Protein AF-A0A3N0YW04-F1 (afdb_monomer)

Foldseek 3Di:
DWKAQPVPRHTQDDDPDDQFDAPDEAEDATAQCVLVRQKIKDKDKDFAQDWFAKKKKWKFKDFQRDTDDIDIGTDGTDDHGDIDIDIDMGGDDPPVPDDHPVRQAQRIKMWMWIDRPPRTDGIGIYTYHYDDPPDDDDDDDDDPCPVVVVVVVVVVVVVVQQVQQKDFADAQKWKWKAFPVPGTDLQDIHHGGIDGDRPPGIDIDMAHQAWDWDKAWDFEAALVRFTKIWIKIWTKGAQSNGVRVLCVVQNRPNCVPPVNVQLRVLCHVLRSVDDPVCCVVVVVVSQVSSVVSSQVVCVVSRMHIPDMDTPDMDGDPVVVVVVVVVVVVVVVVVVVVVVVVVVVVVVVVVVVVVVVVVVVVVVVVVVCVVDVVVVLVVLVVQLVVLVVVQVPDPDDDDDDCVVSSNPSPDPVSPPPPDDPPPPVVVVVPVVVVVPPPDDDDDDDDDDDDDDDDDDDDDDDDDDDDDDDDDDDDDDDDDDDDDDDDDDDDDDDDDDDDDD

Structure (mmCIF, N/CA/C/O backbone):
data_AF-A0A3N0YW04-F1
#
_entry.id   AF-A0A3N0YW04-F1
#
loop_
_atom_site.group_PDB
_atom_site.id
_atom_site.type_symbol
_atom_site.label_atom_id
_atom_site.label_alt_id
_atom_site.label_comp_id
_atom_site.label_asym_id
_atom_site.label_entity_id
_atom_site.label_seq_id
_atom_site.pdbx_PDB_ins_code
_atom_site.Cartn_x
_atom_site.Cartn_y
_atom_site.Cartn_z
_atom_site.occupancy
_atom_site.B_iso_or_equiv
_atom_site.auth_seq_id
_atom_site.auth_comp_id
_atom_site.auth_asym_id
_atom_site.auth_atom_id
_atom_site.pdbx_PDB_model_num
ATOM 1 N N . MET A 1 1 ? 46.643 18.938 1.626 1.00 86.81 1 MET A N 1
ATOM 2 C CA . MET A 1 1 ? 45.834 17.752 1.990 1.00 86.81 1 MET A CA 1
ATOM 3 C C . MET A 1 1 ? 46.696 16.499 1.892 1.00 86.81 1 MET A C 1
ATOM 5 O O . MET A 1 1 ? 47.381 16.330 0.889 1.00 86.81 1 MET A O 1
ATOM 9 N N . ASN A 1 2 ? 46.641 15.624 2.896 1.00 90.00 2 ASN A N 1
ATOM 10 C CA . ASN A 1 2 ? 47.341 14.337 2.920 1.00 90.00 2 ASN A CA 1
ATOM 11 C C . ASN A 1 2 ? 46.321 13.191 2.965 1.00 90.00 2 ASN A C 1
ATOM 13 O O . ASN A 1 2 ? 45.261 13.332 3.573 1.00 90.00 2 ASN A O 1
ATOM 17 N N . LEU A 1 3 ? 46.663 12.052 2.368 1.00 89.50 3 LEU A N 1
ATOM 18 C CA . LEU A 1 3 ? 45.961 10.779 2.523 1.00 89.50 3 LEU A CA 1
ATOM 19 C C . LEU A 1 3 ? 46.958 9.740 3.037 1.00 89.50 3 LEU A C 1
ATOM 21 O O . LEU A 1 3 ? 48.027 9.548 2.447 1.00 89.50 3 LEU A O 1
ATOM 25 N N . ARG A 1 4 ? 46.604 9.070 4.128 1.00 89.88 4 ARG A N 1
ATOM 26 C CA . ARG A 1 4 ? 47.385 8.026 4.789 1.00 89.88 4 ARG A CA 1
ATOM 27 C C . ARG A 1 4 ? 46.562 6.752 4.874 1.00 89.88 4 ARG A C 1
ATOM 29 O O . ARG A 1 4 ? 45.350 6.801 5.045 1.00 89.88 4 ARG A O 1
ATOM 36 N N . ASP A 1 5 ? 47.231 5.618 4.797 1.00 89.31 5 ASP A N 1
ATOM 37 C CA . ASP A 1 5 ? 46.648 4.350 5.219 1.00 89.31 5 ASP A CA 1
ATOM 38 C C . ASP A 1 5 ? 46.372 4.409 6.732 1.00 89.31 5 ASP A C 1
ATOM 40 O O . ASP A 1 5 ? 47.259 4.789 7.501 1.00 89.31 5 ASP A O 1
ATOM 44 N N . ALA A 1 6 ? 45.144 4.097 7.154 1.00 87.75 6 ALA A N 1
ATOM 45 C CA . ALA A 1 6 ? 44.746 4.193 8.557 1.00 87.75 6 ALA A CA 1
ATOM 46 C C . ALA A 1 6 ? 45.402 3.117 9.438 1.00 87.75 6 ALA A C 1
ATOM 48 O O . ALA A 1 6 ? 45.636 3.367 10.618 1.00 87.75 6 ALA A O 1
ATOM 49 N N . GLU A 1 7 ? 45.731 1.948 8.877 1.00 86.06 7 GLU A N 1
ATOM 50 C CA . GLU A 1 7 ? 46.329 0.839 9.633 1.00 86.06 7 GLU A CA 1
ATOM 51 C C . GLU A 1 7 ? 47.853 0.981 9.742 1.00 86.06 7 GLU A C 1
ATOM 53 O O . GLU A 1 7 ? 48.432 0.734 10.798 1.00 86.06 7 GLU A O 1
ATOM 58 N N . THR A 1 8 ? 48.520 1.411 8.663 1.00 85.25 8 THR A N 1
ATOM 59 C CA . THR A 1 8 ? 49.992 1.519 8.626 1.00 85.25 8 THR A CA 1
ATOM 60 C C . THR A 1 8 ? 50.536 2.932 8.865 1.00 85.25 8 THR A C 1
ATOM 62 O O . THR A 1 8 ? 51.752 3.113 8.937 1.00 85.25 8 THR A O 1
ATOM 65 N N .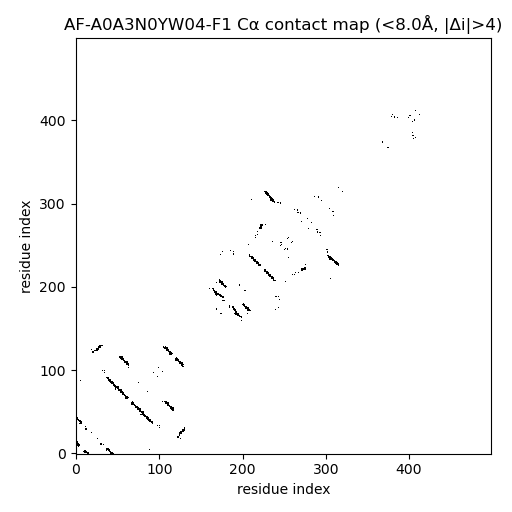 GLY A 1 9 ? 49.678 3.959 8.926 1.00 83.50 9 GLY A N 1
ATOM 66 C CA . GLY A 1 9 ? 50.061 5.377 9.055 1.00 83.50 9 GLY A CA 1
ATOM 67 C C . GLY A 1 9 ? 50.818 5.956 7.847 1.00 83.50 9 GLY A C 1
ATOM 68 O O . GLY A 1 9 ? 51.183 7.139 7.827 1.00 83.50 9 GLY A O 1
ATOM 69 N N . LYS A 1 10 ? 51.069 5.132 6.823 1.00 88.75 10 LYS A N 1
ATOM 70 C CA . LYS A 1 10 ? 51.899 5.457 5.666 1.00 88.75 10 LYS A CA 1
ATOM 71 C C . LYS A 1 10 ? 51.204 6.469 4.764 1.00 88.75 10 LYS A C 1
ATOM 73 O O . LYS A 1 10 ? 50.071 6.253 4.343 1.00 88.75 10 LYS A O 1
ATOM 78 N N . VAL A 1 11 ? 51.914 7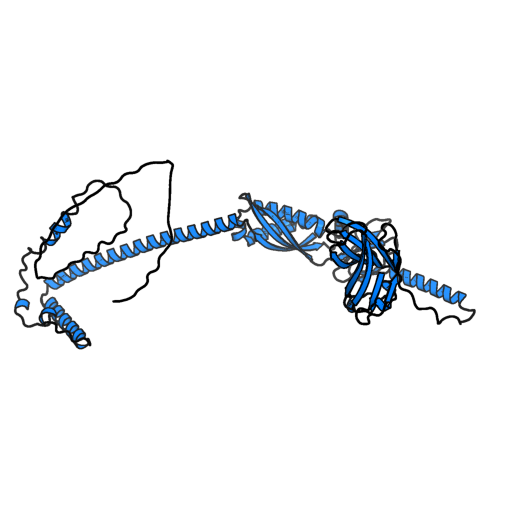.536 4.395 1.00 87.44 11 VAL A N 1
ATOM 79 C CA . VAL A 1 11 ? 51.436 8.503 3.396 1.00 87.44 11 VAL A CA 1
ATOM 80 C C . VAL A 1 11 ? 51.270 7.797 2.048 1.00 87.44 11 VAL A C 1
ATOM 82 O O . VAL A 1 11 ? 52.224 7.243 1.498 1.00 87.44 11 VAL A O 1
ATOM 85 N N . LEU A 1 12 ? 50.043 7.811 1.532 1.00 86.00 12 LEU A N 1
ATOM 86 C CA . LEU A 1 12 ? 49.675 7.288 0.219 1.00 86.00 12 LEU A CA 1
ATOM 87 C C . LEU A 1 12 ? 49.700 8.394 -0.835 1.00 86.00 12 LEU A C 1
ATOM 89 O O . LEU A 1 12 ? 50.100 8.153 -1.970 1.00 86.00 12 LEU A O 1
ATOM 93 N N . TRP A 1 13 ? 49.267 9.600 -0.470 1.00 87.94 13 TRP A N 1
ATOM 94 C CA . TRP A 1 13 ? 49.221 10.751 -1.365 1.00 87.94 13 TRP A CA 1
ATOM 95 C C . TRP A 1 13 ? 49.303 12.057 -0.570 1.00 87.94 13 TRP A C 1
ATOM 97 O O . TRP A 1 13 ? 48.808 12.143 0.553 1.00 87.94 13 TRP A O 1
ATOM 107 N N . GLN A 1 14 ? 49.913 13.077 -1.163 1.00 89.12 14 GLN A N 1
ATOM 108 C CA . GLN A 1 14 ? 50.035 14.415 -0.598 1.00 89.12 14 GLN A CA 1
ATOM 109 C C . GLN A 1 14 ? 49.896 15.435 -1.728 1.00 89.12 14 GLN A C 1
ATOM 111 O O . GLN A 1 14 ? 50.504 15.270 -2.783 1.00 89.12 14 GLN A O 1
ATOM 116 N N . GLY A 1 15 ? 49.110 16.483 -1.493 1.00 86.06 15 GLY A N 1
ATOM 117 C CA . GLY A 1 15 ? 48.952 17.609 -2.408 1.00 86.06 15 GLY A CA 1
ATOM 118 C C . GLY A 1 15 ? 48.894 18.927 -1.645 1.00 86.06 15 GLY A C 1
ATOM 119 O O . GLY A 1 15 ? 48.231 19.025 -0.608 1.00 86.06 15 GLY A O 1
ATOM 120 N N . THR A 1 16 ? 49.605 19.929 -2.151 1.00 85.00 16 THR A N 1
ATOM 121 C CA . THR A 1 16 ? 49.686 21.293 -1.597 1.00 85.00 16 THR A CA 1
ATOM 122 C C . THR A 1 16 ? 48.772 22.289 -2.312 1.00 85.00 16 THR A C 1
ATOM 124 O O . THR A 1 16 ? 48.672 23.429 -1.879 1.00 85.00 16 THR A O 1
ATOM 127 N N . GLU A 1 17 ? 48.121 21.871 -3.397 1.00 83.25 17 GLU A N 1
ATOM 128 C CA . GLU A 1 17 ? 47.195 22.690 -4.185 1.00 83.25 17 GLU A CA 1
ATOM 129 C C . GLU A 1 17 ? 45.861 22.909 -3.456 1.00 83.25 17 GLU A C 1
ATOM 131 O O . GLU A 1 17 ? 45.386 22.034 -2.720 1.00 83.25 17 GLU A O 1
ATOM 136 N N . ASP A 1 18 ? 45.239 24.069 -3.686 1.00 81.06 18 ASP A N 1
ATOM 137 C CA . ASP A 1 18 ? 43.917 24.381 -3.145 1.00 81.06 18 ASP A CA 1
ATOM 138 C C . ASP A 1 18 ? 42.801 23.780 -4.009 1.00 81.06 18 ASP A C 1
ATOM 140 O O . ASP A 1 18 ? 42.272 24.375 -4.949 1.00 81.06 18 ASP A O 1
ATOM 144 N N . LEU A 1 19 ? 42.416 22.567 -3.625 1.00 79.19 19 LEU A N 1
ATOM 145 C CA . LEU A 1 19 ? 41.354 21.784 -4.247 1.00 79.19 19 LEU A CA 1
ATOM 146 C C . LEU A 1 19 ? 39.936 22.194 -3.773 1.00 79.19 19 LEU A C 1
ATOM 148 O O . LEU A 1 19 ? 38.996 21.389 -3.875 1.00 79.19 19 LEU A O 1
ATOM 152 N N . SER A 1 20 ? 39.768 23.377 -3.167 1.00 78.81 20 SER A N 1
ATOM 153 C CA . SER A 1 20 ? 38.467 23.946 -2.766 1.00 78.81 20 SER A CA 1
ATOM 154 C C . SER A 1 20 ? 37.909 24.971 -3.763 1.00 78.81 20 SER A C 1
ATOM 156 O O . SER A 1 20 ? 36.707 25.235 -3.742 1.00 78.81 20 SER A O 1
ATOM 158 N N . LEU A 1 21 ? 38.745 25.488 -4.674 1.00 79.06 21 LEU A N 1
ATOM 159 C CA . LEU A 1 21 ? 38.356 26.509 -5.650 1.00 79.06 21 LEU A CA 1
ATOM 160 C C . LEU A 1 21 ? 37.194 26.031 -6.551 1.00 79.06 21 LEU A C 1
ATOM 162 O O . LEU A 1 21 ? 37.343 25.005 -7.229 1.00 79.06 21 LEU A O 1
ATOM 166 N N . PRO A 1 22 ? 36.053 26.751 -6.586 1.00 80.00 22 PRO A N 1
ATOM 167 C CA . PRO A 1 22 ? 34.907 26.403 -7.420 1.00 80.00 22 PRO A CA 1
ATOM 168 C C . PRO A 1 22 ? 35.153 26.741 -8.898 1.00 80.00 22 PRO A C 1
ATOM 170 O O . PRO A 1 22 ? 35.943 27.619 -9.236 1.00 80.00 22 PRO A O 1
ATOM 173 N N . GLY A 1 23 ? 34.447 26.053 -9.799 1.00 71.88 23 GLY A N 1
ATOM 174 C CA . GLY A 1 23 ? 34.489 26.316 -11.247 1.00 71.88 23 GLY A CA 1
ATOM 175 C C . GLY A 1 23 ? 35.713 25.771 -11.998 1.00 71.88 23 GLY A C 1
ATOM 176 O O . GLY A 1 23 ? 35.704 25.771 -13.225 1.00 71.88 23 GLY A O 1
ATOM 177 N N . VAL A 1 24 ? 36.724 25.255 -11.292 1.00 76.00 24 VAL A N 1
ATOM 178 C CA . VAL A 1 24 ? 37.879 24.549 -11.871 1.00 76.00 24 VAL A CA 1
ATOM 179 C C . VAL A 1 24 ? 37.771 23.057 -11.550 1.00 76.00 24 VAL A C 1
ATOM 181 O O . VAL A 1 24 ? 37.454 22.684 -10.419 1.00 76.00 24 VAL A O 1
ATOM 184 N N . GLU A 1 25 ? 38.023 22.196 -12.537 1.00 76.94 25 GLU A N 1
ATOM 185 C CA . GLU A 1 25 ? 38.154 20.752 -12.316 1.00 76.94 25 GLU A CA 1
ATOM 186 C C . GLU A 1 25 ? 39.601 20.420 -11.939 1.00 76.94 25 GLU A C 1
ATOM 188 O O . GLU A 1 25 ? 40.528 20.689 -12.701 1.00 76.94 25 GLU A O 1
ATOM 193 N N . HIS A 1 26 ? 39.803 19.841 -10.753 1.00 79.12 26 HIS A N 1
ATOM 194 C CA . HIS A 1 26 ? 41.144 19.568 -10.223 1.00 79.12 26 HIS A CA 1
ATOM 195 C C . HIS A 1 26 ? 41.545 18.096 -10.407 1.00 79.12 26 HIS A C 1
ATOM 197 O O . HIS A 1 26 ? 40.800 17.198 -10.005 1.00 79.12 26 HIS A O 1
ATOM 203 N N . GLU A 1 27 ? 42.734 17.815 -10.950 1.00 79.94 27 GLU A N 1
ATOM 204 C CA . GLU A 1 27 ? 43.245 16.443 -11.116 1.00 79.94 27 GLU A CA 1
ATOM 205 C C . GLU A 1 27 ? 43.947 15.914 -9.850 1.00 79.94 27 GLU A C 1
ATOM 207 O O . GLU A 1 27 ? 45.009 16.392 -9.458 1.00 79.94 27 GLU A O 1
ATOM 212 N N . ALA A 1 28 ? 43.431 14.834 -9.256 1.00 79.81 28 ALA A N 1
ATOM 213 C CA . ALA A 1 28 ? 44.065 14.142 -8.132 1.00 79.81 28 ALA A CA 1
ATOM 214 C C . ALA A 1 28 ? 44.676 12.796 -8.571 1.00 79.81 28 ALA A C 1
ATOM 216 O O . ALA A 1 28 ? 43.977 11.808 -8.823 1.00 79.81 28 ALA A O 1
ATOM 217 N N . ARG A 1 29 ? 46.014 12.731 -8.633 1.00 81.75 29 ARG A N 1
ATOM 218 C CA . ARG A 1 29 ? 46.761 11.535 -9.073 1.00 81.75 29 ARG A CA 1
ATOM 219 C C . ARG A 1 29 ? 47.109 10.600 -7.913 1.00 81.75 29 ARG A C 1
ATOM 221 O O . ARG A 1 29 ? 48.219 10.619 -7.389 1.00 81.75 29 ARG A O 1
ATOM 228 N N . VAL A 1 30 ? 46.144 9.777 -7.507 1.00 82.38 30 VAL A N 1
ATOM 229 C CA . VAL A 1 30 ? 46.238 8.895 -6.327 1.00 82.38 30 VAL A CA 1
ATOM 230 C C . VAL A 1 30 ? 46.748 7.491 -6.715 1.00 82.38 30 VAL A C 1
ATOM 232 O O . VAL A 1 30 ? 46.271 6.925 -7.707 1.00 82.38 30 VAL A O 1
ATOM 235 N N . PRO A 1 31 ? 47.685 6.861 -5.975 1.00 82.69 31 PRO A N 1
ATOM 236 C CA . PRO A 1 31 ? 48.190 5.532 -6.327 1.00 82.69 31 PRO A CA 1
ATOM 237 C C . PRO A 1 31 ? 47.136 4.434 -6.138 1.00 82.69 31 PRO A C 1
ATOM 239 O O . PRO A 1 31 ? 46.416 4.408 -5.143 1.00 82.69 31 PRO A O 1
ATOM 242 N N . LYS A 1 32 ? 47.128 3.439 -7.038 1.00 80.25 32 LYS A N 1
ATOM 243 C CA . LYS A 1 32 ? 46.191 2.289 -7.023 1.00 80.25 32 LYS A CA 1
ATOM 244 C C . LYS A 1 32 ? 46.164 1.488 -5.714 1.00 80.25 32 LYS A C 1
ATOM 246 O O . LYS A 1 32 ? 45.228 0.732 -5.487 1.00 80.25 32 LYS A O 1
ATOM 251 N N . LYS A 1 33 ? 47.196 1.624 -4.875 1.00 81.94 33 LYS A N 1
ATOM 252 C CA . LYS A 1 33 ? 47.315 0.945 -3.577 1.00 81.94 33 LYS A CA 1
ATOM 253 C C . LYS A 1 33 ? 46.243 1.396 -2.575 1.00 81.94 33 LYS A C 1
ATOM 255 O O . LYS A 1 33 ? 45.894 0.598 -1.721 1.00 81.94 33 LYS A O 1
ATOM 260 N N . ILE A 1 34 ? 45.678 2.602 -2.731 1.00 83.38 34 ILE A N 1
ATOM 261 C CA . ILE A 1 34 ? 44.609 3.116 -1.855 1.00 83.38 34 ILE A CA 1
ATOM 262 C C . ILE A 1 34 ? 43.348 2.239 -1.866 1.00 83.38 34 ILE A C 1
ATOM 264 O O . ILE A 1 34 ? 42.720 2.063 -0.833 1.00 83.38 34 ILE A O 1
ATOM 268 N N . LEU A 1 35 ? 43.034 1.610 -3.005 1.00 80.19 35 LEU A N 1
ATOM 269 C CA . LEU A 1 35 ? 41.880 0.714 -3.175 1.00 80.19 35 LEU A CA 1
ATOM 270 C C . LEU A 1 35 ? 42.057 -0.651 -2.481 1.00 80.19 35 LEU A C 1
ATOM 272 O O . LEU A 1 35 ? 41.224 -1.532 -2.643 1.00 80.19 35 LEU A O 1
ATOM 276 N N . LYS A 1 36 ? 43.177 -0.862 -1.780 1.00 80.88 36 LYS A N 1
ATOM 277 C CA . LYS A 1 36 ? 43.435 -2.047 -0.950 1.00 80.88 36 LYS A CA 1
ATOM 278 C C . LYS A 1 36 ? 43.464 -1.725 0.546 1.00 80.88 36 LYS A C 1
ATOM 280 O O . LYS A 1 36 ? 43.679 -2.628 1.344 1.00 80.88 36 LYS A O 1
ATOM 285 N N . CYS A 1 37 ? 43.328 -0.454 0.921 1.00 81.19 37 CYS A N 1
ATOM 286 C CA . CYS A 1 37 ? 43.281 -0.043 2.316 1.00 81.19 37 CYS A CA 1
ATOM 287 C C . CYS A 1 37 ? 41.848 -0.206 2.828 1.00 81.19 37 CYS A C 1
ATOM 289 O O . CYS A 1 37 ? 40.911 0.266 2.188 1.00 81.19 37 CYS A O 1
ATOM 291 N N . LYS A 1 38 ? 41.687 -0.833 3.996 1.00 84.94 38 LYS A N 1
ATOM 292 C CA . LYS A 1 38 ? 40.384 -0.981 4.660 1.00 84.94 38 LYS A CA 1
ATOM 293 C C . LYS A 1 38 ? 39.795 0.371 5.084 1.00 84.94 38 LYS A C 1
ATOM 295 O O . LYS A 1 38 ? 38.586 0.570 5.026 1.00 84.94 38 LYS A O 1
ATOM 300 N N . ALA A 1 39 ? 40.659 1.300 5.488 1.00 87.25 39 ALA A N 1
ATOM 301 C CA . ALA A 1 39 ? 40.304 2.686 5.749 1.00 87.25 39 ALA A CA 1
ATOM 302 C C . ALA A 1 39 ? 41.469 3.628 5.406 1.00 87.25 39 ALA A C 1
ATOM 304 O O . ALA A 1 39 ? 42.643 3.249 5.440 1.00 87.25 39 ALA A O 1
ATOM 305 N N . VAL A 1 40 ? 41.136 4.875 5.081 1.00 90.19 40 VAL A N 1
ATOM 306 C CA . VAL A 1 40 ? 42.076 5.938 4.719 1.00 90.19 40 VAL A CA 1
ATOM 307 C C . VAL A 1 40 ? 41.889 7.108 5.677 1.00 90.19 40 VAL A C 1
ATOM 309 O O . VAL A 1 40 ? 40.796 7.654 5.800 1.00 90.19 40 VAL A O 1
ATOM 312 N N . SER A 1 41 ? 42.966 7.528 6.334 1.00 91.31 41 SER A N 1
ATOM 313 C CA . SER A 1 41 ? 42.997 8.760 7.120 1.00 91.31 41 SER A CA 1
ATOM 314 C C . SER A 1 41 ? 43.331 9.949 6.213 1.00 91.31 41 SER A C 1
ATOM 316 O O . SER A 1 41 ? 44.328 9.941 5.486 1.00 91.31 41 SER A O 1
ATOM 318 N N . ARG A 1 42 ? 42.485 10.979 6.231 1.00 91.69 42 ARG A N 1
ATOM 319 C CA . ARG A 1 42 ? 42.628 12.225 5.471 1.00 91.69 42 ARG A CA 1
ATOM 320 C C . ARG A 1 42 ? 43.005 13.358 6.411 1.00 91.69 42 ARG A C 1
ATOM 322 O O . ARG A 1 42 ? 42.282 13.614 7.363 1.00 91.69 42 ARG A O 1
ATOM 329 N N . GLU A 1 43 ? 44.056 14.101 6.077 1.00 91.81 43 GLU A N 1
ATOM 330 C CA . GLU A 1 43 ? 44.438 15.338 6.769 1.00 91.81 43 GLU A CA 1
ATOM 331 C C . GLU A 1 43 ? 44.202 16.538 5.842 1.00 91.81 43 GLU A C 1
ATOM 333 O O . GLU A 1 43 ? 44.830 16.662 4.783 1.00 91.81 43 GLU A O 1
ATOM 338 N N . LEU A 1 44 ? 43.292 17.432 6.218 1.00 90.31 44 LEU A N 1
ATOM 339 C CA . LEU A 1 44 ? 42.957 18.648 5.482 1.00 90.31 44 LEU A CA 1
ATOM 340 C C . LEU A 1 44 ? 43.376 19.855 6.325 1.00 90.31 44 LEU A C 1
ATOM 342 O O . LEU A 1 44 ? 42.820 20.094 7.390 1.00 90.31 44 LEU A O 1
ATOM 346 N N . ASN A 1 45 ? 44.375 20.600 5.855 1.00 91.31 45 ASN A N 1
ATOM 347 C CA . ASN A 1 45 ? 44.771 21.873 6.448 1.00 91.31 45 ASN A CA 1
ATOM 348 C C . ASN A 1 45 ? 44.079 23.001 5.668 1.00 91.31 45 ASN A C 1
ATOM 350 O O . ASN A 1 45 ? 44.115 22.974 4.435 1.00 91.31 45 ASN A O 1
ATOM 354 N N . PHE A 1 46 ? 43.406 23.910 6.372 1.00 90.94 46 PHE A N 1
ATOM 355 C CA . PHE A 1 46 ? 42.664 25.033 5.798 1.00 90.94 46 PHE A CA 1
ATOM 356 C C . PHE A 1 46 ? 42.746 26.265 6.700 1.00 90.94 46 PHE A C 1
ATOM 358 O O . PHE A 1 46 ? 42.890 26.146 7.918 1.00 90.94 46 PHE A O 1
ATOM 365 N N . SER A 1 47 ? 42.588 27.442 6.102 1.00 90.62 47 SER A N 1
ATOM 366 C CA . SER A 1 47 ? 42.508 28.722 6.806 1.00 90.62 47 SER A CA 1
ATOM 367 C C . SER A 1 47 ? 41.171 29.390 6.501 1.00 90.62 47 SER A C 1
ATOM 369 O O . SER A 1 47 ? 40.717 29.339 5.360 1.00 90.62 47 SER A O 1
ATOM 371 N N . SER A 1 48 ? 40.556 30.034 7.494 1.00 89.69 48 SER A N 1
ATOM 372 C CA . SER A 1 48 ? 39.353 30.854 7.295 1.00 89.69 48 SER A CA 1
ATOM 373 C C . SER A 1 48 ? 39.571 32.247 7.864 1.00 89.69 48 SER A C 1
ATOM 375 O O . SER A 1 48 ? 40.004 32.386 9.007 1.00 89.69 48 SER A O 1
ATOM 377 N N . VAL A 1 49 ? 39.261 33.279 7.079 1.00 91.12 49 VAL A N 1
ATOM 378 C CA . VAL A 1 49 ? 39.196 34.675 7.550 1.00 91.12 49 VAL A CA 1
ATOM 379 C C . VAL A 1 49 ? 37.901 34.893 8.333 1.00 91.12 49 VAL A C 1
ATOM 381 O O . VAL A 1 49 ? 37.913 35.489 9.409 1.00 91.12 49 VAL A O 1
ATOM 384 N N . GLU A 1 50 ? 36.797 34.355 7.819 1.00 88.38 50 GLU A N 1
ATOM 385 C CA . GLU A 1 50 ? 35.468 34.459 8.412 1.00 88.38 50 GLU A CA 1
ATOM 386 C C . GLU A 1 50 ? 35.283 33.451 9.556 1.00 88.38 50 GLU A C 1
ATOM 388 O O . GLU A 1 50 ? 35.889 32.374 9.580 1.00 88.38 50 GLU A O 1
ATOM 393 N N . LYS A 1 51 ? 34.442 33.822 10.525 1.00 91.25 51 LYS A N 1
ATOM 394 C CA . LYS A 1 51 ? 33.982 32.939 11.601 1.00 91.25 51 LYS A CA 1
ATOM 395 C C . LYS A 1 51 ? 32.928 32.001 11.014 1.00 91.25 51 LYS A C 1
ATOM 397 O O . LYS A 1 51 ? 31.938 32.503 10.494 1.00 91.25 51 LYS A O 1
ATOM 402 N N . LEU A 1 52 ? 33.112 30.692 11.167 1.00 90.94 52 LEU A N 1
ATOM 403 C CA . LEU A 1 52 ? 32.108 29.688 10.794 1.00 90.94 52 LEU A CA 1
ATOM 404 C C . LEU A 1 52 ? 31.573 29.027 12.066 1.00 90.94 52 LEU A C 1
ATOM 406 O O . LEU A 1 52 ? 32.353 28.706 12.968 1.00 90.94 52 LEU A O 1
ATOM 410 N N . GLU A 1 53 ? 30.261 28.853 12.176 1.00 89.25 53 GLU A N 1
ATOM 411 C CA . GLU A 1 53 ? 29.639 28.325 13.398 1.00 89.25 53 GLU A CA 1
ATOM 412 C C . GLU A 1 53 ? 29.619 26.795 13.422 1.00 89.25 53 GLU A C 1
ATOM 414 O O . GLU A 1 53 ? 29.910 26.187 14.456 1.00 89.25 53 GLU A O 1
ATOM 419 N N . LYS A 1 54 ? 29.335 26.176 12.274 1.00 91.81 54 LYS A N 1
ATOM 420 C CA . LYS A 1 54 ? 29.234 24.729 12.100 1.00 91.81 54 LYS A CA 1
ATOM 421 C C . LYS A 1 54 ? 29.747 24.314 10.722 1.00 91.81 54 LYS A C 1
ATOM 423 O O . LYS A 1 54 ? 29.003 23.843 9.857 1.00 91.81 54 LYS A O 1
ATOM 428 N N . PHE A 1 55 ? 31.056 24.455 10.535 1.00 92.94 55 PHE A N 1
ATOM 429 C CA . PHE A 1 55 ? 31.728 24.049 9.310 1.00 92.94 55 PHE A CA 1
ATOM 430 C C . PHE A 1 55 ? 31.623 22.533 9.105 1.00 92.94 55 PHE A C 1
ATOM 432 O O . PHE A 1 55 ? 32.015 21.732 9.965 1.00 92.94 55 PHE A O 1
ATOM 439 N N . ARG A 1 56 ? 31.100 22.135 7.946 1.00 92.75 56 ARG A N 1
ATOM 440 C CA . ARG A 1 56 ? 30.913 20.735 7.550 1.00 92.75 56 ARG A CA 1
ATOM 441 C C . ARG A 1 56 ? 31.146 20.542 6.053 1.00 92.75 56 ARG A C 1
ATOM 443 O O . ARG A 1 56 ? 31.113 21.481 5.258 1.00 92.75 56 ARG A O 1
ATOM 450 N N . LEU A 1 57 ? 31.395 19.295 5.676 1.00 91.06 57 LEU A N 1
ATOM 451 C CA . LEU A 1 57 ? 31.797 18.893 4.338 1.00 91.06 57 LEU A CA 1
ATOM 452 C C . LEU A 1 57 ? 30.996 17.667 3.900 1.00 91.06 57 LEU A C 1
ATOM 454 O O . LEU A 1 57 ? 31.036 16.621 4.548 1.00 91.06 57 LEU A O 1
ATOM 458 N N . GLU A 1 58 ? 30.309 17.795 2.769 1.00 91.00 58 GLU A N 1
ATOM 459 C CA . GLU A 1 58 ? 29.651 16.687 2.075 1.00 91.00 58 GLU A CA 1
ATOM 460 C C . GLU A 1 58 ? 30.504 16.274 0.876 1.00 91.00 58 GLU A C 1
ATOM 462 O O . GLU A 1 58 ? 30.967 17.120 0.104 1.00 91.00 58 GLU A O 1
ATOM 467 N N . GLN A 1 59 ? 30.715 14.973 0.695 1.00 89.00 59 GLN A N 1
ATOM 468 C CA . GLN A 1 59 ? 31.438 14.429 -0.451 1.00 89.00 59 GLN A CA 1
ATOM 469 C C . GLN A 1 59 ? 30.624 13.361 -1.158 1.00 89.00 59 GLN A C 1
ATOM 471 O O . GLN A 1 59 ? 30.254 12.364 -0.551 1.00 89.00 59 GLN A O 1
ATOM 476 N N . LYS A 1 60 ? 30.390 13.556 -2.457 1.00 89.69 60 LYS A N 1
ATOM 477 C CA . LYS A 1 60 ? 29.708 12.593 -3.327 1.00 89.69 60 LYS A CA 1
ATOM 478 C C . LYS A 1 60 ? 30.704 12.040 -4.338 1.00 89.69 60 LYS A C 1
ATOM 480 O O . LYS A 1 60 ? 31.322 12.797 -5.093 1.00 89.69 60 LYS A O 1
ATOM 485 N N . VAL A 1 61 ? 30.866 10.721 -4.343 1.00 85.50 61 VAL A N 1
ATOM 486 C CA . VAL A 1 61 ? 31.740 10.000 -5.271 1.00 85.50 61 VAL A CA 1
ATOM 487 C C . VAL A 1 61 ? 30.905 9.551 -6.463 1.00 85.50 61 VAL A C 1
ATOM 489 O O . VAL A 1 61 ? 30.119 8.611 -6.370 1.00 85.50 61 VAL A O 1
ATOM 492 N N . PHE A 1 62 ? 31.077 10.216 -7.600 1.00 83.88 62 PHE A N 1
ATOM 493 C CA . PHE A 1 62 ? 30.415 9.868 -8.849 1.00 83.88 62 PHE A CA 1
ATOM 494 C C . PHE A 1 62 ? 31.294 8.964 -9.710 1.00 83.88 62 PHE A C 1
ATOM 496 O O . PHE A 1 62 ? 32.473 9.243 -9.922 1.00 83.88 62 PHE A O 1
ATOM 503 N N . PHE A 1 63 ? 30.694 7.937 -10.302 1.00 80.94 63 PHE A N 1
ATOM 504 C CA . PHE A 1 63 ? 31.281 7.136 -11.368 1.00 80.94 63 PHE A CA 1
ATOM 505 C C . PHE A 1 63 ? 30.401 7.227 -12.613 1.00 80.94 63 PHE A C 1
ATOM 507 O O . PHE A 1 63 ? 29.233 6.845 -12.584 1.00 8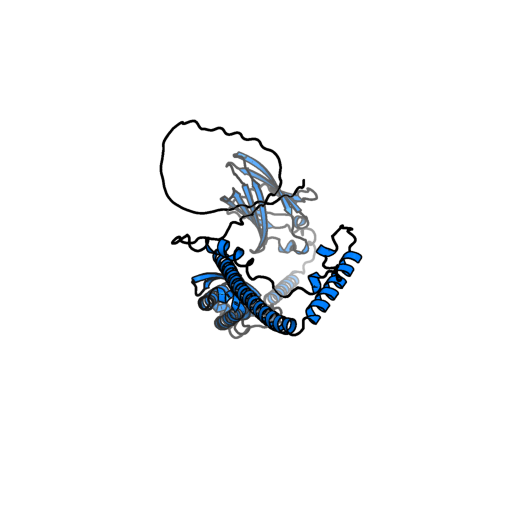0.94 63 PHE A O 1
ATOM 514 N N . LYS A 1 64 ? 30.942 7.771 -13.712 1.00 80.56 64 LYS A N 1
ATOM 515 C CA . LYS A 1 64 ? 30.198 7.993 -14.974 1.00 80.56 64 LYS A CA 1
ATOM 516 C C . LYS A 1 64 ? 28.837 8.703 -14.795 1.00 80.56 64 LYS A C 1
ATOM 518 O O . LYS A 1 64 ? 27.883 8.414 -15.512 1.00 80.56 64 LYS A O 1
ATOM 523 N N . GLY A 1 65 ? 28.747 9.620 -13.830 1.00 77.06 65 GLY A N 1
ATOM 524 C CA . GLY A 1 65 ? 27.527 10.371 -13.506 1.00 77.06 65 GLY A CA 1
ATOM 525 C C . GLY A 1 65 ? 26.561 9.689 -12.526 1.00 77.06 65 GLY A C 1
ATOM 526 O O . GLY A 1 65 ? 25.605 10.328 -12.101 1.00 77.06 65 GLY A O 1
ATOM 527 N N . GLN A 1 66 ? 26.806 8.442 -12.112 1.00 80.94 66 GLN A N 1
ATOM 528 C CA . GLN A 1 66 ? 26.061 7.793 -11.025 1.00 80.94 66 GLN A CA 1
ATOM 529 C C . GLN A 1 66 ? 26.765 8.039 -9.688 1.00 80.94 66 GLN A C 1
ATOM 531 O O . GLN A 1 66 ? 27.972 7.828 -9.592 1.00 80.94 66 GLN A O 1
ATOM 536 N N . CYS A 1 67 ? 26.034 8.480 -8.662 1.00 79.12 67 CYS A N 1
ATOM 537 C CA . CYS A 1 67 ? 26.570 8.575 -7.301 1.00 79.12 67 CYS A CA 1
ATOM 538 C C . CYS A 1 67 ? 26.740 7.156 -6.732 1.00 79.12 67 CYS A C 1
ATOM 540 O O . CYS A 1 67 ? 25.779 6.389 -6.732 1.00 79.12 67 CYS A O 1
ATOM 542 N N . LEU A 1 68 ? 27.952 6.807 -6.298 1.00 82.12 68 LEU A N 1
ATOM 543 C CA . LEU A 1 68 ? 28.265 5.521 -5.668 1.00 82.12 68 LEU A CA 1
ATOM 544 C C . LEU A 1 68 ? 28.206 5.616 -4.145 1.00 82.12 68 LEU A C 1
ATOM 546 O O . LEU A 1 68 ? 27.578 4.784 -3.500 1.00 82.12 68 LEU A O 1
ATOM 550 N N . GLU A 1 69 ? 28.865 6.631 -3.589 1.00 81.75 69 GLU A N 1
ATOM 551 C CA . GLU A 1 69 ? 28.984 6.840 -2.149 1.00 81.75 69 GLU A CA 1
ATOM 552 C C . GLU A 1 69 ? 28.829 8.318 -1.801 1.00 81.75 69 GLU A C 1
ATOM 554 O O . GLU A 1 69 ? 29.185 9.208 -2.581 1.00 81.75 69 GLU A O 1
ATOM 559 N N . GLU A 1 70 ? 28.309 8.558 -0.602 1.00 87.50 70 GLU A N 1
ATOM 560 C CA . GLU A 1 70 ? 28.103 9.879 -0.034 1.00 87.50 70 GLU A CA 1
ATOM 561 C C . GLU A 1 70 ? 28.608 9.890 1.408 1.00 87.50 70 GLU A C 1
ATOM 563 O O . GLU A 1 70 ? 28.201 9.068 2.229 1.00 87.50 70 GLU A O 1
ATOM 568 N N . TRP A 1 71 ? 29.530 10.804 1.699 1.00 86.81 71 TRP A N 1
ATOM 569 C CA . TRP A 1 71 ? 30.212 10.911 2.981 1.00 86.81 71 TRP A CA 1
ATOM 570 C C . TRP A 1 71 ? 29.954 12.279 3.609 1.00 86.81 71 TRP A C 1
ATOM 572 O O . TRP A 1 71 ? 30.062 13.314 2.944 1.00 86.81 71 TRP A O 1
ATOM 582 N N . PHE A 1 72 ? 29.681 12.276 4.910 1.00 89.75 72 PHE A N 1
ATOM 583 C CA . PHE A 1 72 ? 29.404 13.465 5.706 1.00 89.75 72 PHE A CA 1
ATOM 584 C C . PHE A 1 72 ? 30.489 13.619 6.767 1.00 89.75 72 PHE A C 1
ATOM 586 O O . PHE A 1 72 ? 30.754 12.688 7.527 1.00 89.75 72 PHE A O 1
ATOM 593 N N . PHE A 1 73 ? 31.116 14.790 6.825 1.00 91.00 73 PHE A N 1
ATOM 594 C CA . PHE A 1 73 ? 32.141 15.103 7.813 1.00 91.00 73 PHE A CA 1
ATOM 595 C C . PHE A 1 73 ? 31.824 16.446 8.471 1.00 91.00 73 PHE A C 1
ATOM 597 O O . PHE A 1 73 ? 31.589 17.433 7.777 1.00 91.00 73 PHE A O 1
ATOM 604 N N . GLU A 1 74 ? 31.861 16.506 9.799 1.00 91.44 74 GLU A N 1
ATOM 605 C CA . GLU A 1 74 ? 31.657 17.736 10.570 1.00 91.44 74 GLU A CA 1
ATOM 606 C C . GLU A 1 74 ? 32.966 18.152 11.258 1.00 91.44 74 GLU A C 1
ATOM 608 O O . GLU A 1 74 ? 33.674 17.310 11.815 1.00 91.44 74 GLU A O 1
ATOM 613 N N . PHE A 1 75 ? 33.310 19.439 11.172 1.00 91.62 75 PHE A N 1
ATOM 614 C CA . PHE A 1 75 ? 34.416 20.051 11.916 1.00 91.62 75 PHE A CA 1
ATOM 615 C C . PHE A 1 75 ? 33.887 20.861 13.107 1.00 91.62 75 PHE A C 1
ATOM 617 O O . PHE A 1 75 ? 34.467 20.816 14.189 1.00 91.62 75 PHE A O 1
ATOM 624 N N . GLY A 1 76 ? 32.771 21.571 12.913 1.00 91.31 76 GLY A N 1
ATOM 625 C CA . GLY A 1 76 ? 32.174 22.448 13.917 1.00 91.31 76 GLY A CA 1
ATOM 626 C C . GLY A 1 76 ? 32.709 23.879 13.827 1.00 91.31 76 GLY A C 1
ATOM 627 O O . GLY A 1 76 ? 32.883 24.420 12.735 1.00 91.31 76 GLY A O 1
ATOM 628 N N . PHE A 1 77 ? 32.944 24.505 14.977 1.00 91.56 77 PHE A N 1
ATOM 629 C CA . PHE A 1 77 ? 33.271 25.928 15.078 1.00 91.56 77 PHE A CA 1
ATOM 630 C C . PHE A 1 77 ? 34.666 26.273 14.530 1.00 91.56 77 PHE A C 1
ATOM 632 O O . PHE A 1 77 ? 35.667 25.685 14.945 1.00 91.56 77 PHE A O 1
ATOM 639 N N . VAL A 1 78 ? 34.755 27.290 13.666 1.00 94.00 78 VAL A N 1
ATOM 640 C CA . VAL A 1 78 ? 36.018 27.813 13.118 1.00 94.00 78 VAL A CA 1
ATOM 641 C C . VAL A 1 78 ? 36.250 29.242 13.604 1.00 94.00 78 VAL A C 1
ATOM 643 O O . VAL A 1 78 ? 35.457 30.150 13.353 1.00 94.00 78 VAL A O 1
ATOM 646 N N . ILE A 1 79 ? 37.385 29.452 14.273 1.00 90.56 79 ILE A N 1
ATOM 647 C CA . ILE A 1 79 ? 37.825 30.770 14.747 1.00 90.56 79 ILE A CA 1
ATOM 648 C C . ILE A 1 79 ? 38.196 31.650 13.530 1.00 90.56 79 ILE A C 1
ATOM 650 O O . ILE A 1 79 ? 38.923 31.176 12.652 1.00 90.56 79 ILE A O 1
ATOM 654 N N . PRO A 1 80 ? 37.768 32.925 13.459 1.00 93.06 80 PRO A N 1
ATOM 655 C CA . PRO A 1 80 ? 38.163 33.825 12.375 1.00 93.06 80 PRO A CA 1
ATOM 656 C C . PRO A 1 80 ? 39.679 34.068 12.365 1.00 93.06 80 PRO A C 1
ATOM 658 O O . PRO A 1 80 ? 40.308 34.201 13.414 1.00 93.06 80 PRO A O 1
ATOM 661 N N . ASN A 1 81 ? 40.261 34.153 11.170 1.00 92.75 81 ASN A N 1
ATOM 662 C CA . ASN A 1 81 ? 41.706 34.232 10.910 1.00 92.75 81 ASN A CA 1
ATOM 663 C C . ASN A 1 81 ? 42.536 33.068 11.494 1.00 92.75 81 ASN A C 1
ATOM 665 O O . ASN A 1 81 ? 43.726 33.228 11.770 1.00 92.75 81 ASN A O 1
ATOM 669 N N . SER A 1 82 ? 41.936 31.885 11.670 1.00 91.25 82 SER A N 1
ATOM 670 C CA . SER A 1 82 ? 42.650 30.685 12.130 1.00 91.25 82 SER A CA 1
ATOM 671 C C . SER A 1 82 ? 43.030 29.748 10.982 1.00 91.25 82 SER A C 1
ATOM 673 O O . SER A 1 82 ? 42.388 29.718 9.932 1.00 91.25 82 SER A O 1
ATOM 675 N N . THR A 1 83 ? 44.092 28.966 11.198 1.00 91.94 83 THR A N 1
ATOM 676 C CA . THR A 1 83 ? 44.514 27.865 10.322 1.00 91.94 83 THR A CA 1
ATOM 677 C C . THR A 1 83 ? 44.399 26.561 11.097 1.00 91.94 83 THR A C 1
ATOM 679 O O . THR A 1 83 ? 45.051 26.395 12.126 1.00 91.94 83 THR A O 1
ATOM 682 N N . ASN A 1 84 ? 43.570 25.642 10.611 1.00 91.19 84 ASN A N 1
ATOM 683 C CA . ASN A 1 84 ? 43.211 24.404 11.294 1.00 91.19 84 ASN A CA 1
ATOM 684 C C . ASN A 1 84 ? 43.660 23.192 10.480 1.00 91.19 84 ASN A C 1
ATOM 686 O O . ASN A 1 84 ? 43.652 23.212 9.251 1.00 91.19 84 ASN A O 1
ATOM 690 N N . THR A 1 85 ? 44.023 22.110 11.170 1.00 91.12 85 THR A N 1
ATOM 691 C CA . THR A 1 85 ? 44.255 20.802 10.546 1.00 91.12 85 THR A CA 1
ATOM 692 C C . THR A 1 85 ? 43.169 19.841 10.999 1.00 91.12 85 THR A C 1
ATOM 694 O O . THR A 1 85 ? 43.074 19.508 12.175 1.00 91.12 85 THR A O 1
ATOM 697 N N . TRP A 1 86 ? 42.351 19.395 10.053 1.00 91.88 86 TRP A N 1
ATOM 698 C CA . TRP A 1 86 ? 41.249 18.472 10.268 1.00 91.88 86 TRP A CA 1
ATOM 699 C C . TRP A 1 86 ? 41.639 17.069 9.817 1.00 91.88 86 TRP A C 1
ATOM 701 O O . TRP A 1 86 ? 41.980 16.854 8.652 1.00 91.88 86 TRP A O 1
ATOM 711 N N . GLN A 1 87 ? 41.581 16.111 10.738 1.00 91.19 87 GLN A N 1
ATOM 712 C CA . GLN A 1 87 ? 41.731 14.694 10.430 1.00 91.19 87 GLN A CA 1
ATOM 713 C C . GLN A 1 87 ? 40.348 14.042 10.295 1.00 91.19 87 GLN A C 1
ATOM 715 O O . GLN A 1 87 ? 39.452 14.294 11.098 1.00 91.19 87 GLN A O 1
ATOM 720 N N . SER A 1 88 ? 40.157 13.217 9.267 1.00 90.62 88 SER A N 1
ATOM 721 C CA . SER A 1 88 ? 38.922 12.458 9.031 1.00 90.62 88 SER A CA 1
ATOM 722 C C . SER A 1 88 ? 39.259 11.028 8.620 1.00 90.62 88 SER A C 1
ATOM 724 O O . SER A 1 88 ? 40.174 10.828 7.821 1.00 90.62 88 SER A O 1
ATOM 726 N N . LEU A 1 89 ? 38.508 10.044 9.110 1.00 88.81 89 LEU A N 1
ATOM 727 C CA . LEU A 1 89 ? 38.622 8.655 8.666 1.00 88.81 89 LEU A CA 1
ATOM 728 C C . LEU A 1 89 ? 37.604 8.382 7.553 1.00 88.81 89 LEU A C 1
ATOM 730 O O . LEU A 1 89 ? 36.447 8.773 7.669 1.00 88.81 89 LEU A O 1
ATOM 734 N N . ILE A 1 90 ? 38.042 7.722 6.483 1.00 86.94 90 ILE A N 1
ATOM 735 C CA . ILE A 1 90 ? 37.196 7.252 5.384 1.00 86.94 90 ILE A CA 1
ATOM 736 C C . ILE A 1 90 ? 37.277 5.728 5.387 1.00 86.94 90 ILE A C 1
ATOM 738 O O . ILE A 1 90 ? 38.324 5.166 5.063 1.00 86.94 90 ILE A O 1
ATOM 742 N N . GLU A 1 91 ? 36.201 5.063 5.794 1.00 83.38 91 GLU A N 1
ATOM 743 C CA . GLU A 1 91 ? 36.095 3.604 5.725 1.00 83.38 91 GLU A CA 1
ATOM 744 C C . GLU A 1 91 ? 35.722 3.177 4.306 1.00 83.38 91 GLU A C 1
ATOM 746 O O . GLU A 1 91 ? 34.941 3.850 3.635 1.00 83.38 91 GLU A O 1
ATOM 751 N N . ALA A 1 92 ? 36.309 2.083 3.830 1.00 73.38 92 ALA A N 1
ATOM 752 C CA . ALA A 1 92 ? 36.090 1.613 2.472 1.00 73.38 92 ALA A CA 1
ATOM 753 C C . ALA A 1 92 ? 34.993 0.534 2.427 1.00 73.38 92 ALA A C 1
ATOM 755 O O . ALA A 1 92 ? 34.921 -0.330 3.306 1.00 73.38 92 ALA A O 1
ATOM 756 N N . ALA A 1 93 ? 34.159 0.556 1.382 1.00 68.31 93 ALA A N 1
ATOM 757 C CA . ALA A 1 93 ? 33.150 -0.474 1.136 1.00 68.31 93 ALA A CA 1
ATOM 758 C C . ALA A 1 93 ? 33.767 -1.894 1.084 1.00 68.31 93 ALA A C 1
ATOM 760 O O . ALA A 1 93 ? 34.926 -2.050 0.687 1.00 68.31 93 ALA A O 1
ATOM 761 N N . PRO A 1 94 ? 33.019 -2.955 1.453 1.00 67.62 94 PRO A N 1
ATOM 762 C CA . PRO A 1 94 ? 33.538 -4.323 1.448 1.00 67.62 94 PRO A CA 1
ATOM 763 C C . PRO A 1 94 ? 34.069 -4.734 0.065 1.00 67.62 94 PRO A C 1
ATOM 765 O O . PRO A 1 94 ? 33.500 -4.374 -0.965 1.00 67.62 94 PRO A O 1
ATOM 768 N N . GLU A 1 95 ? 35.136 -5.543 0.038 1.00 58.34 95 GLU A N 1
ATOM 769 C CA . GLU A 1 95 ? 35.894 -5.878 -1.184 1.00 58.34 95 GLU A CA 1
ATOM 770 C C . GLU A 1 95 ? 35.035 -6.439 -2.335 1.00 58.34 95 GLU A C 1
ATOM 772 O O . GLU A 1 95 ? 35.371 -6.257 -3.503 1.00 58.34 95 GLU A O 1
ATOM 777 N N . SER A 1 96 ? 33.900 -7.074 -2.024 1.00 56.44 96 SER A N 1
ATOM 778 C CA . SER A 1 96 ? 32.932 -7.591 -3.001 1.00 56.44 96 SER A CA 1
ATOM 779 C C . SER A 1 96 ? 32.203 -6.512 -3.813 1.00 56.44 96 SER A C 1
ATOM 781 O O . SER A 1 96 ? 31.645 -6.824 -4.864 1.00 56.44 96 SER A O 1
ATOM 783 N N . GLN A 1 97 ? 32.194 -5.261 -3.343 1.00 61.53 97 GLN A N 1
ATOM 784 C CA . GLN A 1 97 ? 31.550 -4.113 -3.991 1.00 61.53 97 GLN A CA 1
ATOM 785 C C . GLN A 1 97 ? 32.556 -3.186 -4.695 1.00 61.53 97 GLN A C 1
ATOM 787 O O . GLN A 1 97 ? 32.160 -2.350 -5.509 1.00 61.53 97 GLN A O 1
ATOM 792 N N . MET A 1 98 ? 33.861 -3.337 -4.436 1.00 63.62 98 MET A N 1
ATOM 793 C CA . MET A 1 98 ? 34.883 -2.488 -5.047 1.00 63.62 98 MET A CA 1
ATOM 794 C C . MET A 1 98 ? 35.136 -2.837 -6.518 1.00 63.62 98 MET A C 1
ATOM 796 O O . MET A 1 98 ? 35.566 -3.937 -6.870 1.00 63.62 98 MET A O 1
ATOM 800 N N . MET A 1 99 ? 34.963 -1.851 -7.400 1.00 72.19 99 MET A N 1
ATOM 801 C CA . MET A 1 99 ? 35.361 -1.983 -8.802 1.00 72.19 99 MET A CA 1
ATOM 802 C C . MET A 1 99 ? 36.893 -1.982 -8.962 1.00 72.19 99 MET A C 1
ATOM 804 O O . MET A 1 99 ? 37.595 -1.223 -8.290 1.00 72.19 99 MET A O 1
ATOM 808 N N . PRO A 1 100 ? 37.454 -2.764 -9.904 1.00 72.88 100 PRO A N 1
ATOM 809 C CA . PRO A 1 100 ? 38.896 -2.808 -10.114 1.00 72.88 100 PRO A CA 1
ATOM 810 C C . PRO A 1 100 ? 39.435 -1.459 -10.609 1.00 72.88 100 PRO A C 1
ATOM 812 O O . PRO A 1 100 ? 38.848 -0.812 -11.477 1.00 72.88 100 PRO A O 1
ATOM 815 N N . ALA A 1 101 ? 40.630 -1.080 -10.141 1.00 65.19 101 ALA A N 1
ATOM 816 C CA . ALA A 1 101 ? 41.279 0.209 -10.426 1.00 65.19 101 ALA A CA 1
ATOM 817 C C . ALA A 1 101 ? 41.310 0.611 -11.917 1.00 65.19 101 ALA A C 1
ATOM 819 O O . ALA A 1 101 ? 41.285 1.794 -12.251 1.00 65.19 101 ALA A O 1
ATOM 820 N N . ASN A 1 102 ? 41.375 -0.366 -12.828 1.00 68.50 102 ASN A N 1
ATOM 821 C CA . ASN A 1 102 ? 41.397 -0.138 -14.276 1.00 68.50 102 ASN A CA 1
ATOM 822 C C . ASN A 1 102 ? 40.063 0.395 -14.836 1.00 68.50 102 ASN A C 1
ATOM 824 O O . ASN A 1 102 ? 40.074 1.006 -15.898 1.00 68.50 102 ASN A O 1
ATOM 828 N N . VAL A 1 103 ? 38.945 0.172 -14.138 1.00 73.06 103 VAL A N 1
ATOM 829 C CA . VAL A 1 103 ? 37.613 0.698 -14.478 1.00 73.06 103 VAL A CA 1
ATOM 830 C C . VAL A 1 103 ? 37.412 2.089 -13.869 1.00 73.06 103 VAL A C 1
ATOM 832 O O . VAL A 1 103 ? 36.895 2.978 -14.538 1.00 73.06 103 VAL A O 1
ATOM 835 N N . LEU A 1 104 ? 37.880 2.294 -12.632 1.00 68.69 104 LEU A N 1
ATOM 836 C CA . LEU A 1 104 ? 37.769 3.562 -11.896 1.00 68.69 104 LEU A CA 1
ATOM 837 C C . LEU A 1 104 ? 38.650 4.691 -12.468 1.00 68.69 104 LEU A C 1
ATOM 839 O O . LEU A 1 104 ? 38.280 5.862 -12.402 1.00 68.69 104 LEU A O 1
ATOM 843 N N . THR A 1 105 ? 39.810 4.351 -13.043 1.00 66.81 105 THR A N 1
ATOM 844 C CA . THR A 1 105 ? 40.779 5.334 -13.568 1.00 66.81 105 THR A CA 1
ATOM 845 C C . THR A 1 105 ? 40.121 6.281 -14.578 1.00 66.81 105 THR A C 1
ATOM 847 O O . THR A 1 105 ? 39.665 5.831 -15.629 1.00 66.81 105 THR A O 1
ATOM 850 N N . GLY A 1 106 ? 40.107 7.586 -14.285 1.00 66.56 106 GLY A N 1
ATOM 851 C CA . GLY A 1 106 ? 39.589 8.604 -15.204 1.00 66.56 106 GLY A CA 1
ATOM 852 C C . GLY A 1 106 ? 38.082 8.512 -15.473 1.00 66.56 106 GLY A C 1
ATOM 853 O O . GLY A 1 106 ? 37.623 8.915 -16.535 1.00 66.56 106 GLY A O 1
ATOM 854 N N . ASN A 1 107 ? 37.314 7.927 -14.551 1.00 77.25 107 ASN A N 1
ATOM 855 C CA . ASN A 1 107 ? 35.846 7.909 -14.592 1.00 77.25 107 ASN A CA 1
ATOM 856 C C . ASN A 1 107 ? 35.213 8.274 -13.236 1.00 77.25 107 ASN A C 1
ATOM 858 O O . ASN A 1 107 ? 33.985 8.287 -13.128 1.00 77.25 107 ASN A O 1
ATOM 862 N N . VAL A 1 108 ? 36.042 8.539 -12.217 1.00 80.94 108 VAL A N 1
ATOM 863 C CA . VAL A 1 108 ? 35.631 8.914 -10.861 1.00 80.94 108 VAL A CA 1
ATOM 864 C C . VAL A 1 108 ? 35.775 10.421 -10.677 1.00 80.94 108 VAL A C 1
ATOM 866 O O . VAL A 1 108 ? 36.876 10.964 -10.799 1.00 80.94 108 VAL A O 1
ATOM 869 N N . VAL A 1 109 ? 34.660 11.067 -10.343 1.00 84.31 109 VAL A N 1
ATOM 870 C CA . VAL A 1 109 ? 34.576 12.484 -9.979 1.00 84.31 109 VAL A CA 1
ATOM 871 C C . VAL A 1 109 ? 34.158 12.570 -8.517 1.00 84.31 109 VAL A C 1
ATOM 873 O O . VAL A 1 109 ? 33.118 12.033 -8.149 1.00 84.31 109 VAL A O 1
ATOM 876 N N . ILE A 1 110 ? 34.934 13.254 -7.679 1.00 86.56 110 ILE A N 1
ATOM 877 C CA . ILE A 1 110 ? 34.507 13.602 -6.320 1.00 86.56 110 ILE A CA 1
ATOM 878 C C . ILE A 1 110 ? 33.994 15.038 -6.339 1.00 86.56 110 ILE A C 1
ATOM 880 O O . ILE A 1 110 ? 34.764 15.972 -6.572 1.00 86.56 110 ILE A O 1
ATOM 884 N N . GLU A 1 111 ? 32.701 15.214 -6.077 1.00 88.44 111 GLU A N 1
ATOM 885 C CA . GLU A 1 111 ? 32.119 16.518 -5.766 1.00 88.44 111 GLU A CA 1
ATOM 886 C C . GLU A 1 111 ? 32.253 16.749 -4.257 1.00 88.44 111 GLU A C 1
ATOM 888 O O . GLU A 1 111 ? 31.837 15.912 -3.457 1.00 88.44 111 GLU A O 1
ATOM 893 N N . THR A 1 112 ? 32.884 17.855 -3.865 1.00 89.06 112 THR A N 1
ATOM 894 C CA . THR A 1 112 ? 33.044 18.276 -2.467 1.00 89.06 112 THR A CA 1
ATOM 895 C C . THR A 1 112 ? 32.255 19.557 -2.259 1.00 89.06 112 THR A C 1
ATOM 897 O O . THR A 1 112 ? 32.483 20.534 -2.972 1.00 89.06 112 THR A O 1
ATOM 900 N N . LYS A 1 113 ? 31.344 19.559 -1.288 1.00 90.50 113 LYS A N 1
ATOM 901 C CA . LYS A 1 113 ? 30.552 20.728 -0.904 1.00 90.50 113 LYS A CA 1
ATOM 902 C C . LYS A 1 113 ? 30.910 21.148 0.507 1.00 90.50 113 LYS A C 1
ATOM 904 O O . LYS A 1 113 ? 30.905 20.324 1.419 1.00 90.50 113 LYS A O 1
ATOM 909 N N . PHE A 1 114 ? 31.202 22.428 0.663 1.00 90.19 114 PHE A N 1
ATOM 910 C CA . PHE A 1 114 ? 31.489 23.059 1.939 1.00 90.19 114 PHE A CA 1
ATOM 911 C C . PHE A 1 114 ? 30.248 23.817 2.407 1.00 90.19 114 PHE A C 1
ATOM 913 O O . PHE A 1 114 ? 29.618 24.526 1.616 1.00 90.19 114 PHE A O 1
ATOM 920 N N . PHE A 1 115 ? 29.903 23.655 3.679 1.00 90.44 115 PHE A N 1
ATOM 921 C CA . PHE A 1 115 ? 28.772 24.321 4.312 1.00 90.44 115 PHE A CA 1
ATOM 922 C C . PHE A 1 115 ? 29.186 24.923 5.651 1.00 90.44 115 PHE A C 1
ATOM 924 O O . PHE A 1 115 ? 30.039 24.363 6.345 1.00 90.44 115 PHE A O 1
ATOM 931 N N . ASP A 1 116 ? 28.528 26.017 6.018 1.00 88.56 116 ASP A N 1
ATOM 932 C CA . ASP A 1 116 ? 28.449 26.495 7.394 1.00 88.56 116 ASP A CA 1
ATOM 933 C C . ASP A 1 116 ? 26.991 26.384 7.850 1.00 88.56 116 ASP A C 1
ATOM 935 O O . ASP A 1 116 ? 26.119 27.090 7.347 1.00 88.56 116 ASP A O 1
ATOM 939 N N . ASP A 1 117 ? 26.716 25.411 8.718 1.00 87.25 117 ASP A N 1
ATOM 940 C CA . ASP A 1 117 ? 25.363 24.954 9.063 1.00 87.25 117 ASP A CA 1
ATOM 941 C C . ASP A 1 117 ? 24.512 24.638 7.806 1.00 87.25 117 ASP A C 1
ATOM 943 O O . ASP A 1 117 ? 24.817 23.669 7.101 1.00 87.25 117 ASP A O 1
ATOM 947 N N . ASP A 1 118 ? 23.498 25.441 7.470 1.00 82.12 118 ASP A N 1
ATOM 948 C CA . ASP A 1 118 ? 22.698 25.305 6.237 1.00 82.12 118 ASP A CA 1
ATOM 949 C C . ASP A 1 118 ? 23.205 26.163 5.054 1.00 82.12 118 ASP A C 1
ATOM 951 O O . ASP A 1 118 ? 22.764 25.981 3.914 1.00 82.12 118 ASP A O 1
ATOM 955 N N . LEU A 1 119 ? 24.150 27.084 5.277 1.00 81.94 119 LEU A N 1
ATOM 956 C CA . LEU A 1 119 ? 24.679 27.965 4.235 1.00 81.94 119 LEU A CA 1
ATOM 957 C C . LEU A 1 119 ? 25.689 27.224 3.351 1.00 81.94 119 LEU A C 1
ATOM 959 O O . LEU A 1 119 ? 26.731 26.761 3.814 1.00 81.94 119 LEU A O 1
ATOM 963 N N . HIS A 1 120 ? 25.414 27.146 2.048 1.00 83.56 120 HIS A N 1
ATOM 964 C CA . HIS A 1 120 ? 26.352 26.580 1.082 1.00 83.56 120 HIS A CA 1
ATOM 965 C C . HIS A 1 120 ? 27.470 27.576 0.740 1.00 83.56 120 HIS A C 1
ATOM 967 O O . HIS A 1 120 ? 27.206 28.613 0.133 1.00 83.56 120 HIS A O 1
ATOM 973 N N . VAL A 1 121 ? 28.714 27.237 1.088 1.00 82.19 121 VAL A N 1
ATOM 974 C CA . VAL A 1 121 ? 29.889 28.106 0.901 1.00 82.19 121 VAL A CA 1
ATOM 975 C C . VAL A 1 121 ? 30.503 27.912 -0.487 1.00 82.19 121 VAL A C 1
ATOM 977 O O . VAL A 1 121 ? 30.693 28.874 -1.228 1.00 82.19 121 VAL A O 1
ATOM 980 N N . SER A 1 122 ? 30.811 26.669 -0.870 1.00 80.69 122 SER A N 1
ATOM 981 C CA . SER A 1 122 ? 31.360 26.363 -2.198 1.00 80.69 122 SER A CA 1
ATOM 982 C C . SER A 1 122 ? 31.185 24.896 -2.600 1.00 80.69 122 SER A C 1
ATOM 984 O O . SER A 1 122 ? 31.114 23.995 -1.761 1.00 80.69 122 SER A O 1
ATOM 986 N N . THR A 1 123 ? 31.142 24.646 -3.913 1.00 81.62 123 THR A N 1
ATOM 987 C CA . THR A 1 123 ? 31.220 23.306 -4.515 1.00 81.62 123 THR A CA 1
ATOM 988 C C . THR A 1 123 ? 32.475 23.221 -5.383 1.00 81.62 123 THR A C 1
ATOM 990 O O . THR A 1 123 ? 32.612 23.996 -6.331 1.00 81.62 123 THR A O 1
ATOM 993 N N . SER A 1 124 ? 33.353 22.248 -5.123 1.00 82.75 124 SER A N 1
ATOM 994 C CA . SER A 1 124 ? 34.482 21.911 -6.002 1.00 82.75 124 SER A CA 1
ATOM 995 C C . SER A 1 124 ? 34.359 20.492 -6.561 1.00 82.75 124 SER A C 1
ATOM 997 O O . SER A 1 124 ? 33.749 19.607 -5.953 1.00 82.75 124 SER A O 1
ATOM 999 N N . ARG A 1 125 ? 34.923 20.264 -7.753 1.00 77.69 125 ARG A N 1
ATOM 1000 C CA . ARG A 1 125 ? 34.921 18.961 -8.436 1.00 77.69 125 ARG A CA 1
ATOM 1001 C C . ARG A 1 125 ? 36.344 18.501 -8.704 1.00 77.69 125 ARG A C 1
ATOM 1003 O O . ARG A 1 125 ? 37.194 19.279 -9.133 1.00 77.69 125 ARG A O 1
ATOM 1010 N N . ARG A 1 126 ? 36.605 17.224 -8.428 1.00 67.81 126 ARG A N 1
ATOM 1011 C CA . ARG A 1 126 ? 37.935 16.613 -8.524 1.00 67.81 126 ARG A CA 1
ATOM 1012 C C . ARG A 1 126 ? 37.882 15.352 -9.365 1.00 67.81 126 ARG A C 1
ATOM 1014 O O . ARG A 1 126 ? 37.019 14.509 -9.138 1.00 67.81 126 ARG A O 1
ATOM 1021 N N . PHE A 1 127 ? 38.830 15.188 -10.274 1.00 64.69 127 PHE A N 1
ATOM 1022 C CA . PHE A 1 127 ? 38.951 14.018 -11.135 1.00 64.69 127 PHE A CA 1
ATOM 1023 C C . PHE A 1 127 ? 40.048 13.089 -10.609 1.00 64.69 127 PHE A C 1
ATOM 1025 O O . PHE A 1 127 ? 41.184 13.524 -10.417 1.00 64.69 127 PHE A O 1
ATOM 1032 N N . ILE A 1 128 ? 39.738 11.811 -10.362 1.00 59.88 128 ILE A N 1
ATOM 1033 C CA . ILE A 1 128 ? 40.743 10.844 -9.889 1.00 59.88 128 ILE A CA 1
ATOM 1034 C C . ILE A 1 128 ? 41.339 10.068 -11.061 1.00 59.88 128 ILE A C 1
ATOM 1036 O O . ILE A 1 128 ? 40.667 9.288 -11.746 1.00 59.88 128 ILE A O 1
ATOM 1040 N N . GLN A 1 129 ? 42.654 10.209 -11.231 1.00 51.97 129 GLN A N 1
ATOM 1041 C CA . GLN A 1 129 ? 43.410 9.482 -12.244 1.00 51.97 129 GLN A CA 1
ATOM 1042 C C . GLN A 1 129 ? 44.533 8.660 -11.611 1.00 51.97 129 GLN A C 1
ATOM 1044 O O . GLN A 1 129 ? 45.550 9.178 -11.155 1.00 51.97 129 GLN A O 1
ATOM 1049 N N . HIS A 1 130 ? 44.363 7.338 -11.599 1.00 53.56 130 HIS A N 1
ATOM 1050 C CA . HIS A 1 130 ? 45.405 6.428 -11.142 1.00 53.56 130 HIS A CA 1
ATOM 1051 C C . HIS A 1 130 ? 46.537 6.296 -12.164 1.00 53.56 130 HIS A C 1
ATOM 1053 O O . HIS A 1 130 ? 46.298 6.044 -13.349 1.00 53.56 130 HIS A O 1
ATOM 1059 N N . LEU A 1 131 ? 47.782 6.335 -11.685 1.00 36.56 131 LEU A N 1
ATOM 1060 C CA . LEU A 1 131 ? 48.942 5.978 -12.499 1.00 36.56 131 LEU A CA 1
ATOM 1061 C C . LEU A 1 131 ? 48.876 4.511 -12.946 1.00 36.56 131 LEU A C 1
ATOM 1063 O O . LEU A 1 131 ? 48.583 3.594 -12.169 1.00 36.56 131 LEU A O 1
ATOM 1067 N N . ARG A 1 132 ? 49.179 4.284 -14.226 1.00 44.78 132 ARG A N 1
ATOM 1068 C CA . ARG A 1 132 ? 49.428 2.957 -14.787 1.00 44.78 132 ARG A CA 1
ATOM 1069 C C . ARG A 1 132 ? 50.927 2.668 -14.684 1.00 44.78 132 ARG A C 1
ATOM 1071 O O . ARG A 1 132 ? 51.666 3.001 -15.604 1.00 44.78 132 ARG A O 1
ATOM 1078 N N . ASP A 1 133 ? 51.342 1.987 -13.617 1.00 41.38 133 ASP A N 1
ATOM 1079 C CA . ASP A 1 133 ? 52.670 1.360 -13.539 1.00 41.38 133 ASP A CA 1
ATOM 1080 C C . ASP A 1 133 ? 52.766 0.203 -14.551 1.00 41.38 133 ASP A C 1
ATOM 1082 O O . ASP A 1 133 ? 52.567 -0.965 -14.226 1.00 41.38 133 ASP A O 1
ATOM 1086 N N . LEU A 1 134 ? 53.027 0.555 -15.812 1.00 36.81 134 LEU A N 1
ATOM 1087 C CA . LEU A 1 134 ? 53.466 -0.327 -16.899 1.00 36.81 134 LEU A CA 1
ATOM 1088 C C . LEU A 1 134 ? 54.505 0.419 -17.754 1.00 36.81 134 LEU A C 1
ATOM 1090 O O . LEU A 1 134 ? 54.349 0.591 -18.960 1.00 36.81 134 LEU A O 1
ATOM 1094 N N . ALA A 1 135 ? 55.578 0.869 -17.106 1.00 36.53 135 ALA A N 1
ATOM 1095 C CA . ALA A 1 135 ? 56.778 1.386 -17.754 1.00 36.53 135 ALA A CA 1
ATOM 1096 C C . ALA A 1 135 ? 57.971 0.547 -17.277 1.00 36.53 135 ALA A C 1
ATOM 1098 O O . ALA A 1 135 ? 58.461 0.743 -16.170 1.00 36.53 135 ALA A O 1
ATOM 1099 N N . GLY A 1 136 ? 58.395 -0.437 -18.082 1.00 37.16 136 GLY A N 1
ATOM 1100 C CA . GLY A 1 136 ? 59.536 -1.289 -17.712 1.00 37.16 136 GLY A CA 1
ATOM 1101 C C . GLY A 1 136 ? 59.508 -2.757 -18.144 1.00 37.16 136 GLY A C 1
ATOM 1102 O O . GLY A 1 136 ? 60.094 -3.570 -17.438 1.00 37.16 136 GLY A O 1
ATOM 1103 N N . ARG A 1 137 ? 58.844 -3.126 -19.254 1.00 40.06 137 ARG A N 1
ATOM 1104 C CA . ARG A 1 137 ? 59.081 -4.386 -20.005 1.00 40.06 137 ARG A CA 1
ATOM 1105 C C . ARG A 1 137 ? 58.228 -4.447 -21.279 1.00 40.06 137 ARG A C 1
ATOM 1107 O O . ARG A 1 137 ? 57.149 -5.018 -21.258 1.00 40.06 137 ARG A O 1
ATOM 1114 N N . MET A 1 138 ? 58.712 -3.832 -22.364 1.00 35.78 138 MET A N 1
ATOM 1115 C CA . MET A 1 138 ? 58.449 -4.194 -23.777 1.00 35.78 138 MET A CA 1
ATOM 1116 C C . MET A 1 138 ? 59.137 -3.169 -24.696 1.00 35.78 138 MET A C 1
ATOM 1118 O O . MET A 1 138 ? 58.509 -2.289 -25.275 1.00 35.78 138 MET A O 1
ATOM 1122 N N . SER A 1 139 ? 60.463 -3.273 -24.805 1.00 37.69 139 SER A N 1
ATOM 1123 C CA . SER A 1 139 ? 61.280 -2.469 -25.727 1.00 37.69 139 SER A CA 1
ATOM 1124 C C . SER A 1 139 ? 62.363 -3.319 -26.405 1.00 37.69 139 SER A C 1
ATOM 1126 O O . SER A 1 139 ? 63.531 -2.944 -26.461 1.00 37.69 139 SER A O 1
ATOM 1128 N N . SER A 1 140 ? 61.973 -4.487 -26.914 1.00 41.41 140 SER A N 1
ATOM 1129 C CA . SER A 1 140 ? 62.721 -5.256 -27.914 1.00 41.41 140 SER A CA 1
ATOM 1130 C C . SER A 1 140 ? 61.733 -6.132 -28.697 1.00 41.41 140 SER A C 1
ATOM 1132 O O . SER A 1 140 ? 60.810 -6.688 -28.104 1.00 41.41 140 SER A O 1
ATOM 1134 N N . GLY A 1 141 ? 61.867 -6.220 -30.030 1.00 34.38 141 GLY A N 1
ATOM 1135 C CA . GLY A 1 141 ? 60.944 -7.046 -30.828 1.00 34.38 141 GLY A CA 1
ATOM 1136 C C . GLY A 1 141 ? 60.712 -6.652 -32.291 1.00 34.38 141 GLY A C 1
ATOM 1137 O O . GLY A 1 141 ? 59.578 -6.405 -32.666 1.00 34.38 141 GLY A O 1
ATOM 1138 N N . SER A 1 142 ? 61.772 -6.683 -33.107 1.00 36.03 142 SER A N 1
ATOM 1139 C CA . SER A 1 142 ? 61.768 -6.946 -34.564 1.00 36.03 142 SER A CA 1
ATOM 1140 C C . SER A 1 142 ? 60.931 -6.092 -35.551 1.00 36.03 142 SER A C 1
ATOM 1142 O O . SER A 1 142 ? 59.731 -5.847 -35.420 1.00 36.03 142 SER A O 1
ATOM 1144 N N . ARG A 1 143 ? 61.573 -5.744 -36.675 1.00 41.50 143 ARG A N 1
ATOM 1145 C CA . ARG A 1 143 ? 60.966 -5.087 -37.846 1.00 41.50 143 ARG A CA 1
ATOM 1146 C C . ARG A 1 143 ? 60.119 -6.078 -38.664 1.00 41.50 143 ARG A C 1
ATOM 1148 O O . ARG A 1 143 ? 60.540 -6.538 -39.717 1.00 41.50 143 ARG A O 1
ATOM 1155 N N . GLY A 1 144 ? 58.913 -6.376 -38.181 1.00 48.31 144 GLY A N 1
ATOM 1156 C CA . GLY A 1 144 ? 57.896 -7.157 -38.911 1.00 48.31 144 GLY A CA 1
ATOM 1157 C C . GLY A 1 144 ? 56.439 -6.847 -38.531 1.00 48.31 144 GLY A C 1
ATOM 1158 O O . GLY A 1 144 ? 55.507 -7.299 -39.190 1.00 48.31 144 GLY A O 1
ATOM 1159 N N . ALA A 1 145 ? 56.214 -6.040 -37.490 1.00 46.41 145 ALA A N 1
ATOM 1160 C CA . ALA A 1 145 ? 54.905 -5.880 -36.849 1.00 46.41 145 ALA A CA 1
ATOM 1161 C C . ALA A 1 145 ? 53.877 -5.002 -37.604 1.00 46.41 145 ALA A C 1
ATOM 1163 O O . ALA A 1 145 ? 52.730 -4.905 -37.173 1.00 46.41 145 ALA A O 1
ATOM 1164 N N . GLY A 1 146 ? 54.244 -4.363 -38.722 1.00 49.91 146 GLY A N 1
ATOM 1165 C CA . GLY A 1 146 ? 53.396 -3.364 -39.396 1.00 49.91 146 GLY A CA 1
ATOM 1166 C C . GLY A 1 146 ? 52.098 -3.908 -40.008 1.00 49.91 146 GLY A C 1
ATOM 1167 O O . GLY A 1 146 ? 51.099 -3.190 -40.050 1.00 49.91 146 GLY A O 1
ATOM 1168 N N . LEU A 1 147 ? 52.091 -5.168 -40.459 1.00 53.94 147 LEU A N 1
ATOM 1169 C CA . LEU A 1 147 ? 50.896 -5.816 -41.017 1.00 53.94 147 LEU A CA 1
ATOM 1170 C C . LEU A 1 147 ? 50.063 -6.494 -39.918 1.00 53.94 147 LEU A C 1
ATOM 1172 O O . LEU A 1 147 ? 48.855 -6.279 -39.839 1.00 53.94 147 LEU A O 1
ATOM 1176 N N . GLY A 1 148 ? 50.720 -7.240 -39.021 1.00 58.00 148 GLY A N 1
ATOM 1177 C CA . GLY A 1 148 ? 50.068 -7.925 -37.901 1.00 58.00 148 GLY A CA 1
ATOM 1178 C C . GLY A 1 148 ? 49.352 -6.968 -36.945 1.00 58.00 148 GLY A C 1
ATOM 1179 O O . GLY A 1 148 ? 48.230 -7.248 -36.536 1.00 58.00 148 GLY A O 1
ATOM 1180 N N . LEU A 1 149 ? 49.933 -5.797 -36.658 1.00 60.12 149 LEU A N 1
ATOM 1181 C CA . LEU A 1 149 ? 49.290 -4.782 -35.820 1.00 60.12 149 LEU A CA 1
ATOM 1182 C C . LEU A 1 149 ? 48.025 -4.203 -36.477 1.00 60.12 149 LEU A C 1
ATOM 1184 O O . LEU A 1 149 ? 47.020 -4.026 -35.798 1.00 60.12 149 LEU A O 1
ATOM 1188 N N . LYS A 1 150 ? 48.030 -3.965 -37.797 1.00 59.91 150 LYS A N 1
ATOM 1189 C CA . LYS A 1 150 ? 46.832 -3.508 -38.530 1.00 59.91 150 LYS A CA 1
ATOM 1190 C C . LYS A 1 150 ? 45.732 -4.570 -38.547 1.00 59.91 150 LYS A C 1
ATOM 1192 O O . LYS A 1 150 ? 44.567 -4.232 -38.364 1.00 59.91 150 LYS A O 1
ATOM 1197 N N . LEU A 1 151 ? 46.102 -5.839 -38.719 1.00 75.69 151 LEU A N 1
ATOM 1198 C CA . LEU A 1 151 ? 45.163 -6.963 -38.717 1.00 75.69 151 LEU A CA 1
ATOM 1199 C C . LEU A 1 151 ? 44.558 -7.178 -37.316 1.00 75.69 151 LEU A C 1
ATOM 1201 O O . LEU A 1 151 ? 43.352 -7.362 -37.199 1.00 75.69 151 LEU A O 1
ATOM 1205 N N . LEU A 1 152 ? 45.355 -7.033 -36.250 1.00 76.62 152 LEU A N 1
ATOM 1206 C CA . LEU A 1 152 ? 44.878 -7.044 -34.861 1.00 76.62 152 LEU A CA 1
ATOM 1207 C C . LEU A 1 152 ? 43.978 -5.845 -34.524 1.00 76.62 152 LEU A C 1
ATOM 1209 O O . LEU A 1 152 ? 42.973 -6.025 -33.841 1.00 76.62 152 LEU A O 1
ATOM 1213 N N . ILE A 1 153 ? 44.285 -4.640 -35.018 1.00 78.81 153 ILE A N 1
ATOM 1214 C CA . ILE A 1 153 ? 43.417 -3.461 -34.849 1.00 78.81 153 ILE A CA 1
ATOM 1215 C C . ILE A 1 153 ? 42.090 -3.656 -35.599 1.00 78.81 153 ILE A C 1
ATOM 1217 O O . ILE A 1 153 ? 41.033 -3.391 -35.032 1.00 78.81 153 ILE A O 1
ATOM 1221 N N . GLY A 1 154 ? 42.121 -4.174 -36.832 1.00 81.12 154 GLY A N 1
ATOM 1222 C CA . GLY A 1 154 ? 40.917 -4.481 -37.612 1.00 81.12 154 GLY A CA 1
ATOM 1223 C C . GLY A 1 154 ? 40.053 -5.572 -36.972 1.00 81.12 154 GLY A C 1
ATOM 1224 O O . GLY A 1 154 ? 38.849 -5.389 -36.809 1.00 81.12 154 GLY A O 1
ATOM 1225 N N . ALA A 1 155 ? 40.666 -6.673 -36.529 1.00 82.75 155 ALA A N 1
ATOM 1226 C CA . ALA A 1 155 ? 39.980 -7.742 -35.805 1.00 82.75 155 ALA A CA 1
ATOM 1227 C C . ALA A 1 155 ? 39.418 -7.255 -34.457 1.00 82.75 155 ALA A C 1
ATOM 1229 O O . ALA A 1 155 ? 38.289 -7.591 -34.108 1.00 82.75 155 ALA A O 1
ATOM 1230 N N . GLY A 1 156 ? 40.161 -6.417 -33.728 1.00 83.31 156 GLY A N 1
ATOM 1231 C CA . GLY A 1 156 ? 39.705 -5.792 -32.486 1.00 83.31 156 GLY A CA 1
ATOM 1232 C C . GLY A 1 156 ? 38.524 -4.841 -32.696 1.00 83.31 156 GLY A C 1
ATOM 1233 O O . GLY A 1 156 ? 37.566 -4.884 -31.928 1.00 83.31 156 GLY A O 1
ATOM 1234 N N . ALA A 1 157 ? 38.547 -4.036 -33.762 1.00 80.88 157 ALA A N 1
ATOM 1235 C CA . ALA A 1 157 ? 37.444 -3.152 -34.133 1.00 80.88 157 ALA A CA 1
ATOM 1236 C C . ALA A 1 157 ? 36.186 -3.934 -34.552 1.00 80.88 157 ALA A C 1
ATOM 1238 O O . ALA A 1 157 ? 35.085 -3.574 -34.139 1.00 80.88 157 ALA A O 1
ATOM 1239 N N . LEU A 1 158 ? 36.335 -5.033 -35.302 1.00 81.94 158 LEU A N 1
ATOM 1240 C CA . LEU A 1 158 ? 35.222 -5.922 -35.654 1.00 81.94 158 LEU A CA 1
ATOM 1241 C C . LEU A 1 158 ? 34.653 -6.646 -34.426 1.00 81.94 158 LEU A C 1
ATOM 1243 O O . LEU A 1 158 ? 33.441 -6.653 -34.238 1.00 81.94 158 LEU A O 1
ATOM 1247 N N . ALA A 1 159 ? 35.503 -7.193 -33.553 1.00 83.81 159 ALA A N 1
ATOM 1248 C CA . ALA A 1 159 ? 35.067 -7.833 -32.312 1.00 83.81 159 ALA A CA 1
ATOM 1249 C C . ALA A 1 159 ? 34.353 -6.843 -31.374 1.00 83.81 159 ALA A C 1
ATOM 1251 O O . ALA A 1 159 ? 33.336 -7.183 -30.771 1.00 83.81 159 ALA A O 1
ATOM 1252 N N . TYR A 1 160 ? 34.841 -5.600 -31.291 1.00 83.94 160 TYR A N 1
ATOM 1253 C CA . TYR A 1 160 ? 34.174 -4.522 -30.564 1.00 83.94 160 TYR A CA 1
ATOM 1254 C C . TYR A 1 160 ? 32.832 -4.144 -31.207 1.00 83.94 160 TYR A C 1
ATOM 1256 O O . TYR A 1 160 ? 31.837 -4.026 -30.498 1.00 83.94 160 TYR A O 1
ATOM 1264 N N . GLY A 1 161 ? 32.771 -4.038 -32.538 1.00 84.12 161 GLY A N 1
ATOM 1265 C CA . GLY A 1 161 ? 31.538 -3.768 -33.282 1.00 84.12 161 GLY A CA 1
ATOM 1266 C C . GLY A 1 161 ? 30.470 -4.847 -33.089 1.00 84.12 161 GLY A C 1
ATOM 1267 O O . GLY A 1 161 ? 29.325 -4.515 -32.804 1.00 84.12 161 GLY A O 1
ATOM 1268 N N . VAL A 1 162 ? 30.842 -6.131 -33.159 1.00 85.38 162 VAL A N 1
ATOM 1269 C CA . VAL A 1 162 ? 29.932 -7.261 -32.888 1.00 85.38 162 VAL A CA 1
ATOM 1270 C C . VAL A 1 162 ? 29.485 -7.268 -31.428 1.00 85.38 162 VAL A C 1
ATOM 1272 O O . VAL A 1 162 ? 28.299 -7.449 -31.160 1.00 85.38 162 VAL A O 1
ATOM 1275 N N . LYS A 1 163 ? 30.397 -7.020 -30.477 1.00 84.94 163 LYS A N 1
ATOM 1276 C CA . LYS A 1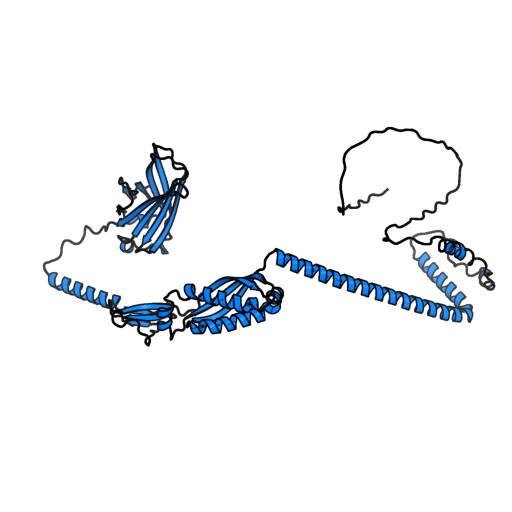 163 ? 30.052 -6.912 -29.053 1.00 84.94 163 LYS A CA 1
ATOM 1277 C C . LYS A 1 163 ? 29.052 -5.783 -28.799 1.00 84.94 163 LYS A C 1
ATOM 1279 O O . LYS A 1 163 ? 28.090 -5.991 -28.076 1.00 84.94 163 LYS A O 1
ATOM 1284 N N . GLU A 1 164 ? 29.267 -4.610 -29.387 1.00 84.69 164 GLU A N 1
ATOM 1285 C CA . GLU A 1 164 ? 28.390 -3.448 -29.222 1.00 84.69 164 GLU A CA 1
ATOM 1286 C C . GLU A 1 164 ? 27.035 -3.658 -29.926 1.00 84.69 164 GLU A C 1
ATOM 1288 O O . GLU A 1 164 ? 25.992 -3.268 -29.400 1.00 84.69 164 GLU A O 1
ATOM 1293 N N . ALA A 1 165 ? 27.029 -4.329 -31.082 1.00 84.31 165 ALA A N 1
ATOM 1294 C CA . ALA A 1 165 ? 25.823 -4.709 -31.818 1.00 84.31 165 ALA A CA 1
ATOM 1295 C C . ALA A 1 165 ? 24.997 -5.814 -31.134 1.00 84.31 165 ALA A C 1
ATOM 1297 O O . ALA A 1 165 ? 23.817 -5.965 -31.438 1.00 84.31 165 ALA A O 1
ATOM 1298 N N . THR A 1 166 ? 25.580 -6.586 -30.217 1.00 88.69 166 THR A N 1
ATOM 1299 C CA . THR A 1 166 ? 24.894 -7.693 -29.539 1.00 88.69 166 THR A CA 1
ATOM 1300 C C . THR A 1 166 ? 24.383 -7.252 -28.172 1.00 88.69 166 THR A C 1
ATOM 1302 O O . THR A 1 166 ? 25.117 -6.648 -27.393 1.00 88.69 166 THR A O 1
ATOM 1305 N N . TYR A 1 167 ? 23.138 -7.583 -27.840 1.00 89.31 167 TYR A N 1
ATOM 1306 C CA . TYR A 1 167 ? 22.599 -7.403 -26.493 1.00 89.31 167 TYR A CA 1
ATOM 1307 C C . TYR A 1 167 ? 21.686 -8.570 -26.114 1.00 89.31 167 TYR A C 1
ATOM 1309 O O . TYR A 1 167 ? 21.074 -9.209 -26.966 1.00 89.31 167 TYR A O 1
ATOM 1317 N N . THR A 1 168 ? 21.607 -8.871 -24.824 1.00 89.56 168 THR A N 1
ATOM 1318 C CA . THR A 1 168 ? 20.812 -9.983 -24.292 1.00 89.56 168 THR A CA 1
ATOM 1319 C C . THR A 1 168 ? 19.662 -9.447 -23.455 1.00 89.56 168 THR A C 1
ATOM 1321 O O . THR A 1 168 ? 19.879 -8.626 -22.567 1.00 89.56 168 THR A O 1
ATOM 1324 N N . VAL A 1 169 ? 18.449 -9.925 -23.724 1.00 92.38 169 VAL A N 1
ATOM 1325 C CA . VAL A 1 169 ? 17.251 -9.651 -22.923 1.00 92.38 169 VAL A CA 1
ATOM 1326 C C . VAL A 1 169 ? 17.065 -10.810 -21.950 1.00 92.38 169 VAL A C 1
ATOM 1328 O O . VAL A 1 169 ? 16.941 -11.961 -22.376 1.00 92.38 169 VAL A O 1
ATOM 1331 N N . GLU A 1 170 ? 17.075 -10.518 -20.651 1.00 89.19 170 GLU A N 1
ATOM 1332 C CA . GLU A 1 170 ? 16.973 -11.538 -19.604 1.00 89.19 170 GLU A CA 1
ATOM 1333 C C . GLU A 1 170 ? 15.544 -12.094 -19.470 1.00 89.19 170 GLU A C 1
ATOM 1335 O O . GLU A 1 170 ? 14.558 -11.472 -19.874 1.00 89.19 170 GLU A O 1
ATOM 1340 N N . GLY A 1 171 ? 15.415 -13.277 -18.861 1.00 88.88 171 GLY A N 1
ATOM 1341 C CA . GLY A 1 171 ? 14.117 -13.914 -18.626 1.00 88.88 171 GLY A CA 1
ATOM 1342 C C . GLY A 1 171 ? 13.184 -13.036 -17.783 1.00 88.88 171 GLY A C 1
ATOM 1343 O O . GLY A 1 171 ? 13.557 -12.538 -16.717 1.00 88.88 171 GLY A O 1
ATOM 1344 N N . GLY A 1 172 ? 11.948 -12.840 -18.247 1.00 88.31 172 GLY A N 1
ATOM 1345 C CA . GLY A 1 172 ? 10.996 -11.919 -17.610 1.00 88.31 172 GLY A CA 1
ATOM 1346 C C . GLY A 1 172 ? 11.252 -10.431 -17.893 1.00 88.31 172 GLY A C 1
ATOM 1347 O O . GLY A 1 172 ? 10.651 -9.583 -17.237 1.00 88.31 172 GLY A O 1
ATOM 1348 N N . GLN A 1 173 ? 12.099 -10.106 -18.872 1.00 92.62 173 GLN A N 1
ATOM 1349 C CA . GLN A 1 173 ? 12.161 -8.789 -19.505 1.00 92.62 173 GLN A CA 1
ATOM 1350 C C . GLN A 1 173 ? 11.634 -8.863 -20.949 1.00 92.62 173 GLN A C 1
ATOM 1352 O O . GLN A 1 173 ? 11.466 -9.940 -21.537 1.00 92.62 173 GLN A O 1
ATOM 1357 N N . ARG A 1 174 ? 11.345 -7.697 -21.529 1.00 91.88 174 ARG A N 1
ATOM 1358 C CA . ARG A 1 174 ? 11.017 -7.508 -22.948 1.00 91.88 174 ARG A CA 1
ATOM 1359 C C . ARG A 1 174 ? 11.699 -6.248 -23.455 1.00 91.88 174 ARG A C 1
ATOM 1361 O O . ARG A 1 174 ? 11.753 -5.255 -22.733 1.00 91.88 174 ARG A O 1
ATOM 1368 N N . ALA A 1 175 ? 12.205 -6.274 -24.683 1.00 91.81 175 ALA A N 1
ATOM 1369 C CA . ALA A 1 175 ? 12.810 -5.099 -25.301 1.00 91.81 175 ALA A CA 1
ATOM 1370 C C . ALA A 1 175 ? 11.921 -4.543 -26.415 1.00 91.81 175 ALA A C 1
ATOM 1372 O O . ALA A 1 175 ? 11.383 -5.291 -27.230 1.00 91.81 175 ALA A O 1
ATOM 1373 N N . ILE A 1 176 ? 11.807 -3.219 -26.461 1.00 91.94 176 ILE A N 1
ATOM 1374 C CA . ILE A 1 176 ? 11.299 -2.481 -27.620 1.00 91.94 176 ILE A CA 1
ATOM 1375 C C . ILE A 1 176 ? 12.472 -1.756 -28.281 1.00 91.94 176 ILE A C 1
ATOM 1377 O O . ILE A 1 176 ? 13.415 -1.354 -27.597 1.00 91.94 176 ILE A O 1
ATOM 1381 N N . VAL A 1 177 ? 12.437 -1.585 -29.601 1.00 90.25 177 VAL A N 1
ATOM 1382 C CA . VAL A 1 177 ? 13.538 -0.963 -30.349 1.00 90.25 177 VAL A CA 1
ATOM 1383 C C . VAL A 1 177 ? 13.110 0.397 -30.891 1.00 90.25 177 VAL A C 1
ATOM 1385 O O . VAL A 1 177 ? 12.125 0.530 -31.621 1.00 90.25 177 VAL A O 1
ATOM 1388 N N . PHE A 1 178 ? 13.886 1.421 -30.542 1.00 90.06 178 PHE A N 1
ATOM 1389 C CA . PHE A 1 178 ? 13.773 2.755 -31.114 1.00 90.06 178 PHE A CA 1
ATOM 1390 C C . PHE A 1 178 ? 14.798 2.932 -32.241 1.00 90.06 178 PHE A C 1
ATOM 1392 O O . PHE A 1 178 ? 16.006 2.844 -32.008 1.00 90.06 178 PHE A O 1
ATOM 1399 N N . ASN A 1 179 ? 14.319 3.197 -33.459 1.00 89.50 179 ASN A N 1
ATOM 1400 C CA . ASN A 1 179 ? 15.139 3.579 -34.604 1.00 89.50 179 ASN A CA 1
ATOM 1401 C C . ASN A 1 179 ? 15.267 5.104 -34.686 1.00 89.50 179 ASN A C 1
ATOM 1403 O O . ASN A 1 179 ? 14.277 5.828 -34.734 1.00 89.50 179 ASN A O 1
ATOM 1407 N N . ARG A 1 180 ? 16.494 5.598 -34.848 1.00 83.88 180 ARG A N 1
ATOM 1408 C CA . ARG A 1 180 ? 16.782 7.034 -34.997 1.00 83.88 180 ARG A CA 1
ATOM 1409 C C . ARG A 1 180 ? 16.236 7.669 -36.290 1.00 83.88 180 ARG A C 1
ATOM 1411 O O . ARG A 1 180 ? 16.090 8.884 -36.335 1.00 83.88 180 ARG A O 1
ATOM 1418 N N . ILE A 1 181 ? 15.947 6.869 -37.324 1.00 83.38 181 ILE A N 1
ATOM 1419 C CA . ILE A 1 181 ? 15.352 7.329 -38.599 1.00 83.38 181 ILE A CA 1
ATOM 1420 C C . ILE A 1 181 ? 13.853 6.993 -38.676 1.00 83.38 181 ILE A C 1
ATOM 1422 O O . ILE A 1 181 ? 13.061 7.823 -39.103 1.00 83.38 181 ILE A O 1
ATOM 1426 N N . GLY A 1 182 ? 13.463 5.780 -38.266 1.00 78.75 182 GLY A N 1
ATOM 1427 C CA . GLY A 1 182 ? 12.087 5.273 -38.389 1.00 78.75 182 GLY A CA 1
ATOM 1428 C C . GLY A 1 182 ? 11.208 5.431 -37.143 1.00 78.75 182 GLY A C 1
ATOM 1429 O O . GLY A 1 182 ? 10.100 4.911 -37.125 1.00 78.75 182 GLY A O 1
ATOM 1430 N N . GLY A 1 183 ? 11.698 6.084 -36.086 1.00 84.62 183 GLY A N 1
ATOM 1431 C CA . GLY A 1 183 ? 11.000 6.170 -34.806 1.00 84.62 183 GLY A CA 1
ATOM 1432 C C . GLY A 1 183 ? 10.909 4.823 -34.081 1.00 84.62 183 GLY A C 1
ATOM 1433 O O . GLY A 1 183 ? 11.738 3.928 -34.254 1.00 84.62 183 GLY A O 1
ATOM 1434 N N . MET A 1 184 ? 9.905 4.678 -33.223 1.00 83.25 184 MET A N 1
ATOM 1435 C CA . MET A 1 184 ? 9.677 3.433 -32.490 1.00 83.25 184 MET A CA 1
ATOM 1436 C C . MET A 1 184 ? 8.970 2.392 -33.365 1.00 83.25 184 MET A C 1
ATOM 1438 O O . MET A 1 184 ? 7.984 2.708 -34.026 1.00 83.25 184 MET A O 1
ATOM 1442 N N . GLN A 1 185 ? 9.428 1.142 -33.310 1.00 82.06 185 GLN A N 1
ATOM 1443 C CA . GLN A 1 185 ? 8.744 0.020 -33.956 1.00 82.06 185 GLN A CA 1
ATOM 1444 C C . GLN A 1 185 ? 7.572 -0.464 -33.086 1.00 82.06 185 GLN A C 1
ATOM 1446 O O . GLN A 1 185 ? 7.786 -0.890 -31.951 1.00 82.06 185 GLN A O 1
ATOM 1451 N N . MET A 1 186 ? 6.345 -0.394 -33.614 1.00 77.00 186 MET A N 1
ATOM 1452 C CA . MET A 1 186 ? 5.124 -0.788 -32.889 1.00 77.00 186 MET A CA 1
ATOM 1453 C C . MET A 1 186 ? 4.893 -2.299 -32.877 1.00 77.00 186 MET A C 1
ATOM 1455 O O . MET A 1 186 ? 4.445 -2.843 -31.874 1.00 77.00 186 MET A O 1
ATOM 1459 N N . ASP A 1 187 ? 5.232 -2.980 -33.970 1.00 74.50 187 ASP A N 1
ATOM 1460 C CA . ASP A 1 187 ? 4.829 -4.376 -34.184 1.00 74.50 187 ASP A CA 1
ATOM 1461 C C . ASP A 1 187 ? 5.858 -5.395 -33.662 1.00 74.50 187 ASP A C 1
ATOM 1463 O O . ASP A 1 187 ? 5.622 -6.602 -33.679 1.00 74.50 187 ASP A O 1
ATOM 1467 N N . THR A 1 188 ? 7.023 -4.929 -33.198 1.00 78.12 188 THR A N 1
ATOM 1468 C CA . THR A 1 188 ? 8.164 -5.779 -32.823 1.00 78.12 188 THR A CA 1
ATOM 1469 C C . THR A 1 188 ? 8.542 -5.610 -31.353 1.00 78.12 188 THR A C 1
ATOM 1471 O O . THR A 1 188 ? 9.460 -4.859 -31.009 1.00 78.12 188 THR A O 1
ATOM 1474 N N . VAL A 1 189 ? 7.864 -6.357 -30.479 1.00 86.06 189 VAL A N 1
ATOM 1475 C CA . VAL A 1 189 ? 8.315 -6.572 -29.096 1.00 86.06 189 VAL A CA 1
ATOM 1476 C C . VAL A 1 189 ? 9.221 -7.798 -29.053 1.00 86.06 189 VAL A C 1
ATOM 1478 O O . VAL A 1 189 ? 8.799 -8.911 -29.364 1.00 86.06 189 VAL A O 1
ATOM 1481 N N . LEU A 1 190 ? 10.469 -7.604 -28.638 1.00 88.06 190 LEU A N 1
ATOM 1482 C CA . LEU A 1 190 ? 11.462 -8.668 -28.574 1.00 88.06 190 LEU A CA 1
ATOM 1483 C C . LEU A 1 190 ? 11.349 -9.439 -27.254 1.00 88.06 190 LEU A C 1
ATOM 1485 O O . LEU A 1 190 ? 11.339 -8.861 -26.160 1.00 88.06 190 LEU A O 1
ATOM 1489 N N . ALA A 1 191 ? 11.254 -10.763 -27.381 1.00 88.44 191 ALA A N 1
ATOM 1490 C CA . ALA A 1 191 ? 11.265 -11.708 -26.271 1.00 88.44 191 ALA A CA 1
ATOM 1491 C C . ALA A 1 191 ? 12.655 -11.808 -25.610 1.00 88.44 191 ALA A C 1
ATOM 1493 O O . ALA A 1 191 ? 13.622 -11.197 -26.059 1.00 88.44 191 ALA A O 1
ATOM 1494 N N . GLU A 1 192 ? 12.760 -12.593 -24.541 1.00 89.62 192 GLU A N 1
ATOM 1495 C CA . GLU A 1 192 ? 14.053 -12.985 -23.965 1.00 89.62 192 GLU A CA 1
ATOM 1496 C C . GLU A 1 192 ? 14.959 -13.690 -24.989 1.00 89.62 192 GLU A C 1
ATOM 1498 O O . GLU A 1 192 ? 14.478 -14.351 -25.911 1.00 89.62 192 GLU A O 1
ATOM 1503 N N . GLY A 1 193 ? 16.275 -13.527 -24.836 1.00 90.00 193 GLY A N 1
ATOM 1504 C CA . GLY A 1 193 ? 17.273 -14.079 -25.754 1.00 90.00 193 GLY A CA 1
ATOM 1505 C C . GLY A 1 193 ? 18.327 -13.069 -26.208 1.00 90.00 193 GLY A C 1
ATOM 1506 O O . GLY A 1 193 ? 18.367 -11.922 -25.759 1.00 90.00 193 GLY A O 1
ATOM 1507 N N . LEU A 1 194 ? 19.213 -13.526 -27.093 1.00 90.38 194 LEU A N 1
ATOM 1508 C CA . LEU A 1 194 ? 20.270 -12.717 -27.695 1.00 90.38 194 LEU A CA 1
ATOM 1509 C C . LEU A 1 194 ? 19.744 -12.049 -28.968 1.00 90.38 194 LEU A C 1
ATOM 1511 O O . LEU A 1 194 ? 19.318 -12.728 -29.900 1.00 90.38 194 LEU A O 1
ATOM 1515 N N . HIS A 1 195 ? 19.803 -10.721 -28.998 1.00 89.38 195 HIS A N 1
ATOM 1516 C CA . HIS A 1 195 ? 19.317 -9.886 -30.090 1.00 89.38 195 HIS A CA 1
ATOM 1517 C C . HIS A 1 195 ? 20.443 -9.030 -30.659 1.00 89.38 195 HIS A C 1
ATOM 1519 O O . HIS A 1 195 ? 21.380 -8.633 -29.961 1.00 89.38 195 HIS A O 1
ATOM 1525 N N . PHE A 1 196 ? 20.323 -8.710 -31.944 1.00 89.06 196 PHE A N 1
ATOM 1526 C CA . PHE A 1 196 ? 21.237 -7.813 -32.636 1.00 89.06 196 PHE A CA 1
ATOM 1527 C C . PHE A 1 196 ? 20.572 -6.453 -32.843 1.00 89.06 196 PHE A C 1
ATOM 1529 O O . PHE A 1 196 ? 19.415 -6.367 -33.248 1.00 89.06 196 PHE A O 1
ATOM 1536 N N . ARG A 1 197 ? 21.320 -5.387 -32.570 1.00 87.75 197 ARG A N 1
ATOM 1537 C CA . ARG A 1 197 ? 20.991 -4.005 -32.923 1.00 87.75 197 ARG A CA 1
ATOM 1538 C C . ARG A 1 197 ? 22.048 -3.472 -33.880 1.00 87.75 197 ARG A C 1
ATOM 1540 O O . ARG A 1 197 ? 23.228 -3.779 -33.728 1.00 87.75 197 ARG A O 1
ATOM 1547 N N . LEU A 1 198 ? 21.665 -2.592 -34.796 1.00 88.69 198 LEU A N 1
ATOM 1548 C CA . LEU A 1 198 ? 22.637 -1.726 -35.454 1.00 88.69 198 LEU A CA 1
ATOM 1549 C C . LEU A 1 198 ? 23.083 -0.637 -34.463 1.00 88.69 198 LEU A C 1
ATOM 1551 O O . LEU A 1 198 ? 22.267 0.233 -34.128 1.00 88.69 198 LEU A O 1
ATOM 1555 N N . PRO A 1 199 ? 24.346 -0.632 -33.987 1.00 75.00 199 PRO A N 1
ATOM 1556 C CA . PRO A 1 199 ? 24.836 0.473 -33.175 1.00 75.00 199 PRO A CA 1
ATOM 1557 C C . PRO A 1 199 ? 24.686 1.784 -33.968 1.00 75.00 199 PRO A C 1
ATOM 1559 O O . PRO A 1 199 ? 24.769 1.779 -35.194 1.00 75.00 199 PRO A O 1
ATOM 1562 N N . TRP A 1 200 ? 24.446 2.896 -33.265 1.00 79.25 200 TRP A N 1
ATOM 1563 C CA . TRP A 1 200 ? 24.067 4.231 -33.785 1.00 79.25 200 TRP A CA 1
ATOM 1564 C C . TRP A 1 200 ? 22.618 4.413 -34.263 1.00 79.25 200 TRP A C 1
ATOM 1566 O O . TRP A 1 200 ? 22.063 5.493 -34.051 1.00 79.25 200 TRP A O 1
ATOM 1576 N N . PHE A 1 201 ? 21.997 3.411 -34.891 1.00 86.19 201 PHE A N 1
ATOM 1577 C CA . PHE A 1 201 ? 20.630 3.551 -35.416 1.00 86.19 201 PHE A CA 1
ATOM 1578 C C . PHE A 1 201 ? 19.561 2.985 -34.486 1.00 86.19 201 PHE A C 1
ATOM 1580 O O . PHE A 1 201 ? 18.476 3.560 -34.417 1.00 86.19 201 PHE A O 1
ATOM 1587 N N . GLN A 1 202 ? 19.867 1.896 -33.777 1.00 89.00 202 GLN A N 1
ATOM 1588 C CA . GLN A 1 202 ? 18.928 1.162 -32.935 1.00 89.00 202 GLN A CA 1
ATOM 1589 C C . GLN A 1 202 ? 19.298 1.246 -31.456 1.00 89.00 202 GLN A C 1
ATOM 1591 O O . GLN A 1 202 ? 20.406 0.894 -31.037 1.00 89.00 202 GLN A O 1
ATOM 1596 N N . TYR A 1 203 ? 18.318 1.667 -30.662 1.00 89.31 203 TYR A N 1
ATOM 1597 C CA . TYR A 1 203 ? 18.403 1.783 -29.214 1.00 89.31 203 TYR A CA 1
ATOM 1598 C C . TYR A 1 203 ? 17.357 0.855 -28.580 1.00 89.31 203 TYR A C 1
ATOM 1600 O O . TYR A 1 203 ? 16.161 1.149 -28.663 1.00 89.31 203 TYR A O 1
ATOM 1608 N N . PRO A 1 204 ? 17.767 -0.282 -27.985 1.00 89.88 204 PRO A N 1
ATOM 1609 C CA . PRO A 1 204 ? 16.849 -1.150 -27.265 1.00 89.88 204 PRO A CA 1
ATOM 1610 C C . PRO A 1 204 ? 16.508 -0.542 -25.902 1.00 89.88 204 PRO A C 1
ATOM 1612 O O . PRO A 1 204 ? 17.392 -0.222 -25.106 1.00 89.88 204 PRO A O 1
ATOM 1615 N N . ILE A 1 205 ? 15.217 -0.412 -25.620 1.00 91.31 205 ILE A N 1
ATOM 1616 C CA . ILE A 1 205 ? 14.695 -0.033 -24.309 1.00 91.31 205 ILE A CA 1
ATOM 1617 C C . ILE A 1 205 ? 14.151 -1.304 -23.667 1.00 91.31 205 ILE A C 1
ATOM 1619 O O . ILE A 1 205 ? 13.187 -1.899 -24.151 1.00 91.31 205 ILE A O 1
ATOM 1623 N N . ILE A 1 206 ? 14.795 -1.725 -22.582 1.00 91.31 206 ILE A N 1
ATOM 1624 C CA . ILE A 1 206 ? 14.444 -2.944 -21.858 1.00 91.31 206 ILE A CA 1
ATOM 1625 C C . ILE A 1 206 ? 13.438 -2.603 -20.754 1.00 91.31 206 ILE A C 1
ATOM 1627 O O . ILE A 1 206 ? 13.696 -1.748 -19.901 1.00 91.31 206 ILE A O 1
ATOM 1631 N N . TYR A 1 207 ? 12.305 -3.298 -20.784 1.00 92.12 207 TYR A N 1
ATOM 1632 C CA . TYR A 1 207 ? 11.257 -3.280 -19.775 1.00 92.12 207 TYR A CA 1
ATOM 1633 C C . TYR A 1 207 ? 11.263 -4.567 -18.959 1.00 92.12 207 TYR A C 1
ATOM 1635 O O . TYR A 1 207 ? 11.425 -5.667 -19.484 1.00 92.12 207 TYR A O 1
ATOM 1643 N N . ASP A 1 208 ? 11.006 -4.415 -17.668 1.00 91.94 208 ASP A N 1
ATOM 1644 C CA . ASP A 1 208 ? 10.698 -5.515 -16.764 1.00 91.94 208 ASP A CA 1
ATOM 1645 C C . ASP A 1 208 ? 9.187 -5.789 -16.814 1.00 91.94 208 ASP A C 1
ATOM 1647 O O . ASP A 1 208 ? 8.389 -4.877 -16.579 1.00 91.94 208 ASP A O 1
ATOM 1651 N N . ILE A 1 209 ? 8.797 -7.023 -17.154 1.00 91.25 209 ILE A N 1
ATOM 1652 C CA . ILE A 1 209 ? 7.385 -7.439 -17.235 1.00 91.25 209 ILE A CA 1
ATOM 1653 C C . ILE A 1 209 ? 6.905 -8.168 -15.968 1.00 91.25 209 ILE A C 1
ATOM 1655 O O . ILE A 1 209 ? 5.782 -8.678 -15.934 1.00 91.25 209 ILE A O 1
ATOM 1659 N N . ARG A 1 210 ? 7.740 -8.235 -14.923 1.00 92.88 210 ARG A N 1
ATOM 1660 C CA . ARG A 1 210 ? 7.394 -8.832 -13.626 1.00 92.88 210 ARG A CA 1
ATOM 1661 C C . ARG A 1 210 ? 6.515 -7.884 -12.805 1.00 92.88 210 ARG A C 1
ATOM 1663 O O . ARG A 1 210 ? 6.622 -6.664 -12.909 1.00 92.88 210 ARG A O 1
ATOM 1670 N N . ALA A 1 211 ? 5.666 -8.457 -11.955 1.00 93.56 211 ALA A N 1
ATOM 1671 C CA . ALA A 1 211 ? 4.823 -7.700 -11.034 1.00 93.56 211 ALA A CA 1
ATOM 1672 C C . ALA A 1 211 ? 5.668 -6.972 -9.979 1.00 93.56 211 ALA A C 1
ATOM 1674 O O . ALA A 1 211 ? 6.424 -7.607 -9.240 1.00 93.56 211 ALA A O 1
ATOM 1675 N N . LYS A 1 212 ? 5.511 -5.648 -9.876 1.00 92.81 212 LYS A N 1
ATOM 1676 C CA . LYS A 1 212 ? 6.186 -4.821 -8.864 1.00 92.81 212 LYS A CA 1
ATOM 1677 C C . LYS A 1 212 ? 5.191 -4.354 -7.800 1.00 92.81 212 LYS A C 1
ATOM 1679 O O . LYS A 1 212 ? 4.130 -3.840 -8.161 1.00 92.81 212 LYS A O 1
ATOM 1684 N N . PRO A 1 213 ? 5.484 -4.546 -6.499 1.00 94.50 213 PRO A N 1
ATOM 1685 C CA . PRO A 1 213 ? 4.634 -4.054 -5.425 1.00 94.50 213 PRO A CA 1
ATOM 1686 C C . PRO A 1 213 ? 4.872 -2.561 -5.194 1.00 94.50 213 PRO A C 1
ATOM 1688 O O . PRO A 1 213 ? 6.005 -2.129 -4.994 1.00 94.50 213 PRO A O 1
ATOM 1691 N N . ARG A 1 214 ? 3.792 -1.782 -5.130 1.00 92.81 214 ARG A N 1
ATOM 1692 C CA . ARG A 1 214 ? 3.819 -0.354 -4.800 1.00 92.81 214 ARG A CA 1
ATOM 1693 C C . ARG A 1 214 ? 2.810 -0.057 -3.689 1.00 92.81 214 ARG A C 1
ATOM 1695 O O . ARG A 1 214 ? 1.643 -0.438 -3.802 1.00 92.81 214 ARG A O 1
ATOM 1702 N N . LYS A 1 215 ? 3.244 0.605 -2.608 1.00 94.56 215 LYS A N 1
ATOM 1703 C CA . LYS A 1 215 ? 2.348 1.150 -1.568 1.00 94.56 215 LYS A CA 1
ATOM 1704 C C . LYS A 1 215 ? 2.010 2.595 -1.943 1.00 94.56 215 LYS A C 1
ATOM 1706 O O . LYS A 1 215 ? 2.917 3.393 -2.152 1.00 94.56 215 LYS A O 1
ATOM 1711 N N . ILE A 1 216 ? 0.724 2.920 -2.043 1.00 94.38 216 ILE A N 1
ATOM 1712 C CA . ILE A 1 216 ? 0.221 4.268 -2.341 1.00 94.38 216 ILE A CA 1
ATOM 1713 C C . ILE A 1 216 ? -0.788 4.634 -1.253 1.00 94.38 216 ILE A C 1
ATOM 1715 O O . ILE A 1 216 ? -1.741 3.891 -1.018 1.00 94.38 216 ILE A O 1
ATOM 1719 N N . SER A 1 217 ? -0.571 5.760 -0.579 1.00 94.31 217 SER A N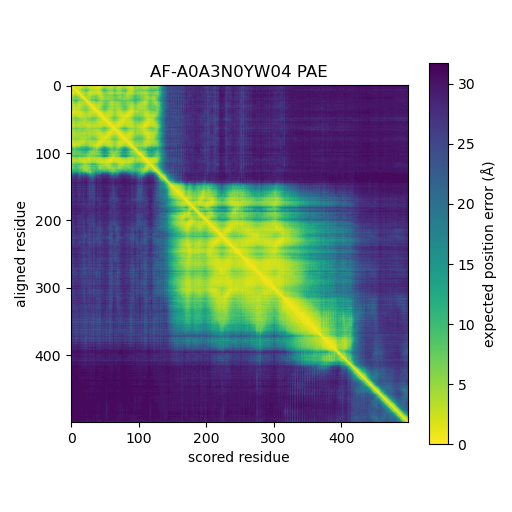 1
ATOM 1720 C CA . SER A 1 217 ? -1.470 6.309 0.441 1.00 94.31 217 SER A CA 1
ATOM 1721 C C . SER A 1 217 ? -2.184 7.550 -0.075 1.00 94.31 217 SER A C 1
ATOM 1723 O O . SER A 1 217 ? -1.544 8.428 -0.652 1.00 94.31 217 SER A O 1
ATOM 1725 N N . SER A 1 218 ? -3.488 7.646 0.180 1.00 94.00 218 SER A N 1
ATOM 1726 C CA . SER A 1 218 ? -4.292 8.826 -0.141 1.00 94.00 218 SER A CA 1
ATOM 1727 C C . SER A 1 218 ? -5.138 9.245 1.057 1.00 94.00 218 SER A C 1
ATOM 1729 O O . SER A 1 218 ? -5.708 8.398 1.750 1.00 94.00 218 SER A O 1
ATOM 1731 N N . LEU A 1 219 ? -5.266 10.555 1.252 1.00 94.31 219 LEU A N 1
ATOM 1732 C CA . LEU A 1 219 ? -6.243 11.140 2.158 1.00 94.31 219 LEU A CA 1
ATOM 1733 C C . LEU A 1 219 ? -7.513 11.467 1.357 1.00 94.31 219 LEU A C 1
ATOM 1735 O O . LEU A 1 219 ? -7.465 12.255 0.411 1.00 94.31 219 LEU A O 1
ATOM 1739 N N . THR A 1 220 ? -8.634 10.846 1.719 1.00 94.00 220 THR A N 1
ATOM 1740 C CA . THR A 1 220 ? -9.889 10.890 0.955 1.00 94.00 220 THR A CA 1
ATOM 1741 C C . THR A 1 220 ? -11.090 11.124 1.876 1.00 94.00 220 THR A C 1
ATOM 1743 O O . THR A 1 220 ? -11.141 10.599 2.986 1.00 94.00 220 THR A O 1
ATOM 1746 N N . GLY A 1 221 ? -12.069 11.910 1.419 1.00 94.06 221 GLY A N 1
ATOM 1747 C CA . GLY A 1 221 ? -13.335 12.117 2.124 1.00 94.06 221 GLY A CA 1
ATOM 1748 C C . GLY A 1 221 ? -14.321 10.967 1.896 1.00 94.06 221 GLY A C 1
ATOM 1749 O O . GLY A 1 221 ? -14.531 10.531 0.766 1.00 94.06 221 GLY A O 1
ATOM 1750 N N . SER A 1 222 ? -14.931 10.487 2.976 1.00 94.94 222 SER A N 1
ATOM 1751 C CA . SER A 1 222 ? -16.073 9.562 2.950 1.00 94.94 222 SER A CA 1
ATOM 1752 C C . SER A 1 222 ? -17.398 10.289 2.687 1.00 94.94 222 SER A C 1
ATOM 1754 O O . SER A 1 222 ? -17.462 11.519 2.715 1.00 94.94 222 SER A O 1
ATOM 1756 N N . LYS A 1 223 ? -18.481 9.529 2.481 1.00 95.06 223 LYS A N 1
ATOM 1757 C CA . LYS A 1 223 ? -19.834 10.069 2.265 1.00 95.06 223 LYS A CA 1
ATOM 1758 C C . LYS A 1 223 ? -20.326 10.994 3.388 1.00 95.06 223 LYS A C 1
ATOM 1760 O O . LYS A 1 223 ? -21.057 11.941 3.122 1.00 95.06 223 LYS A O 1
ATOM 1765 N N . ASP A 1 224 ? -19.887 10.745 4.622 1.00 93.44 224 ASP A N 1
ATOM 1766 C CA . ASP A 1 224 ? -20.221 11.546 5.812 1.00 93.44 224 ASP A CA 1
ATOM 1767 C C . ASP A 1 224 ? -19.260 12.736 6.023 1.00 93.44 224 ASP A C 1
ATOM 1769 O O . ASP A 1 224 ? -19.132 13.248 7.136 1.00 93.44 224 ASP A O 1
ATOM 1773 N N . LEU A 1 225 ? -18.520 13.131 4.978 1.00 92.50 225 LEU A N 1
ATOM 1774 C CA . LEU A 1 225 ? -17.492 14.182 4.982 1.00 92.50 225 LEU A CA 1
ATOM 1775 C C . LEU A 1 225 ? -16.335 13.952 5.977 1.00 92.50 225 LEU A C 1
ATOM 1777 O O . LEU A 1 225 ? -15.542 14.856 6.231 1.00 92.50 225 LEU A O 1
ATOM 1781 N N . GLN A 1 226 ? -16.187 12.734 6.511 1.00 93.06 226 GLN A N 1
ATOM 1782 C CA . GLN A 1 226 ? -15.052 12.368 7.361 1.00 93.06 226 GLN A CA 1
ATOM 1783 C C . GLN A 1 226 ? -13.829 12.042 6.510 1.00 93.06 226 GLN A C 1
ATOM 1785 O O . GLN A 1 226 ? -13.930 11.271 5.550 1.00 93.06 226 GLN A O 1
ATOM 1790 N N . MET A 1 227 ? -12.680 12.597 6.894 1.00 93.00 227 MET A N 1
ATOM 1791 C CA . MET A 1 227 ? -11.395 12.367 6.237 1.00 93.00 227 MET A CA 1
ATOM 1792 C C . MET A 1 227 ? -10.803 11.024 6.678 1.00 93.00 227 MET A C 1
ATOM 1794 O O . MET A 1 227 ? -10.682 10.749 7.871 1.00 93.00 227 MET A O 1
ATOM 1798 N N . VAL A 1 228 ? -10.422 10.196 5.706 1.00 93.88 228 VAL A N 1
ATOM 1799 C CA . VAL A 1 228 ? -9.882 8.848 5.910 1.00 93.88 228 VAL A CA 1
ATOM 1800 C C . VAL A 1 228 ? -8.554 8.734 5.171 1.00 93.88 228 VAL A C 1
ATOM 1802 O O . VAL A 1 228 ? -8.473 9.040 3.980 1.00 93.88 228 VAL A O 1
ATOM 1805 N N . ASN A 1 229 ? -7.509 8.290 5.863 1.00 94.94 229 ASN A N 1
ATOM 1806 C CA . ASN A 1 229 ? -6.240 7.933 5.241 1.00 94.94 229 ASN A CA 1
ATOM 1807 C C . ASN A 1 229 ? -6.282 6.448 4.861 1.00 94.94 229 ASN A C 1
ATOM 1809 O O . ASN A 1 229 ? -6.513 5.582 5.705 1.00 94.94 229 ASN A O 1
ATOM 1813 N N . ILE A 1 230 ? -6.100 6.157 3.575 1.00 95.06 230 ILE A N 1
ATOM 1814 C CA . ILE A 1 230 ? -6.197 4.807 3.019 1.00 95.06 230 ILE A CA 1
ATOM 1815 C C . ILE A 1 230 ? -4.905 4.499 2.276 1.00 95.06 230 ILE A C 1
ATOM 1817 O O . ILE A 1 230 ? -4.564 5.181 1.308 1.00 95.06 230 ILE A O 1
ATOM 1821 N N . ALA A 1 231 ? -4.214 3.439 2.697 1.00 95.56 231 ALA A N 1
ATOM 1822 C CA . ALA A 1 231 ? -3.041 2.923 2.007 1.00 95.56 231 ALA A CA 1
ATOM 1823 C C . ALA A 1 231 ? -3.373 1.633 1.252 1.00 95.56 231 ALA A C 1
ATOM 1825 O O . ALA A 1 231 ? -3.695 0.606 1.856 1.00 95.56 231 ALA A O 1
ATOM 1826 N N . LEU A 1 232 ? -3.239 1.668 -0.072 1.00 95.38 232 LEU A N 1
ATOM 1827 C CA . LEU A 1 232 ? -3.305 0.489 -0.930 1.00 95.38 232 LEU A CA 1
ATOM 1828 C C . LEU A 1 232 ? -1.906 -0.075 -1.180 1.00 95.38 232 LEU A C 1
ATOM 1830 O O . LEU A 1 232 ? -0.946 0.672 -1.364 1.00 95.38 232 LEU A O 1
ATOM 1834 N N . ARG A 1 233 ? -1.813 -1.403 -1.265 1.00 95.69 233 ARG A N 1
ATOM 1835 C CA . ARG A 1 233 ? -0.729 -2.105 -1.953 1.00 95.69 233 ARG A CA 1
ATOM 1836 C C . ARG A 1 233 ? -1.271 -2.572 -3.299 1.00 95.69 233 ARG A C 1
ATOM 1838 O O . ARG A 1 233 ? -2.274 -3.284 -3.345 1.00 95.69 233 ARG A O 1
ATOM 1845 N N . VAL A 1 234 ? -0.591 -2.189 -4.369 1.00 95.31 234 VAL A N 1
ATOM 1846 C CA . VAL A 1 234 ? -0.903 -2.576 -5.747 1.00 95.31 234 VAL A CA 1
ATOM 1847 C C . VAL A 1 234 ? 0.264 -3.400 -6.285 1.00 95.31 234 VAL A C 1
ATOM 1849 O O . VAL A 1 234 ? 1.417 -3.010 -6.116 1.00 95.31 234 VAL A O 1
ATOM 1852 N N . LEU A 1 235 ? -0.024 -4.551 -6.890 1.00 95.25 235 LEU A N 1
ATOM 1853 C CA . LEU A 1 235 ? 0.923 -5.311 -7.707 1.00 95.25 235 LEU A CA 1
ATOM 1854 C C . LEU A 1 235 ? 0.598 -5.036 -9.173 1.00 95.25 235 LEU A C 1
ATOM 1856 O O . LEU A 1 235 ? -0.480 -5.405 -9.634 1.00 95.25 235 LEU A O 1
ATOM 1860 N N . SER A 1 236 ? 1.515 -4.384 -9.883 1.00 94.19 236 SER A N 1
ATOM 1861 C CA . SER A 1 236 ? 1.329 -3.968 -11.278 1.00 94.19 236 SER A CA 1
ATOM 1862 C C . SER A 1 236 ? 2.459 -4.444 -12.184 1.00 94.19 236 SER A C 1
ATOM 1864 O O . SER A 1 236 ? 3.618 -4.480 -11.765 1.00 94.19 236 SER A O 1
ATOM 1866 N N . ARG A 1 237 ? 2.123 -4.734 -13.441 1.00 93.88 237 ARG A N 1
ATOM 1867 C CA . ARG A 1 237 ? 3.059 -5.014 -14.539 1.00 93.88 237 ARG A CA 1
ATOM 1868 C C . ARG A 1 237 ? 2.506 -4.480 -15.867 1.00 93.88 237 ARG A C 1
ATOM 1870 O O . ARG A 1 237 ? 1.291 -4.327 -15.997 1.00 93.88 237 ARG A O 1
ATOM 1877 N N . PRO A 1 238 ? 3.343 -4.216 -16.876 1.00 94.12 238 PRO A N 1
ATOM 1878 C CA . PRO A 1 238 ? 2.877 -3.702 -18.155 1.00 94.12 238 PRO A CA 1
ATOM 1879 C C . PRO A 1 238 ? 2.370 -4.834 -19.066 1.00 94.12 238 PRO A C 1
ATOM 1881 O O . PRO A 1 238 ? 2.808 -5.984 -18.962 1.00 94.12 238 PRO A O 1
ATOM 1884 N N . VAL A 1 239 ? 1.459 -4.521 -19.994 1.00 92.25 239 VAL A N 1
ATOM 1885 C CA . VAL A 1 239 ? 1.026 -5.469 -21.036 1.00 92.25 239 VAL A CA 1
ATOM 1886 C C . VAL A 1 239 ? 2.170 -5.692 -22.031 1.00 92.25 239 VAL A C 1
ATOM 1888 O O . VAL A 1 239 ? 2.544 -4.782 -22.766 1.00 92.25 239 VAL A O 1
ATOM 1891 N N . ALA A 1 240 ? 2.697 -6.919 -22.101 1.00 90.12 240 ALA A N 1
ATOM 1892 C CA . ALA A 1 240 ? 3.862 -7.241 -22.929 1.00 90.12 240 ALA A CA 1
ATOM 1893 C C . ALA A 1 240 ? 3.666 -6.968 -24.435 1.00 90.12 240 ALA A C 1
ATOM 1895 O O . ALA A 1 240 ? 4.623 -6.576 -25.090 1.00 90.12 240 ALA A O 1
ATOM 1896 N N . SER A 1 241 ? 2.457 -7.135 -24.987 1.00 89.62 241 SER A N 1
ATOM 1897 C CA . SER A 1 241 ? 2.185 -6.854 -26.408 1.00 89.62 241 SER A CA 1
ATOM 1898 C C . SER A 1 241 ? 2.171 -5.360 -26.747 1.00 89.62 241 SER A C 1
ATOM 1900 O O . SER A 1 241 ? 2.491 -4.991 -27.869 1.00 89.62 241 SER A O 1
ATOM 1902 N N . ASN A 1 242 ? 1.830 -4.499 -25.782 1.00 90.56 242 ASN A N 1
ATOM 1903 C CA . ASN A 1 242 ? 1.522 -3.083 -26.019 1.00 90.56 242 ASN A CA 1
ATOM 1904 C C . ASN A 1 242 ? 2.596 -2.142 -25.429 1.00 90.56 242 ASN A C 1
ATOM 1906 O O . ASN A 1 242 ? 2.371 -0.939 -25.294 1.00 90.56 242 ASN A O 1
ATOM 1910 N N . LEU A 1 243 ? 3.781 -2.677 -25.100 1.00 91.38 243 LEU A N 1
ATOM 1911 C CA . LEU A 1 243 ? 4.932 -1.915 -24.591 1.00 91.38 243 LEU A CA 1
ATOM 1912 C C . LEU A 1 243 ? 5.347 -0.712 -25.465 1.00 91.38 243 LEU A C 1
ATOM 1914 O O . LEU A 1 243 ? 5.738 0.304 -24.886 1.00 91.38 243 LEU A O 1
ATOM 1918 N N . PRO A 1 244 ? 5.259 -0.761 -26.812 1.00 90.94 244 PRO A N 1
ATOM 1919 C CA . PRO A 1 244 ? 5.552 0.399 -27.650 1.00 90.94 244 PRO A CA 1
ATOM 1920 C C . PRO A 1 244 ? 4.614 1.584 -27.358 1.00 90.94 244 PRO A C 1
ATOM 1922 O O . PRO A 1 244 ? 5.068 2.681 -27.024 1.00 90.94 244 PRO A O 1
ATOM 1925 N N . VAL A 1 245 ? 3.300 1.338 -27.364 1.00 91.25 245 VAL A N 1
ATOM 1926 C CA . VAL A 1 245 ? 2.269 2.344 -27.049 1.00 91.25 245 VAL A CA 1
ATOM 1927 C C . VAL A 1 245 ? 2.449 2.885 -25.627 1.00 91.25 245 VAL A C 1
ATOM 1929 O O . VAL A 1 245 ? 2.424 4.100 -25.423 1.00 91.25 245 VAL A O 1
ATOM 1932 N N . LEU A 1 246 ? 2.721 1.996 -24.661 1.00 92.31 246 LEU A N 1
ATOM 1933 C CA . LEU A 1 246 ? 3.013 2.358 -23.272 1.00 92.31 246 LEU A CA 1
ATOM 1934 C C . LEU A 1 246 ? 4.182 3.355 -23.181 1.00 92.31 246 LEU A C 1
ATOM 1936 O O . LEU A 1 246 ? 4.035 4.418 -22.581 1.00 92.31 246 LEU A O 1
ATOM 1940 N N . TYR A 1 247 ? 5.325 3.062 -23.816 1.00 91.50 247 TYR A N 1
ATOM 1941 C CA . TYR A 1 247 ? 6.486 3.960 -23.779 1.00 91.50 247 TYR A CA 1
ATOM 1942 C C . TYR A 1 247 ? 6.190 5.313 -24.438 1.00 91.50 247 TYR A C 1
ATOM 1944 O O . TYR A 1 247 ? 6.649 6.331 -23.926 1.00 91.50 247 TYR A O 1
ATOM 1952 N N . GLN A 1 248 ? 5.436 5.363 -25.544 1.00 89.31 248 GLN A N 1
ATOM 1953 C CA . GLN A 1 248 ? 5.105 6.646 -26.182 1.00 89.31 248 GLN A CA 1
ATOM 1954 C C . GLN A 1 248 ? 4.218 7.539 -25.309 1.00 89.31 248 GLN A C 1
ATOM 1956 O O . GLN A 1 248 ? 4.426 8.749 -25.271 1.00 89.31 248 GLN A O 1
ATOM 1961 N N . GLN A 1 249 ? 3.233 6.957 -24.623 1.00 89.62 249 GLN A N 1
ATOM 1962 C CA . GLN A 1 249 ? 2.267 7.715 -23.824 1.00 89.62 249 GLN A CA 1
ATOM 1963 C C . GLN A 1 249 ? 2.799 8.077 -22.430 1.00 89.62 249 GLN A C 1
ATOM 1965 O O . GLN A 1 249 ? 2.500 9.151 -21.908 1.00 89.62 249 GLN A O 1
ATOM 1970 N N . LEU A 1 250 ? 3.560 7.170 -21.810 1.00 90.25 250 LEU A N 1
ATOM 1971 C CA . LEU A 1 250 ? 3.869 7.203 -20.375 1.00 90.25 250 LEU A CA 1
ATOM 1972 C C . LEU A 1 250 ? 5.374 7.271 -20.086 1.00 90.25 250 LEU A C 1
ATOM 1974 O O . LEU A 1 250 ? 5.766 7.751 -19.022 1.00 90.25 250 LEU A O 1
ATOM 1978 N N . GLY A 1 251 ? 6.211 6.841 -21.033 1.00 89.88 251 GLY A N 1
ATOM 1979 C CA . GLY A 1 251 ? 7.647 6.663 -20.838 1.00 89.88 251 GLY A CA 1
ATOM 1980 C C . GLY A 1 251 ? 7.988 5.400 -20.042 1.00 89.88 251 GLY A C 1
ATOM 1981 O O . GLY A 1 251 ? 7.143 4.536 -19.812 1.00 89.88 251 GLY A O 1
ATOM 1982 N N . LYS A 1 252 ? 9.256 5.295 -19.628 1.00 88.25 252 LYS A N 1
ATOM 1983 C CA . LYS A 1 252 ? 9.771 4.144 -18.870 1.00 88.25 252 LYS A CA 1
ATOM 1984 C C . LYS A 1 252 ? 9.172 4.052 -17.462 1.00 88.25 252 LYS A C 1
ATOM 1986 O O . LYS A 1 252 ? 8.879 2.953 -16.999 1.00 88.25 252 LYS A O 1
ATOM 1991 N N . ASP A 1 253 ? 8.933 5.201 -16.835 1.00 90.19 253 ASP A N 1
ATOM 1992 C CA . ASP A 1 253 ? 8.512 5.346 -15.434 1.00 90.19 253 ASP A CA 1
ATOM 1993 C C . ASP A 1 253 ? 6.975 5.483 -15.330 1.00 90.19 253 ASP A C 1
ATOM 1995 O O . ASP A 1 253 ? 6.414 6.356 -14.660 1.00 90.19 253 ASP A O 1
ATOM 1999 N N . TYR A 1 254 ? 6.272 4.617 -16.071 1.00 89.69 254 TYR A N 1
ATOM 2000 C CA . TYR A 1 254 ? 4.809 4.614 -16.192 1.00 89.69 254 TYR A CA 1
ATOM 2001 C C . TYR A 1 254 ? 4.102 4.399 -14.843 1.00 89.69 254 TYR A C 1
ATOM 2003 O O . TYR A 1 254 ? 2.998 4.906 -14.619 1.00 89.69 254 TYR A O 1
ATOM 2011 N N . ASP A 1 255 ? 4.737 3.656 -13.935 1.00 89.62 255 ASP A N 1
ATOM 2012 C CA . ASP A 1 255 ? 4.192 3.296 -12.632 1.00 89.62 255 ASP A CA 1
ATOM 2013 C C . ASP A 1 255 ? 4.247 4.474 -11.644 1.00 89.62 255 ASP A C 1
ATOM 2015 O O . ASP A 1 255 ? 3.302 4.674 -10.880 1.00 89.62 255 ASP A O 1
ATOM 2019 N N . GLU A 1 256 ? 5.296 5.300 -11.699 1.00 89.69 256 GLU A N 1
ATOM 2020 C CA . GLU A 1 256 ? 5.391 6.548 -10.934 1.00 89.69 256 GLU A CA 1
ATOM 2021 C C . GLU A 1 256 ? 4.409 7.603 -11.425 1.00 89.69 256 GLU A C 1
ATOM 2023 O O . GLU A 1 256 ? 3.746 8.259 -10.619 1.00 89.69 256 GLU A O 1
ATOM 2028 N N . ARG A 1 257 ? 4.287 7.744 -12.747 1.00 88.19 257 ARG A N 1
ATOM 2029 C CA . ARG A 1 257 ? 3.511 8.822 -13.358 1.00 88.19 257 ARG A CA 1
ATOM 2030 C C . ARG A 1 257 ? 2.000 8.632 -13.234 1.00 88.19 257 ARG A C 1
ATOM 2032 O O . ARG A 1 257 ? 1.287 9.615 -13.043 1.00 88.19 257 ARG A O 1
ATOM 2039 N N . VAL A 1 258 ? 1.500 7.399 -13.370 1.00 91.56 258 VAL A N 1
ATOM 2040 C CA . VAL A 1 258 ? 0.057 7.154 -13.554 1.00 91.56 258 VAL A CA 1
ATOM 2041 C C . VAL A 1 258 ? -0.611 6.341 -12.448 1.00 91.56 258 VAL A C 1
ATOM 2043 O O . VAL A 1 258 ? -1.761 6.648 -12.123 1.00 91.56 258 VAL A O 1
ATOM 2046 N N . LEU A 1 259 ? 0.068 5.398 -11.779 1.00 92.88 259 LEU A N 1
ATOM 2047 C CA . LEU A 1 259 ? -0.580 4.651 -10.688 1.00 92.88 259 LEU A CA 1
ATOM 2048 C C . LEU A 1 259 ? -1.076 5.560 -9.550 1.00 92.88 259 LEU A C 1
ATOM 2050 O O . LEU A 1 259 ? -2.218 5.366 -9.135 1.00 92.88 259 LEU A O 1
ATOM 2054 N N . PRO A 1 260 ? -0.327 6.576 -9.065 1.00 93.69 260 PRO A N 1
ATOM 2055 C CA . PRO A 1 260 ? -0.841 7.483 -8.038 1.00 93.69 260 PRO A CA 1
ATOM 2056 C C . PRO A 1 260 ? -2.055 8.290 -8.509 1.00 93.69 260 PRO A C 1
ATOM 2058 O O . PRO A 1 260 ? -2.945 8.565 -7.711 1.00 93.69 260 PRO A O 1
ATOM 2061 N N . SER A 1 261 ? -2.119 8.645 -9.796 1.00 93.62 261 SER A N 1
ATOM 2062 C CA . SER A 1 261 ? -3.236 9.404 -10.368 1.00 93.62 261 SER A CA 1
ATOM 2063 C C . SER A 1 261 ? -4.522 8.569 -10.381 1.00 93.62 261 SER A C 1
ATOM 2065 O O . SER A 1 261 ? -5.496 8.950 -9.729 1.00 93.62 261 SER A O 1
ATOM 2067 N N . ILE A 1 262 ? -4.489 7.382 -11.004 1.00 95.00 262 ILE A N 1
ATOM 2068 C CA . ILE A 1 262 ? -5.645 6.471 -11.077 1.00 95.00 262 ILE A CA 1
ATOM 2069 C C . ILE A 1 262 ? -6.072 6.017 -9.675 1.00 95.00 262 ILE A C 1
ATOM 2071 O O . ILE A 1 262 ? -7.261 5.994 -9.364 1.00 95.00 262 ILE A O 1
ATOM 2075 N N . VAL A 1 263 ? -5.114 5.675 -8.803 1.00 95.94 263 VAL A N 1
ATOM 2076 C CA . VAL A 1 263 ? -5.419 5.233 -7.435 1.00 95.94 263 VAL A CA 1
ATOM 2077 C C . VAL A 1 263 ? -6.103 6.332 -6.633 1.00 95.94 263 VAL A C 1
ATOM 2079 O O . VAL A 1 263 ? -7.102 6.055 -5.973 1.00 95.94 263 VAL A O 1
ATOM 2082 N N . ASN A 1 264 ? -5.635 7.578 -6.723 1.00 94.88 264 ASN A N 1
ATOM 2083 C CA . ASN A 1 264 ? -6.275 8.696 -6.036 1.00 94.88 264 ASN A CA 1
ATOM 2084 C C . ASN A 1 264 ? -7.655 9.036 -6.623 1.00 94.88 264 ASN A C 1
ATOM 2086 O O . ASN A 1 264 ? -8.536 9.445 -5.870 1.00 94.88 264 ASN A O 1
ATOM 2090 N 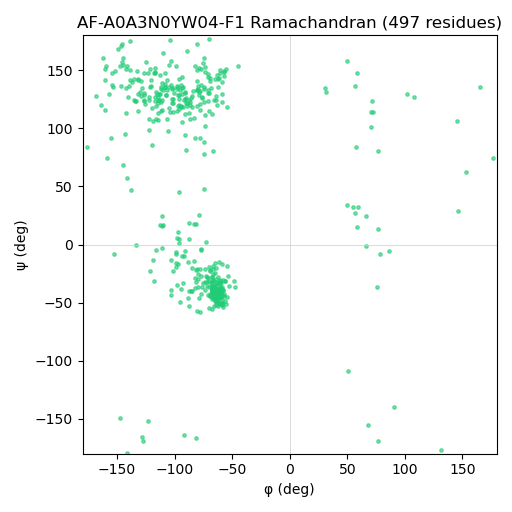N . GLU A 1 265 ? -7.864 8.871 -7.933 1.00 94.75 265 GLU A N 1
ATOM 2091 C CA . GLU A 1 265 ? -9.176 9.051 -8.567 1.00 94.75 265 GLU A CA 1
ATOM 2092 C C . GLU A 1 265 ? -10.180 7.995 -8.077 1.00 94.75 265 GLU A C 1
ATOM 2094 O O . GLU A 1 265 ? -11.241 8.347 -7.559 1.00 94.75 265 GLU A O 1
ATOM 2099 N N . VAL A 1 266 ? -9.826 6.709 -8.170 1.00 95.75 266 VAL A N 1
ATOM 2100 C CA . VAL A 1 266 ? -10.725 5.597 -7.818 1.00 95.75 266 VAL A CA 1
ATOM 2101 C C . VAL A 1 266 ? -10.945 5.477 -6.306 1.00 95.75 266 VAL A C 1
ATOM 2103 O O . VAL A 1 266 ? -12.034 5.125 -5.855 1.00 95.75 266 VAL A O 1
ATOM 2106 N N . LEU A 1 267 ? -9.952 5.818 -5.477 1.00 95.75 267 LEU A N 1
ATOM 2107 C CA . LEU A 1 267 ? -10.184 5.919 -4.035 1.00 95.75 267 LEU A CA 1
ATOM 2108 C C . LEU A 1 267 ? -11.218 7.005 -3.728 1.00 95.75 267 LEU A C 1
ATOM 2110 O O . LEU A 1 267 ? -12.149 6.743 -2.970 1.00 95.75 267 LEU A O 1
ATOM 2114 N N . LYS A 1 268 ? -11.130 8.178 -4.366 1.00 94.50 268 LYS A N 1
ATOM 2115 C CA . LYS A 1 268 ? -12.126 9.246 -4.199 1.00 94.50 268 LYS A CA 1
ATOM 2116 C C . LYS A 1 268 ? -13.507 8.843 -4.723 1.00 94.50 268 LYS A C 1
ATOM 2118 O O . LYS A 1 268 ? -14.488 9.100 -4.028 1.00 94.50 268 LYS A O 1
ATOM 2123 N N . SER A 1 269 ? -13.607 8.175 -5.878 1.00 95.31 269 SER A N 1
ATOM 2124 C CA . SER A 1 269 ? -14.899 7.721 -6.421 1.00 95.31 269 SER A CA 1
ATOM 2125 C C . SER A 1 269 ? -15.576 6.680 -5.529 1.00 95.31 269 SER A C 1
ATOM 2127 O O . SER A 1 269 ? -16.781 6.775 -5.298 1.00 95.31 269 SER A O 1
ATOM 2129 N N . VAL A 1 270 ? -14.839 5.686 -5.018 1.00 94.94 270 VAL A N 1
ATOM 2130 C CA . VAL A 1 270 ? -15.429 4.595 -4.229 1.00 94.94 270 VAL A CA 1
ATOM 2131 C C . VAL A 1 270 ? -15.710 5.030 -2.795 1.00 94.94 270 VAL A C 1
ATOM 2133 O O . VAL A 1 270 ? -16.802 4.784 -2.291 1.00 94.94 270 VAL A O 1
ATOM 2136 N N . VAL A 1 271 ? -14.767 5.695 -2.126 1.00 95.06 271 VAL A N 1
ATOM 2137 C CA . VAL A 1 271 ? -14.886 6.033 -0.695 1.00 95.06 271 VAL A CA 1
ATOM 2138 C C . VAL A 1 271 ? -15.994 7.061 -0.450 1.00 95.06 271 VAL A C 1
ATOM 2140 O O . VAL A 1 271 ? -16.712 6.946 0.542 1.00 95.06 271 VAL A O 1
ATOM 2143 N N . ALA A 1 272 ? -16.238 7.979 -1.392 1.00 95.44 272 ALA A N 1
ATOM 2144 C CA . ALA A 1 272 ? -17.361 8.917 -1.334 1.00 95.44 272 ALA A CA 1
ATOM 2145 C C . ALA A 1 272 ? -18.752 8.245 -1.421 1.00 95.44 272 ALA A C 1
ATOM 2147 O O . ALA A 1 272 ? -19.755 8.869 -1.075 1.00 95.44 272 ALA A O 1
ATOM 2148 N N . LYS A 1 273 ? -18.845 6.976 -1.854 1.00 95.38 273 LYS A N 1
ATOM 2149 C CA . LYS A 1 273 ? -20.107 6.207 -1.883 1.00 95.38 273 LYS A CA 1
ATOM 2150 C C . LYS A 1 273 ? -20.461 5.608 -0.512 1.00 95.38 273 LYS A C 1
ATOM 2152 O O . LYS A 1 273 ? -21.634 5.318 -0.272 1.00 95.38 273 LYS A O 1
ATOM 2157 N N . PHE A 1 274 ? -19.477 5.435 0.377 1.00 95.69 274 PHE A N 1
ATOM 2158 C CA . PHE A 1 274 ? -19.613 4.728 1.655 1.00 95.69 274 PHE A CA 1
ATOM 2159 C C . PHE A 1 274 ? -19.481 5.651 2.869 1.00 95.69 274 PHE A C 1
ATOM 2161 O O . PHE A 1 274 ? -18.686 6.593 2.898 1.00 95.69 274 PHE A O 1
ATOM 2168 N N . ASN A 1 275 ? -20.239 5.330 3.912 1.00 94.31 275 ASN A N 1
ATOM 2169 C CA . ASN A 1 275 ? -20.132 5.964 5.221 1.00 94.31 275 ASN A CA 1
ATOM 2170 C C . ASN A 1 275 ? -18.866 5.486 5.957 1.00 94.31 275 ASN A C 1
ATOM 2172 O O . ASN A 1 275 ? -18.419 4.352 5.768 1.00 94.31 275 ASN A O 1
ATOM 2176 N N . ALA A 1 276 ? -18.309 6.306 6.851 1.00 91.81 276 ALA A N 1
ATOM 2177 C CA . ALA A 1 276 ? -17.058 5.982 7.552 1.00 91.81 276 ALA A CA 1
ATOM 2178 C C . ALA A 1 276 ? -17.135 4.657 8.348 1.00 91.81 276 ALA A C 1
ATOM 2180 O O . ALA A 1 276 ? -16.221 3.835 8.295 1.00 91.81 276 ALA A O 1
ATOM 2181 N N . SER A 1 277 ? -18.273 4.378 8.990 1.00 88.69 277 SER A N 1
ATOM 2182 C CA . SER A 1 277 ? -18.539 3.108 9.687 1.00 88.69 277 SER A CA 1
ATOM 2183 C C . SER A 1 277 ? -18.661 1.890 8.752 1.00 88.69 277 SER A C 1
ATOM 2185 O O . SER A 1 277 ? -18.345 0.764 9.150 1.00 88.69 277 SER A O 1
ATOM 2187 N N . GLN A 1 278 ? -19.083 2.094 7.500 1.00 92.88 278 GLN A N 1
ATOM 2188 C CA . GLN A 1 278 ? -19.180 1.038 6.484 1.00 92.88 278 GLN A CA 1
ATOM 2189 C C . GLN A 1 278 ? -17.803 0.656 5.935 1.00 92.88 278 GLN A C 1
ATOM 2191 O O . GLN A 1 278 ? -17.566 -0.516 5.666 1.00 92.88 278 GLN A O 1
ATOM 2196 N N . LEU A 1 279 ? -16.860 1.599 5.842 1.00 92.31 279 LEU A N 1
ATOM 2197 C CA . LEU A 1 279 ? -15.482 1.305 5.424 1.00 92.31 279 LEU A CA 1
ATOM 2198 C C . LEU A 1 279 ? -14.775 0.309 6.365 1.00 92.31 279 LEU A C 1
ATOM 2200 O O . LEU A 1 279 ? -13.951 -0.484 5.910 1.00 92.31 279 LEU A O 1
ATOM 2204 N N . ILE A 1 280 ? -15.127 0.322 7.657 1.00 89.75 280 ILE A N 1
ATOM 2205 C CA . ILE A 1 280 ? -14.654 -0.652 8.654 1.00 89.75 280 ILE A CA 1
ATOM 2206 C C . ILE A 1 280 ? -15.416 -1.976 8.505 1.00 89.75 280 ILE A C 1
ATOM 2208 O O . ILE A 1 280 ? -14.817 -3.026 8.283 1.00 89.75 280 ILE A O 1
ATOM 2212 N N . THR A 1 281 ? -16.747 -1.929 8.619 1.00 91.25 281 THR A N 1
ATOM 2213 C CA . THR A 1 281 ? -17.601 -3.129 8.730 1.00 91.25 281 THR A CA 1
ATOM 2214 C C . THR A 1 281 ? -17.759 -3.906 7.419 1.00 91.25 281 THR A C 1
ATOM 2216 O O . THR A 1 281 ? -17.857 -5.129 7.439 1.00 91.25 281 THR A O 1
ATOM 2219 N N . GLN A 1 282 ? -17.736 -3.224 6.273 1.00 94.06 282 GLN A N 1
ATOM 2220 C CA . GLN A 1 282 ? -17.921 -3.787 4.928 1.00 94.06 282 GLN A CA 1
ATOM 2221 C C . GLN A 1 282 ? -16.624 -3.744 4.096 1.00 94.06 282 GLN A C 1
ATOM 2223 O O . GLN A 1 282 ? -16.667 -3.769 2.863 1.00 94.06 282 GLN A O 1
ATOM 2228 N N . ARG A 1 283 ? -15.449 -3.719 4.750 1.00 92.94 283 ARG A N 1
ATOM 2229 C CA . ARG A 1 283 ? -14.119 -3.599 4.109 1.00 92.94 283 ARG A CA 1
ATOM 2230 C C . ARG A 1 283 ? -13.910 -4.554 2.925 1.00 92.94 283 ARG A C 1
ATOM 2232 O O . ARG A 1 283 ? -13.293 -4.164 1.937 1.00 92.94 283 ARG A O 1
ATOM 2239 N N . ALA A 1 284 ? -14.437 -5.779 2.990 1.00 93.81 284 ALA A N 1
ATOM 2240 C CA . ALA A 1 284 ? -14.347 -6.757 1.901 1.00 93.81 284 ALA A CA 1
ATOM 2241 C C . ALA A 1 284 ? -15.084 -6.303 0.622 1.00 93.81 284 ALA A C 1
ATOM 2243 O O . ALA A 1 284 ? -14.524 -6.381 -0.472 1.00 93.81 284 ALA A O 1
ATOM 2244 N N . GLN A 1 285 ? -16.302 -5.768 0.757 1.00 94.69 285 GLN A N 1
ATOM 2245 C CA . GLN A 1 285 ? -17.090 -5.244 -0.363 1.00 94.69 285 GLN A CA 1
ATOM 2246 C C . GLN A 1 285 ? -16.428 -3.999 -0.966 1.00 94.69 285 GLN A C 1
ATOM 2248 O O . GLN A 1 285 ? -16.288 -3.902 -2.184 1.00 94.69 285 GLN A O 1
ATOM 2253 N N . VAL A 1 286 ? -15.949 -3.086 -0.115 1.00 94.44 286 VAL A N 1
ATOM 2254 C CA . VAL A 1 286 ? -15.210 -1.887 -0.539 1.00 94.44 286 VAL A CA 1
ATOM 2255 C C . VAL A 1 286 ? -13.934 -2.276 -1.295 1.00 94.44 286 VAL A C 1
ATOM 2257 O O . VAL A 1 286 ? -13.677 -1.753 -2.376 1.00 94.44 286 VAL A O 1
ATOM 2260 N N . SER A 1 287 ? -13.169 -3.252 -0.792 1.00 94.25 287 SER A N 1
ATOM 2261 C CA . SER A 1 287 ? -11.953 -3.740 -1.456 1.00 94.25 287 SER A CA 1
ATOM 2262 C C . SER A 1 287 ? -12.234 -4.386 -2.818 1.00 94.25 287 SER A C 1
ATOM 2264 O O . SER A 1 287 ? -11.425 -4.229 -3.731 1.00 94.25 287 SER A O 1
ATOM 2266 N N . LEU A 1 288 ? -13.356 -5.099 -2.975 1.00 94.94 288 LEU A N 1
ATOM 2267 C CA . LEU A 1 288 ? -13.769 -5.686 -4.255 1.00 94.94 288 LEU A CA 1
ATOM 2268 C C . LEU A 1 288 ? -14.150 -4.600 -5.272 1.00 94.94 288 LEU A C 1
ATOM 2270 O O . LEU A 1 288 ? -13.756 -4.690 -6.434 1.00 94.94 288 LEU A O 1
ATOM 2274 N N . LEU A 1 289 ? -14.866 -3.558 -4.839 1.00 95.81 289 LEU A N 1
ATOM 2275 C CA . LEU A 1 289 ? -15.248 -2.432 -5.698 1.00 95.81 289 LEU A CA 1
ATOM 2276 C C . LEU A 1 289 ? -14.037 -1.596 -6.131 1.00 95.81 289 LEU A C 1
ATOM 2278 O O . LEU A 1 289 ? -13.880 -1.358 -7.326 1.00 95.81 289 LEU A O 1
ATOM 2282 N N . ILE A 1 290 ? -13.143 -1.244 -5.195 1.00 96.19 290 ILE A N 1
ATOM 2283 C CA . ILE A 1 290 ? -11.857 -0.588 -5.501 1.00 96.19 290 ILE A CA 1
ATOM 2284 C C . ILE A 1 290 ? -11.074 -1.422 -6.517 1.00 96.19 290 ILE A C 1
ATOM 2286 O O . ILE A 1 290 ? -10.566 -0.882 -7.496 1.00 96.19 290 ILE A O 1
ATOM 2290 N N . ARG A 1 291 ? -11.007 -2.747 -6.321 1.00 95.62 291 ARG A N 1
ATOM 2291 C CA . ARG A 1 291 ? -10.345 -3.654 -7.262 1.00 95.62 291 ARG A CA 1
ATOM 2292 C C . ARG A 1 291 ? -10.981 -3.568 -8.652 1.00 95.62 291 ARG A C 1
ATOM 2294 O O . ARG A 1 291 ? -10.245 -3.344 -9.602 1.00 95.62 291 ARG A O 1
ATOM 2301 N N . ARG A 1 292 ? -12.307 -3.700 -8.792 1.00 95.56 292 ARG A N 1
ATOM 2302 C CA . ARG A 1 292 ? -12.979 -3.618 -10.105 1.00 95.56 292 ARG A CA 1
ATOM 2303 C C . ARG A 1 292 ? -12.709 -2.281 -10.807 1.00 95.56 292 ARG A C 1
ATOM 2305 O O . ARG A 1 292 ? -12.220 -2.306 -11.932 1.00 95.56 292 ARG A O 1
ATOM 2312 N N . GLU A 1 293 ? -12.971 -1.150 -10.148 1.00 96.06 293 GLU A N 1
ATOM 2313 C CA . GLU A 1 293 ? -12.799 0.180 -10.759 1.00 96.06 293 GLU A CA 1
ATOM 2314 C C . GLU A 1 293 ? -11.324 0.440 -11.149 1.00 96.06 293 GLU A C 1
ATOM 2316 O O . GLU A 1 293 ? -11.058 0.949 -12.238 1.00 96.06 293 GLU A O 1
ATOM 2321 N N . LEU A 1 294 ? -10.346 0.010 -10.335 1.00 95.88 294 LEU A N 1
ATOM 2322 C CA . LEU A 1 294 ? -8.919 0.104 -10.688 1.00 95.88 294 LEU A CA 1
ATOM 2323 C C . LEU A 1 294 ? -8.520 -0.810 -11.853 1.00 95.88 294 LEU A C 1
ATOM 2325 O O . LEU A 1 294 ? -7.733 -0.399 -12.700 1.00 95.88 294 LEU A O 1
ATOM 2329 N N . PHE A 1 295 ? -9.035 -2.041 -11.905 1.00 95.25 295 PHE A N 1
ATOM 2330 C CA . PHE A 1 295 ? -8.761 -2.981 -12.999 1.00 95.25 295 PHE A CA 1
ATOM 2331 C C . PHE A 1 295 ? -9.353 -2.516 -14.333 1.00 95.25 295 PHE A C 1
ATOM 2333 O O . PHE A 1 295 ? -8.794 -2.828 -15.382 1.00 95.25 295 PHE A O 1
ATOM 2340 N N . GLU A 1 296 ? -10.482 -1.810 -14.311 1.00 94.81 296 GLU A N 1
ATOM 2341 C CA . GLU A 1 296 ? -11.065 -1.195 -15.504 1.00 94.81 296 GLU A CA 1
ATOM 2342 C C . GLU A 1 296 ? -10.196 -0.021 -15.966 1.00 94.81 296 GLU A C 1
ATOM 2344 O O . GLU A 1 296 ? -9.678 -0.071 -17.079 1.00 94.81 296 GLU A O 1
ATOM 2349 N N . ARG A 1 297 ? -9.900 0.951 -15.091 1.00 95.38 297 ARG A N 1
ATOM 2350 C CA . ARG A 1 297 ? -9.072 2.116 -15.456 1.00 95.38 297 ARG A CA 1
ATOM 2351 C C . ARG A 1 297 ? -7.626 1.779 -15.827 1.00 95.38 297 ARG A C 1
ATOM 2353 O O . ARG A 1 297 ? -7.048 2.459 -16.664 1.00 95.38 297 ARG A O 1
ATOM 2360 N N . ALA A 1 298 ? -7.014 0.748 -15.244 1.00 93.94 298 ALA A N 1
ATOM 2361 C CA . ALA A 1 298 ? -5.637 0.366 -15.580 1.00 93.94 298 ALA A CA 1
ATOM 2362 C C . ALA A 1 298 ? -5.491 -0.187 -17.013 1.00 93.94 298 ALA A C 1
ATOM 2364 O O . ALA A 1 298 ? -4.432 -0.023 -17.627 1.00 93.94 298 ALA A O 1
ATOM 2365 N N . LYS A 1 299 ? -6.554 -0.793 -17.571 1.00 92.19 299 LYS A N 1
ATOM 2366 C CA . LYS A 1 299 ? -6.553 -1.318 -18.948 1.00 92.19 299 LYS A CA 1
ATOM 2367 C C . LYS A 1 299 ? -6.392 -0.217 -19.987 1.00 92.19 299 LYS A C 1
ATOM 2369 O O . LYS A 1 299 ? -5.647 -0.424 -20.942 1.00 92.19 299 LYS A O 1
ATOM 2374 N N . ASP A 1 300 ? -7.018 0.940 -19.770 1.00 91.94 300 ASP A N 1
ATOM 2375 C CA . ASP A 1 300 ? -6.947 2.096 -20.676 1.00 91.94 300 ASP A CA 1
ATOM 2376 C C . ASP A 1 300 ? -5.494 2.561 -20.897 1.00 91.94 300 ASP A C 1
ATOM 2378 O O . ASP A 1 300 ? -5.127 3.004 -21.983 1.00 91.94 300 ASP A O 1
ATOM 2382 N N . PHE A 1 301 ? -4.638 2.379 -19.884 1.00 91.94 301 PHE A N 1
ATOM 2383 C CA . PHE A 1 301 ? -3.212 2.713 -19.914 1.00 91.94 301 PHE A CA 1
ATOM 2384 C C . PHE A 1 301 ? -2.297 1.521 -20.238 1.00 91.94 301 PHE A C 1
ATOM 2386 O O . PHE A 1 301 ? -1.085 1.638 -20.098 1.00 91.94 301 PHE A O 1
ATOM 2393 N N . ASN A 1 302 ? -2.832 0.376 -20.679 1.00 92.81 302 ASN A N 1
ATOM 2394 C CA . ASN A 1 302 ? -2.064 -0.846 -20.972 1.00 92.81 302 ASN A CA 1
ATOM 2395 C C . ASN A 1 302 ? -1.268 -1.403 -19.766 1.00 92.81 302 ASN A C 1
ATOM 2397 O O . ASN A 1 302 ? -0.201 -2.007 -19.932 1.00 92.81 302 ASN A O 1
ATOM 2401 N N . ILE A 1 303 ? -1.795 -1.236 -18.547 1.00 93.81 303 ILE A N 1
ATOM 2402 C CA . ILE A 1 303 ? -1.212 -1.762 -17.305 1.00 93.81 303 ILE A CA 1
ATOM 2403 C C . ILE A 1 303 ? -2.098 -2.896 -16.773 1.00 93.81 303 ILE A C 1
ATOM 2405 O O . ILE A 1 303 ? -3.317 -2.768 -16.674 1.00 93.81 303 ILE A O 1
ATOM 2409 N N . ILE A 1 304 ? -1.480 -4.015 -16.394 1.00 93.44 304 ILE A N 1
ATOM 2410 C CA . ILE A 1 304 ? -2.147 -5.117 -15.698 1.00 93.44 304 ILE A CA 1
ATOM 2411 C C . ILE A 1 304 ? -1.886 -4.960 -14.204 1.00 93.44 304 ILE A C 1
ATOM 2413 O O . ILE A 1 304 ? -0.740 -4.839 -13.768 1.00 93.44 304 ILE A O 1
ATOM 2417 N N . LEU A 1 305 ? -2.953 -5.002 -13.415 1.00 94.75 305 LEU A N 1
ATOM 2418 C CA . LEU A 1 305 ? -2.866 -5.212 -11.976 1.00 94.75 305 LEU A CA 1
ATOM 2419 C C . LEU A 1 305 ? -3.022 -6.717 -11.738 1.00 94.75 305 LEU A C 1
ATOM 2421 O O . LEU A 1 305 ? -3.949 -7.318 -12.271 1.00 94.75 305 LEU A O 1
ATOM 2425 N N . ASP A 1 306 ? -2.125 -7.336 -10.975 1.00 92.81 306 ASP A N 1
ATOM 2426 C CA . ASP A 1 306 ? -2.266 -8.751 -10.597 1.00 92.81 306 ASP A CA 1
ATOM 2427 C C . ASP A 1 306 ? -2.987 -8.880 -9.239 1.00 92.81 306 ASP A C 1
ATOM 2429 O O . ASP A 1 306 ? -3.779 -9.797 -9.032 1.00 92.81 306 ASP A O 1
ATOM 2433 N N . ASP A 1 307 ? -2.783 -7.922 -8.325 1.00 93.25 307 ASP A N 1
ATOM 2434 C CA . ASP A 1 307 ? -3.500 -7.832 -7.047 1.00 93.25 307 ASP A CA 1
ATOM 2435 C C . ASP A 1 307 ? -3.603 -6.380 -6.551 1.00 93.25 307 ASP A C 1
ATOM 2437 O O . ASP A 1 307 ? -2.710 -5.556 -6.758 1.00 93.25 307 ASP A O 1
ATOM 2441 N N . VAL A 1 308 ? -4.692 -6.089 -5.838 1.00 94.50 308 VAL A N 1
ATOM 2442 C CA . VAL A 1 308 ? -4.911 -4.833 -5.112 1.00 94.50 308 VAL A CA 1
ATOM 2443 C C . VAL A 1 308 ? -5.457 -5.162 -3.729 1.00 94.50 308 VAL A C 1
ATOM 2445 O O . VAL A 1 308 ? -6.512 -5.796 -3.613 1.00 94.50 308 VAL A O 1
ATOM 2448 N N . ALA A 1 309 ? -4.780 -4.675 -2.691 1.00 93.31 309 ALA A N 1
ATOM 2449 C CA . ALA A 1 309 ? -5.166 -4.869 -1.301 1.00 93.31 309 ALA A CA 1
ATOM 2450 C C . ALA A 1 309 ? -5.144 -3.548 -0.517 1.00 93.31 309 ALA A C 1
ATOM 2452 O O . ALA A 1 309 ? -4.137 -2.836 -0.501 1.00 93.31 309 ALA A O 1
ATOM 2453 N N . VAL A 1 310 ? -6.232 -3.247 0.200 1.00 94.19 310 VAL A N 1
ATOM 2454 C CA . VAL A 1 310 ? -6.227 -2.205 1.239 1.00 94.19 310 VAL A CA 1
ATOM 2455 C C . VAL A 1 310 ? -5.339 -2.696 2.377 1.00 94.19 310 VAL A C 1
ATOM 2457 O O . VAL A 1 310 ? -5.694 -3.660 3.052 1.00 94.19 310 VAL A O 1
ATOM 2460 N N . THR A 1 311 ? -4.198 -2.048 2.595 1.00 92.44 311 THR A N 1
ATOM 2461 C CA . THR A 1 311 ? -3.259 -2.391 3.672 1.00 92.44 311 THR A CA 1
ATOM 2462 C C . THR A 1 311 ? -3.749 -1.788 4.983 1.00 92.44 311 THR A C 1
ATOM 2464 O O . THR A 1 311 ? -4.041 -2.500 5.941 1.00 92.44 311 THR A O 1
ATOM 2467 N N . GLU A 1 312 ? -3.920 -0.470 4.980 1.00 92.19 312 GLU A N 1
ATOM 2468 C CA . GLU A 1 312 ? -4.189 0.348 6.158 1.00 92.19 312 GLU A CA 1
ATOM 2469 C C . GLU A 1 312 ? -5.360 1.286 5.864 1.00 92.19 312 GLU A C 1
ATOM 2471 O O . GLU A 1 312 ? -5.496 1.785 4.743 1.00 92.19 312 GLU A O 1
ATOM 2476 N N . LEU A 1 313 ? -6.209 1.495 6.865 1.00 91.81 313 LEU A N 1
ATOM 2477 C CA . LEU A 1 313 ? -7.329 2.422 6.817 1.00 91.81 313 LEU A CA 1
ATOM 2478 C C . LEU A 1 313 ? -7.438 3.066 8.197 1.00 91.81 313 LEU A C 1
ATOM 2480 O O . LEU A 1 313 ? -7.717 2.372 9.174 1.00 91.81 313 LEU A O 1
ATOM 2484 N N . SER A 1 314 ? -7.170 4.366 8.274 1.00 91.94 314 SER A N 1
ATOM 2485 C CA . SER A 1 314 ? -7.141 5.130 9.520 1.00 91.94 314 SER A CA 1
ATOM 2486 C C . SER A 1 314 ? -8.004 6.389 9.423 1.00 91.94 314 SER A C 1
ATOM 2488 O O . SER A 1 314 ? -8.069 7.059 8.390 1.00 91.94 314 SER A O 1
ATOM 2490 N N . PHE A 1 315 ? -8.697 6.688 10.519 1.00 92.69 315 PHE A N 1
ATOM 2491 C CA . PHE A 1 315 ? -9.513 7.889 10.700 1.00 92.69 315 PHE A CA 1
ATOM 2492 C C . PHE A 1 315 ? -8.773 8.888 11.594 1.00 92.69 315 PHE A C 1
ATOM 2494 O O . PHE A 1 315 ? -7.712 8.581 12.145 1.00 92.69 315 PHE A O 1
ATOM 2501 N N . SER A 1 316 ? -9.353 10.071 11.787 1.00 91.75 316 SER A N 1
ATOM 2502 C CA . SER A 1 316 ? -8.918 10.965 12.860 1.00 91.75 316 SER A CA 1
ATOM 2503 C C . SER A 1 316 ? -9.092 10.297 14.236 1.00 91.75 316 SER A C 1
ATOM 2505 O O . SER A 1 316 ? -9.964 9.437 14.441 1.00 91.75 316 SER A O 1
ATOM 2507 N N . LYS A 1 317 ? -8.234 10.665 15.195 1.00 91.44 317 LYS A N 1
ATOM 2508 C CA . LYS A 1 317 ? -8.244 10.072 16.544 1.00 91.44 317 LYS A CA 1
ATOM 2509 C C . LYS A 1 317 ? -9.535 10.427 17.278 1.00 91.44 317 LYS A C 1
ATOM 2511 O O . LYS A 1 317 ? -10.109 9.594 17.968 1.00 91.44 317 LYS A O 1
ATOM 2516 N N . GLU A 1 318 ? -10.018 11.637 17.039 1.00 91.94 318 GLU A N 1
ATOM 2517 C CA . GLU A 1 318 ? -11.243 12.221 17.569 1.00 91.94 318 GLU A CA 1
ATOM 2518 C C . GLU A 1 318 ? -12.475 11.444 17.084 1.00 91.94 318 GLU A C 1
ATOM 2520 O O . GLU A 1 318 ? -13.350 11.116 17.884 1.00 91.94 318 GLU A O 1
ATOM 2525 N N . TYR A 1 319 ? -12.526 11.080 15.793 1.00 90.75 319 TYR A N 1
ATOM 2526 C CA . TYR A 1 319 ? -13.614 10.260 15.251 1.00 90.75 319 TYR A CA 1
ATOM 2527 C C . TYR A 1 319 ? -13.589 8.842 15.831 1.00 90.75 319 TYR A C 1
ATOM 2529 O O . TYR A 1 319 ? -14.632 8.306 16.199 1.00 90.75 319 TYR A O 1
ATOM 2537 N N . THR A 1 320 ? -12.397 8.252 15.958 1.00 90.81 320 THR A N 1
ATOM 2538 C CA . THR A 1 320 ? -12.221 6.903 16.518 1.00 90.81 320 THR A CA 1
ATOM 2539 C C . THR A 1 320 ? -12.696 6.858 17.972 1.00 90.81 320 THR A C 1
ATOM 2541 O O . THR A 1 320 ? -13.573 6.062 18.302 1.00 90.81 320 THR A O 1
ATOM 2544 N N . ALA A 1 321 ? -12.236 7.798 18.803 1.00 93.62 321 ALA A N 1
ATOM 2545 C CA . ALA A 1 321 ? -12.660 7.933 20.195 1.00 93.62 321 ALA A CA 1
ATOM 2546 C C . ALA A 1 321 ? -14.174 8.186 20.334 1.00 93.62 321 ALA A C 1
ATOM 2548 O O . ALA A 1 321 ? -14.820 7.619 21.214 1.00 93.62 321 ALA A O 1
ATOM 2549 N N . ALA A 1 322 ? -14.776 8.988 19.446 1.00 91.00 322 ALA A N 1
ATOM 2550 C CA . ALA A 1 322 ? -16.222 9.219 19.444 1.00 91.00 322 ALA A CA 1
ATOM 2551 C C . ALA A 1 322 ? -17.030 7.962 19.060 1.00 91.00 322 ALA A C 1
ATOM 2553 O O . ALA A 1 322 ? -18.107 7.727 19.614 1.00 91.00 322 ALA A O 1
ATOM 2554 N N . VAL A 1 323 ? -16.524 7.137 18.135 1.00 89.06 323 VAL A N 1
ATOM 2555 C CA . VAL A 1 323 ? -17.142 5.851 17.770 1.00 89.06 323 VAL A CA 1
ATOM 2556 C C . VAL A 1 323 ? -17.020 4.842 18.912 1.00 89.06 323 VAL A C 1
ATOM 2558 O O . VAL A 1 323 ? -18.016 4.200 19.242 1.00 89.06 323 VAL A O 1
ATOM 2561 N N . GLU A 1 324 ? -15.855 4.738 19.550 1.00 90.56 324 GLU A N 1
ATOM 2562 C CA . GLU A 1 324 ? -15.631 3.878 20.719 1.00 90.56 324 GLU A CA 1
ATOM 2563 C C . GLU A 1 324 ? -16.534 4.283 21.892 1.00 90.56 324 GLU A C 1
ATOM 2565 O O . GLU A 1 324 ? -17.290 3.455 22.399 1.00 90.56 324 GLU A O 1
ATOM 2570 N N . ALA A 1 325 ? -16.564 5.568 22.259 1.00 95.06 325 ALA A N 1
ATOM 2571 C CA . ALA A 1 325 ? -17.445 6.084 23.309 1.00 95.06 325 ALA A CA 1
ATOM 2572 C C . ALA A 1 325 ? -18.931 5.812 23.009 1.00 95.06 325 ALA A C 1
ATOM 2574 O O . ALA A 1 325 ? -19.694 5.434 23.900 1.00 95.06 325 ALA A O 1
ATOM 2575 N N . LYS A 1 326 ? -19.348 5.936 21.740 1.00 93.12 326 LYS A N 1
ATOM 2576 C CA . LYS A 1 326 ? -20.709 5.589 21.308 1.00 93.12 326 LYS A CA 1
ATOM 2577 C C . LYS A 1 326 ? -20.994 4.089 21.427 1.00 93.12 326 LYS A C 1
ATOM 2579 O O . LYS A 1 326 ? -22.103 3.733 21.818 1.00 93.12 326 LYS A O 1
ATOM 2584 N N . GLN A 1 327 ? -20.033 3.220 21.111 1.00 93.50 327 GLN A N 1
ATOM 2585 C CA . GLN A 1 327 ? -20.177 1.770 21.284 1.00 93.50 327 GLN A CA 1
ATOM 2586 C C . GLN A 1 327 ? -20.291 1.391 22.765 1.00 93.50 327 GLN A C 1
ATOM 2588 O O . GLN A 1 327 ? -21.196 0.636 23.115 1.00 93.50 327 GLN A O 1
ATOM 2593 N N . VAL A 1 328 ? -19.459 1.972 23.639 1.00 97.06 328 VAL A N 1
ATOM 2594 C CA . VAL A 1 328 ? -19.545 1.773 25.097 1.00 97.06 328 VAL A CA 1
ATOM 2595 C C . VAL A 1 328 ? -20.917 2.208 25.616 1.00 97.06 328 VAL A C 1
ATOM 2597 O O . VAL A 1 328 ? -21.616 1.401 26.222 1.00 97.06 328 VAL A O 1
ATOM 2600 N N . ALA A 1 329 ? -21.372 3.422 25.289 1.00 96.44 329 ALA A N 1
ATOM 2601 C CA . ALA A 1 329 ? -22.683 3.917 25.714 1.00 96.44 329 ALA A CA 1
ATOM 2602 C C . ALA A 1 329 ? -23.853 3.054 25.193 1.00 96.44 329 ALA A C 1
ATOM 2604 O O . ALA A 1 329 ? -24.835 2.833 25.903 1.00 96.44 329 ALA A O 1
ATOM 2605 N N . GLN A 1 330 ? -23.761 2.524 23.966 1.00 96.69 330 GLN A N 1
ATOM 2606 C CA . GLN A 1 330 ? -24.755 1.588 23.426 1.00 96.69 330 GLN A CA 1
ATOM 2607 C C . GLN A 1 330 ? -24.752 0.244 24.170 1.00 96.69 330 GLN A C 1
ATOM 2609 O O . GLN A 1 330 ? -25.823 -0.283 24.476 1.00 96.69 330 GLN A O 1
ATOM 2614 N N . GLN A 1 331 ? -23.576 -0.292 24.499 1.00 96.69 331 GLN A N 1
ATOM 2615 C CA . GLN A 1 331 ? -23.434 -1.537 25.254 1.00 96.69 331 GLN A CA 1
ATOM 2616 C C . GLN A 1 331 ? -23.918 -1.383 26.707 1.00 96.69 331 GLN A C 1
ATOM 2618 O O . GLN A 1 331 ? -24.591 -2.272 27.233 1.00 96.69 331 GLN A O 1
ATOM 2623 N N . GLU A 1 332 ? -23.643 -0.245 27.346 1.00 96.94 332 GLU A N 1
ATOM 2624 C CA . GLU A 1 332 ? -24.160 0.098 28.674 1.00 96.94 332 GLU A CA 1
ATOM 2625 C C . GLU A 1 332 ? -25.685 0.233 28.673 1.00 96.94 332 GLU A C 1
ATOM 2627 O O . GLU A 1 332 ? -26.346 -0.340 29.541 1.00 96.94 332 GLU A O 1
ATOM 2632 N N . ALA A 1 333 ? -26.265 0.903 27.671 1.00 97.69 333 ALA A N 1
ATOM 2633 C CA . ALA A 1 333 ? -27.715 1.011 27.522 1.00 97.69 333 ALA A CA 1
ATOM 2634 C C . ALA A 1 333 ? -28.386 -0.365 27.340 1.00 97.69 333 ALA A C 1
ATOM 2636 O O . ALA A 1 333 ? -29.382 -0.655 28.007 1.00 97.69 333 ALA A O 1
ATOM 2637 N N . GLN A 1 334 ? -27.818 -1.244 26.506 1.00 97.69 334 GLN A N 1
ATOM 2638 C CA . GLN A 1 334 ? -28.290 -2.628 26.347 1.00 97.69 334 GLN A CA 1
ATOM 2639 C C . GLN A 1 334 ? -28.180 -3.425 27.656 1.00 97.69 334 GLN A C 1
ATOM 2641 O O . GLN A 1 334 ? -29.113 -4.129 28.045 1.00 97.69 334 GLN A O 1
ATOM 2646 N N . ARG A 1 335 ? -27.068 -3.282 28.389 1.00 97.50 335 ARG A N 1
ATOM 2647 C CA . ARG A 1 335 ? -26.865 -3.939 29.689 1.00 97.50 335 ARG A CA 1
ATOM 2648 C C . ARG A 1 335 ? -27.852 -3.443 30.748 1.00 97.50 335 ARG A C 1
ATOM 2650 O O . ARG A 1 335 ? -28.350 -4.250 31.532 1.00 97.50 335 ARG A O 1
ATOM 2657 N N . ALA A 1 336 ? -28.158 -2.147 30.765 1.00 97.12 336 ALA A N 1
ATOM 2658 C CA . ALA A 1 336 ? -29.149 -1.558 31.662 1.00 97.12 336 ALA A CA 1
ATOM 2659 C C . ALA A 1 336 ? -30.567 -2.069 31.353 1.00 97.12 336 ALA A C 1
ATOM 2661 O O . ALA A 1 336 ? -31.295 -2.435 32.275 1.00 97.12 336 ALA A O 1
ATOM 2662 N N . GLN A 1 337 ? -30.936 -2.178 30.070 1.00 97.94 337 GLN A N 1
ATOM 2663 C CA . GLN A 1 337 ? -32.201 -2.792 29.646 1.00 97.94 337 GLN A CA 1
ATOM 2664 C C . GLN A 1 337 ? -32.299 -4.249 30.118 1.00 97.94 337 GLN A C 1
ATOM 2666 O O . GLN A 1 337 ? -33.260 -4.599 30.803 1.00 97.94 337 GLN A O 1
ATOM 2671 N N . PHE A 1 338 ? -31.267 -5.063 29.871 1.00 97.94 338 PHE A N 1
ATOM 2672 C CA . PHE A 1 338 ? -31.218 -6.454 30.335 1.00 97.94 338 PHE A CA 1
ATOM 2673 C C . PHE A 1 338 ? -31.307 -6.577 31.867 1.00 97.94 338 PHE A C 1
ATOM 2675 O O . PHE A 1 338 ? -31.972 -7.474 32.384 1.00 97.94 338 PHE A O 1
ATOM 2682 N N . PHE A 1 339 ? -30.687 -5.661 32.620 1.00 97.56 339 PHE A N 1
ATOM 2683 C CA . PHE A 1 339 ? -30.794 -5.636 34.081 1.00 97.56 339 PHE A CA 1
ATOM 2684 C C . PHE A 1 339 ? -32.221 -5.316 34.558 1.00 97.56 339 PHE A C 1
ATOM 2686 O O . PHE A 1 339 ? -32.727 -5.979 35.463 1.00 97.56 339 PHE A O 1
ATOM 2693 N N . VAL A 1 340 ? -32.898 -4.350 33.926 1.00 97.44 340 VAL A N 1
ATOM 2694 C CA . VAL A 1 340 ? -34.304 -4.014 34.219 1.00 97.44 340 VAL A CA 1
ATOM 2695 C C . VAL A 1 340 ? -35.242 -5.169 33.856 1.00 97.44 340 VAL A C 1
ATOM 2697 O O . VAL A 1 340 ? -36.176 -5.459 34.604 1.00 97.44 340 VAL A O 1
ATOM 2700 N N . GLU A 1 341 ? -35.003 -5.854 32.738 1.00 98.06 341 GLU A N 1
ATOM 2701 C CA . GLU A 1 341 ? -35.763 -7.046 32.355 1.00 98.06 341 GLU A CA 1
ATOM 2702 C C . GLU A 1 341 ? -35.560 -8.186 33.349 1.00 98.06 341 GLU A C 1
ATOM 2704 O O . GLU A 1 341 ? -36.546 -8.734 33.843 1.00 98.06 341 GLU A O 1
ATOM 2709 N N . LYS A 1 342 ? -34.310 -8.483 33.727 1.00 98.31 342 LYS A N 1
ATOM 2710 C CA . LYS A 1 342 ? -34.007 -9.475 34.762 1.00 98.31 342 LYS A CA 1
ATOM 2711 C C . LYS A 1 342 ? -34.716 -9.145 36.077 1.00 98.31 342 LYS A C 1
ATOM 2713 O O . LYS A 1 342 ? -35.412 -10.001 36.611 1.00 98.31 342 LYS A O 1
ATOM 2718 N N . ALA A 1 343 ? -34.633 -7.901 36.552 1.00 97.12 343 ALA A N 1
ATOM 2719 C CA . ALA A 1 343 ? -35.304 -7.476 37.781 1.00 97.12 343 ALA A CA 1
ATOM 2720 C C . ALA A 1 343 ? -36.835 -7.660 37.720 1.00 97.12 343 ALA A C 1
ATOM 2722 O O . ALA A 1 343 ? -37.445 -8.067 38.710 1.00 97.12 343 ALA A O 1
ATOM 2723 N N . LYS A 1 344 ? -37.463 -7.426 36.557 1.00 98.19 344 LYS A N 1
ATOM 2724 C CA . LYS A 1 344 ? -38.895 -7.702 36.338 1.00 98.19 344 LYS A CA 1
ATOM 2725 C C . LYS A 1 344 ? -39.215 -9.199 36.358 1.00 98.19 344 LYS A C 1
ATOM 2727 O O . LYS A 1 344 ? -40.259 -9.573 36.891 1.00 98.19 344 LYS A O 1
ATOM 2732 N N . GLN A 1 345 ? -38.358 -10.056 35.799 1.00 97.50 345 GLN A N 1
ATOM 2733 C CA . GLN A 1 345 ? -38.558 -11.509 35.865 1.00 97.50 345 GLN A CA 1
ATOM 2734 C C . GLN A 1 345 ? -38.357 -12.034 37.293 1.00 97.50 345 GLN A C 1
ATOM 2736 O O . GLN A 1 345 ? -39.220 -12.753 37.788 1.00 97.50 345 GLN A O 1
ATOM 2741 N N . ASP A 1 346 ? -37.311 -11.591 37.998 1.00 97.25 346 ASP A N 1
ATOM 2742 C CA . ASP A 1 346 ? -37.056 -11.935 39.403 1.00 97.25 346 ASP A CA 1
ATOM 2743 C C . ASP A 1 346 ? -38.226 -11.487 40.310 1.00 97.25 346 ASP A C 1
ATOM 2745 O O . ASP A 1 346 ? -38.623 -12.202 41.233 1.00 97.25 346 ASP A O 1
ATOM 2749 N N . GLN A 1 347 ? -38.827 -10.318 40.040 1.00 97.38 347 GLN A N 1
ATOM 2750 C CA . GLN A 1 347 ? -40.034 -9.844 40.729 1.00 97.38 347 GLN A CA 1
ATOM 2751 C C . GLN A 1 347 ? -41.245 -10.744 40.448 1.00 97.38 347 GLN A C 1
ATOM 2753 O O . GLN A 1 347 ? -41.927 -11.156 41.385 1.00 97.38 347 GLN A O 1
ATOM 2758 N N . ARG A 1 348 ? -41.510 -11.074 39.176 1.00 97.44 348 ARG A N 1
ATOM 2759 C CA . ARG A 1 348 ? -42.609 -11.974 38.785 1.00 97.44 348 ARG A CA 1
ATOM 2760 C C . ARG A 1 348 ? -42.451 -13.358 39.404 1.00 97.44 348 ARG A C 1
ATOM 2762 O O . ARG A 1 348 ? -43.419 -13.883 39.940 1.00 97.44 348 ARG A O 1
ATOM 2769 N N . GLN A 1 349 ? -41.237 -13.907 39.401 1.00 97.31 349 GLN A N 1
ATOM 2770 C CA . GLN A 1 349 ? -40.926 -15.179 40.047 1.00 97.31 349 GLN A CA 1
ATOM 2771 C C . GLN A 1 349 ? -41.249 -15.133 41.546 1.00 97.31 349 GLN A C 1
ATOM 2773 O O . GLN A 1 349 ? -41.878 -16.057 42.049 1.00 97.31 349 GLN A O 1
ATOM 2778 N N . LYS A 1 350 ? -40.890 -14.053 42.254 1.00 97.38 350 LYS A N 1
ATOM 2779 C CA . LYS A 1 350 ? -41.227 -13.883 43.679 1.00 97.38 350 LYS A CA 1
ATOM 2780 C C . LYS A 1 350 ? -42.729 -13.759 43.935 1.00 97.38 350 LYS A C 1
ATOM 2782 O O . LYS A 1 350 ? -43.199 -14.321 44.916 1.00 97.38 350 LYS A O 1
ATOM 2787 N N . ILE A 1 351 ? -43.473 -13.058 43.075 1.00 98.00 351 ILE A N 1
ATOM 2788 C CA . ILE A 1 351 ? -44.938 -12.950 43.189 1.00 98.00 351 ILE A CA 1
ATOM 2789 C C . ILE A 1 351 ? -45.579 -14.328 42.994 1.00 98.00 351 ILE A C 1
ATOM 2791 O O . ILE A 1 351 ? -46.299 -14.784 43.875 1.00 98.00 351 ILE A O 1
ATOM 2795 N N . ILE A 1 352 ? -45.240 -15.032 41.910 1.00 97.75 352 ILE A N 1
ATOM 2796 C CA . ILE A 1 352 ? -45.761 -16.377 41.611 1.00 97.75 352 ILE A CA 1
ATOM 2797 C C . ILE A 1 352 ? -45.392 -17.373 42.724 1.00 97.75 352 ILE A C 1
ATOM 2799 O O . ILE A 1 352 ? -46.227 -18.177 43.134 1.00 97.75 352 ILE A O 1
ATOM 2803 N N . GLN A 1 353 ? -44.168 -17.297 43.257 1.00 96.88 353 GLN A N 1
ATOM 2804 C CA . GLN A 1 353 ? -43.729 -18.118 44.387 1.00 96.88 353 GLN A CA 1
ATOM 2805 C C . GLN A 1 353 ? -44.549 -17.823 45.651 1.00 96.88 353 GLN A C 1
ATOM 2807 O O . GLN A 1 353 ? -45.042 -18.753 46.281 1.00 96.88 353 GLN A O 1
ATOM 2812 N N . ALA A 1 354 ? -44.740 -16.548 46.006 1.00 96.50 354 ALA A N 1
ATOM 2813 C CA . ALA A 1 354 ? -45.511 -16.148 47.182 1.00 96.50 354 ALA A CA 1
ATOM 2814 C C . ALA A 1 354 ? -47.008 -16.484 47.050 1.00 96.50 354 ALA A C 1
ATOM 2816 O O . ALA A 1 354 ? -47.633 -16.891 48.025 1.00 96.50 354 ALA A O 1
ATOM 2817 N N . GLU A 1 355 ? -47.586 -16.365 45.853 1.00 97.25 355 GLU A N 1
ATOM 2818 C CA . GLU A 1 355 ? -48.953 -16.804 45.558 1.00 97.25 355 GLU A CA 1
ATOM 2819 C C . GLU A 1 355 ? -49.088 -18.326 45.673 1.00 97.25 355 GLU A C 1
ATOM 2821 O O . GLU A 1 355 ? -50.020 -18.810 46.319 1.00 97.25 355 GLU A O 1
ATOM 2826 N N . GLY A 1 356 ? -48.135 -19.082 45.118 1.00 97.31 356 GLY A N 1
ATOM 2827 C CA . GLY A 1 356 ? -48.069 -20.538 45.242 1.00 97.31 356 GLY A CA 1
ATOM 2828 C C . GLY A 1 356 ? -47.928 -20.993 46.696 1.00 97.31 356 GLY A C 1
ATOM 2829 O O . GLY A 1 356 ? -48.662 -21.875 47.138 1.00 97.31 356 GLY A O 1
ATOM 2830 N N . GLU A 1 357 ? -47.057 -20.347 47.475 1.00 95.00 357 GLU A N 1
ATOM 2831 C CA . GLU A 1 357 ? -46.895 -20.593 48.911 1.00 95.00 357 GLU A CA 1
ATOM 2832 C C . GLU A 1 357 ? -48.146 -20.213 49.710 1.00 95.00 357 GLU A C 1
ATOM 2834 O O . GLU A 1 357 ? -48.564 -20.978 50.575 1.00 95.00 357 GLU A O 1
ATOM 2839 N N . ALA A 1 358 ? -48.800 -19.089 49.404 1.00 95.69 358 ALA A N 1
ATOM 2840 C CA . ALA A 1 358 ? -50.032 -18.674 50.072 1.00 95.69 358 ALA A CA 1
ATOM 2841 C C . ALA A 1 358 ? -51.207 -19.620 49.767 1.00 95.69 358 ALA A C 1
ATOM 2843 O O . ALA A 1 358 ? -51.982 -19.952 50.668 1.00 95.69 358 ALA A O 1
ATOM 2844 N N . GLN A 1 359 ? -51.341 -20.092 48.524 1.00 95.88 359 GLN A N 1
ATOM 2845 C CA . GLN A 1 359 ? -52.335 -21.103 48.151 1.00 95.88 359 GLN A 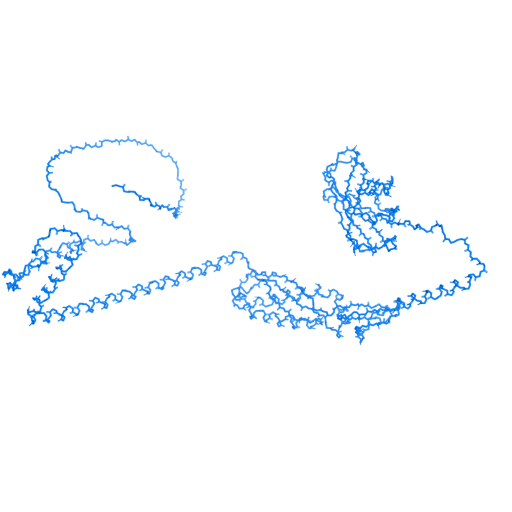CA 1
ATOM 2846 C C . GLN A 1 359 ? -52.024 -22.456 48.806 1.00 95.88 359 GLN A C 1
ATOM 2848 O O . GLN A 1 359 ? -52.916 -23.069 49.395 1.00 95.88 359 GLN A O 1
ATOM 2853 N N . ALA A 1 360 ? -50.761 -22.893 48.790 1.00 93.38 360 ALA A N 1
ATOM 2854 C CA . ALA A 1 360 ? -50.324 -24.112 49.466 1.00 93.38 360 ALA A CA 1
ATOM 2855 C C . ALA A 1 360 ? -50.547 -24.041 50.986 1.00 93.38 360 ALA A C 1
ATOM 2857 O O . ALA A 1 360 ? -51.016 -25.011 51.577 1.00 93.38 360 ALA A O 1
ATOM 2858 N N . ALA A 1 361 ? -50.284 -22.894 51.618 1.00 89.94 361 ALA A N 1
ATOM 2859 C CA . ALA A 1 361 ? -50.517 -22.667 53.041 1.00 89.94 361 ALA A CA 1
ATOM 2860 C C . ALA A 1 361 ? -52.012 -22.669 53.398 1.00 89.94 361 ALA A C 1
ATOM 2862 O O . ALA A 1 361 ? -52.376 -23.241 54.423 1.00 89.94 361 ALA A O 1
ATOM 2863 N N . LYS A 1 362 ? -52.886 -22.106 52.548 1.00 94.25 362 LYS A N 1
ATOM 2864 C CA . LYS A 1 362 ? -54.349 -22.205 52.710 1.00 94.25 362 LYS A CA 1
ATOM 2865 C C . LYS A 1 362 ? -54.825 -23.656 52.624 1.00 94.25 362 LYS A C 1
ATOM 2867 O O . LYS A 1 362 ? -55.441 -24.143 53.568 1.00 94.25 362 LYS A O 1
ATOM 2872 N N . MET A 1 363 ? -54.462 -24.374 51.557 1.00 89.31 363 MET A N 1
ATOM 2873 C CA . MET A 1 363 ? -54.825 -25.788 51.384 1.00 89.31 363 MET A CA 1
ATOM 2874 C C . MET A 1 363 ? -54.285 -26.670 52.521 1.00 89.31 363 MET A C 1
ATOM 2876 O O . MET A 1 363 ? -54.999 -27.531 53.036 1.00 89.31 363 MET A O 1
ATOM 2880 N N . LEU A 1 364 ? -53.044 -26.432 52.963 1.00 87.06 364 LEU A N 1
ATOM 2881 C CA . LEU A 1 364 ? -52.456 -27.123 54.109 1.00 87.06 364 LEU A CA 1
ATOM 2882 C C . LEU A 1 364 ? -53.187 -26.774 55.411 1.00 87.06 364 LEU A C 1
ATOM 2884 O O . LEU A 1 364 ? -53.442 -27.672 56.204 1.00 87.06 364 LEU A O 1
ATOM 2888 N N . GLY A 1 365 ? -53.554 -25.509 55.629 1.00 86.94 365 GLY A N 1
ATOM 2889 C CA . GLY A 1 365 ? -54.312 -25.053 56.798 1.00 86.94 365 GLY A CA 1
ATOM 2890 C C . GLY A 1 365 ? -55.704 -25.684 56.891 1.00 86.94 365 GLY A C 1
ATOM 2891 O O . GLY A 1 365 ? -56.110 -26.143 57.961 1.00 86.94 365 GLY A O 1
ATOM 2892 N N . GLU A 1 366 ? -56.413 -25.794 55.768 1.00 88.00 366 GLU A N 1
ATOM 2893 C CA . GLU A 1 366 ? -57.688 -26.514 55.691 1.00 88.00 366 GLU A CA 1
ATOM 2894 C C . GLU A 1 366 ? -57.522 -28.015 55.969 1.00 88.00 366 GLU A C 1
ATOM 2896 O O . GLU A 1 366 ? -58.308 -28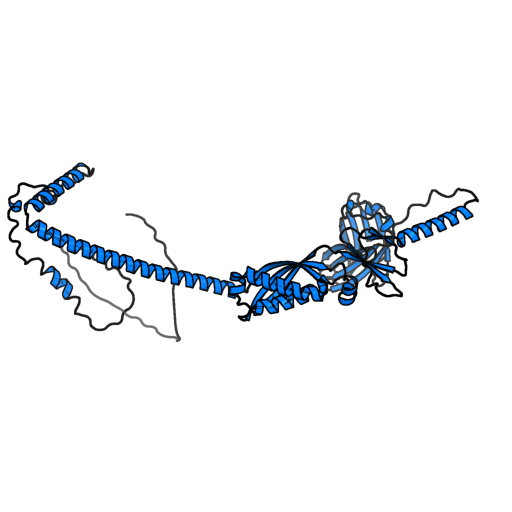.595 56.719 1.00 88.00 366 GLU A O 1
ATOM 2901 N N . ALA A 1 367 ? -56.493 -28.654 55.401 1.00 83.62 367 ALA A N 1
ATOM 2902 C CA . ALA A 1 367 ? -56.191 -30.065 55.647 1.00 83.62 367 ALA A CA 1
ATOM 2903 C C . ALA A 1 367 ? -55.781 -30.334 57.109 1.00 83.62 367 ALA A C 1
ATOM 2905 O O . ALA A 1 367 ? -56.168 -31.348 57.688 1.00 83.62 367 ALA A O 1
ATOM 2906 N N . VAL A 1 368 ? -55.045 -29.401 57.718 1.00 84.19 368 VAL A N 1
ATOM 2907 C CA . VAL A 1 368 ? -54.651 -29.404 59.134 1.00 84.19 368 VAL A CA 1
ATOM 2908 C C . VAL A 1 368 ? -55.871 -29.288 60.046 1.00 84.19 368 VAL A C 1
ATOM 2910 O O . VAL A 1 368 ? -56.029 -30.103 60.951 1.00 84.19 368 VAL A O 1
ATOM 2913 N N . THR A 1 369 ? -56.755 -28.319 59.794 1.00 81.00 369 THR A N 1
ATOM 2914 C CA . THR A 1 369 ? -57.971 -28.104 60.600 1.00 81.00 369 THR A CA 1
ATOM 2915 C C . THR A 1 369 ? -58.897 -29.326 60.558 1.00 81.00 369 THR A C 1
ATOM 2917 O O . THR A 1 369 ? -59.522 -29.660 61.561 1.00 81.00 369 THR A O 1
ATOM 2920 N N . LYS A 1 370 ? -58.938 -30.047 59.427 1.00 85.69 370 LYS A N 1
ATOM 2921 C CA . LYS A 1 370 ? -59.692 -31.305 59.274 1.00 85.69 370 LYS A CA 1
ATOM 2922 C C . LYS A 1 370 ? -59.106 -32.484 60.067 1.00 85.69 370 LYS A C 1
ATOM 2924 O O . LYS A 1 370 ? -59.838 -33.435 60.327 1.00 85.69 370 LYS A O 1
ATOM 2929 N N . ASN A 1 371 ? -57.820 -32.469 60.438 1.00 83.38 371 ASN A N 1
ATOM 2930 C CA . ASN A 1 371 ? -57.187 -33.563 61.184 1.00 83.38 371 ASN A CA 1
ATOM 2931 C C . ASN A 1 371 ? -56.165 -33.053 62.229 1.00 83.38 371 ASN A C 1
ATOM 2933 O O . ASN A 1 371 ? -54.977 -32.900 61.912 1.00 83.38 371 ASN A O 1
ATOM 2937 N N . PRO A 1 372 ? -56.570 -32.878 63.506 1.00 77.06 372 PRO A N 1
ATOM 2938 C CA . PRO A 1 372 ? -55.684 -32.375 64.561 1.00 77.06 372 PRO A CA 1
ATOM 2939 C C . PRO A 1 372 ? -54.494 -33.305 64.869 1.00 77.06 372 PRO A C 1
ATOM 2941 O O . PRO A 1 372 ? -53.467 -32.852 65.381 1.00 77.06 372 PRO A O 1
ATOM 2944 N N . GLY A 1 373 ? -54.569 -34.591 64.501 1.00 80.94 373 GLY A N 1
ATOM 2945 C CA . GLY A 1 373 ? -53.453 -35.532 64.627 1.00 80.94 373 GLY A CA 1
ATOM 2946 C C . GLY A 1 373 ? -52.233 -35.147 63.779 1.00 80.94 373 GLY A C 1
ATOM 2947 O O . GLY A 1 373 ? -51.097 -35.428 64.170 1.00 80.94 373 GLY A O 1
ATOM 2948 N N . TYR A 1 374 ? -52.428 -34.438 62.661 1.00 81.56 374 TYR A N 1
ATOM 2949 C CA . TYR A 1 374 ? -51.325 -34.015 61.792 1.00 81.56 374 TYR A CA 1
ATOM 2950 C C . TYR A 1 374 ? -50.413 -32.971 62.460 1.00 81.56 374 TYR A C 1
ATOM 2952 O O . TYR A 1 374 ? -49.190 -33.050 62.322 1.00 81.56 374 TYR A O 1
ATOM 2960 N N . LEU A 1 375 ? -50.972 -32.031 63.236 1.00 80.56 375 LEU A N 1
ATOM 2961 C CA . LEU A 1 375 ? -50.178 -31.061 64.005 1.00 80.56 375 LEU A CA 1
ATOM 2962 C C . LEU A 1 375 ? -49.377 -31.733 65.119 1.00 80.56 375 LEU A C 1
ATOM 2964 O O . LEU A 1 375 ? -48.199 -31.415 65.291 1.00 80.56 375 LEU A O 1
ATOM 2968 N N . LYS A 1 376 ? -49.978 -32.699 65.828 1.00 79.25 376 LYS A N 1
ATOM 2969 C CA . LYS A 1 376 ? -49.281 -33.493 66.851 1.00 79.25 376 LYS A CA 1
ATOM 2970 C C . LYS A 1 376 ? -48.085 -34.238 66.240 1.00 79.25 376 LYS A C 1
ATOM 2972 O O . LYS A 1 376 ? -46.966 -34.103 66.730 1.00 79.25 376 LYS A O 1
ATOM 2977 N N . LEU A 1 377 ? -48.272 -34.910 65.100 1.00 83.75 377 LEU A N 1
ATOM 2978 C CA . LEU A 1 377 ? -47.185 -35.579 64.368 1.00 83.75 377 LEU A CA 1
ATOM 2979 C C . LEU A 1 377 ? -46.114 -34.607 63.839 1.00 83.75 377 LEU A C 1
ATOM 2981 O O . LEU A 1 377 ? -44.922 -34.913 63.913 1.00 83.75 377 LEU A O 1
ATOM 2985 N N . ARG A 1 378 ? -46.502 -33.428 63.329 1.00 82.50 378 ARG A N 1
ATOM 2986 C CA . ARG A 1 378 ? -45.563 -32.367 62.911 1.00 82.50 378 ARG A CA 1
ATOM 2987 C C . ARG A 1 378 ? -44.723 -31.856 64.085 1.00 82.50 378 ARG A C 1
ATOM 2989 O O . ARG A 1 378 ? -43.512 -31.742 63.915 1.00 82.50 378 ARG A O 1
ATOM 2996 N N . ARG A 1 379 ? -45.323 -31.605 65.258 1.00 80.81 379 ARG A N 1
ATOM 2997 C CA . ARG A 1 379 ? -44.595 -31.217 66.483 1.00 80.81 379 ARG A CA 1
ATOM 2998 C C . ARG A 1 379 ? -43.621 -32.304 66.929 1.00 80.81 379 ARG A C 1
ATOM 3000 O O . ARG A 1 379 ? -42.457 -31.994 67.141 1.00 80.81 379 ARG A O 1
ATOM 3007 N N . ILE A 1 380 ? -44.043 -33.570 66.973 1.00 86.00 380 ILE A N 1
ATOM 3008 C CA . ILE A 1 380 ? -43.161 -34.695 67.337 1.00 86.00 380 ILE A CA 1
ATOM 3009 C C . ILE A 1 380 ? -41.965 -34.793 66.375 1.00 86.00 380 ILE A C 1
ATOM 3011 O O . ILE A 1 380 ? -40.830 -34.935 66.823 1.00 86.00 380 ILE A O 1
ATOM 3015 N N . ARG A 1 381 ? -42.176 -34.655 65.058 1.00 88.12 381 ARG A N 1
ATOM 3016 C CA . ARG A 1 381 ? -41.073 -34.647 64.076 1.00 88.12 381 ARG A CA 1
ATOM 3017 C C . ARG A 1 381 ? -40.168 -33.417 64.201 1.00 88.12 381 ARG A C 1
ATOM 3019 O O . ARG A 1 381 ? -38.960 -33.545 64.020 1.00 88.12 381 ARG A O 1
ATOM 3026 N N . ALA A 1 382 ? -40.720 -32.246 64.521 1.00 88.44 382 ALA A N 1
ATOM 3027 C CA . ALA A 1 382 ? -39.929 -31.047 64.795 1.00 88.44 382 ALA A CA 1
ATOM 3028 C C . ALA A 1 382 ? -39.058 -31.238 66.047 1.00 88.44 382 ALA A C 1
ATOM 3030 O O . ALA A 1 382 ? -37.850 -31.047 65.964 1.00 88.44 382 ALA A O 1
ATOM 3031 N N . ALA A 1 383 ? -39.634 -31.726 67.149 1.00 86.88 383 ALA A N 1
ATOM 3032 C CA . ALA A 1 383 ? -38.921 -32.081 68.374 1.00 86.88 383 ALA A CA 1
ATOM 3033 C C . ALA A 1 383 ? -37.814 -33.123 68.120 1.00 86.88 383 ALA A C 1
ATOM 3035 O O . ALA A 1 383 ? -36.682 -32.935 68.554 1.00 86.88 383 ALA A O 1
ATOM 3036 N N . GLN A 1 384 ? -38.089 -34.177 67.339 1.00 89.31 384 GLN A N 1
ATOM 3037 C CA . GLN A 1 384 ? -37.080 -35.165 66.926 1.00 89.31 384 GLN A CA 1
ATOM 3038 C C . GLN A 1 384 ? -35.935 -34.545 66.112 1.00 89.31 384 GLN A C 1
ATOM 3040 O O . GLN A 1 384 ? -34.777 -34.913 66.309 1.00 89.31 384 GLN A O 1
ATOM 3045 N N . ASN A 1 385 ? -36.231 -33.620 65.196 1.00 89.38 385 ASN A N 1
ATOM 3046 C CA . ASN A 1 385 ? -35.206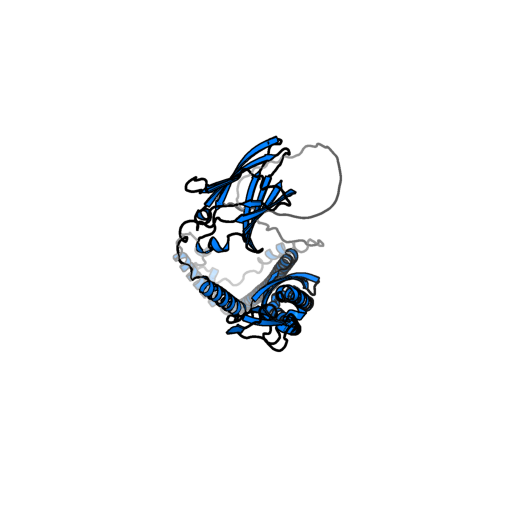 -32.943 64.402 1.00 89.38 385 ASN A CA 1
ATOM 3047 C C . ASN A 1 385 ? -34.381 -31.969 65.253 1.00 89.38 385 ASN A C 1
ATOM 3049 O O . ASN A 1 385 ? -33.157 -31.991 65.158 1.00 89.38 385 ASN A O 1
ATOM 3053 N N . ILE A 1 386 ? -35.026 -31.189 66.127 1.00 85.94 386 ILE A N 1
ATOM 3054 C CA . ILE A 1 386 ? -34.363 -30.298 67.088 1.00 85.94 386 ILE A CA 1
ATOM 3055 C C . ILE A 1 386 ? -33.437 -31.118 67.992 1.00 85.94 386 ILE A C 1
ATOM 3057 O O . ILE A 1 386 ? -32.244 -30.827 68.060 1.00 85.94 386 ILE A O 1
ATOM 3061 N N . ALA A 1 387 ? -33.933 -32.205 68.590 1.00 85.12 387 ALA A N 1
ATOM 3062 C CA . ALA A 1 387 ? -33.139 -33.107 69.421 1.00 85.12 387 ALA A CA 1
ATOM 3063 C C . ALA A 1 387 ? -31.925 -33.686 68.671 1.00 85.12 387 ALA A C 1
ATOM 3065 O O . ALA A 1 387 ? -30.825 -33.694 69.219 1.00 85.12 387 ALA A O 1
ATOM 3066 N N . LYS A 1 388 ? -32.080 -34.093 67.401 1.00 89.06 388 LYS A N 1
ATOM 3067 C CA . LYS A 1 388 ? -30.953 -34.522 66.550 1.00 89.06 388 LYS A CA 1
ATOM 3068 C C . LYS A 1 388 ? -29.938 -33.401 66.317 1.00 89.06 388 LYS A C 1
ATOM 3070 O O . LYS A 1 388 ? -28.743 -33.648 66.439 1.00 89.06 388 LYS A O 1
ATOM 3075 N N . THR A 1 389 ? -30.384 -32.182 66.004 1.00 86.12 389 THR A N 1
ATOM 3076 C CA . THR A 1 389 ? -29.472 -31.043 65.791 1.00 86.12 389 THR A CA 1
ATOM 3077 C C . THR A 1 389 ? -28.741 -30.630 67.067 1.00 86.12 389 THR A C 1
ATOM 3079 O O . THR A 1 389 ? -27.546 -30.364 67.007 1.00 86.12 389 THR A O 1
ATOM 3082 N N . VAL A 1 390 ? -29.412 -30.655 68.224 1.00 83.31 390 VAL A N 1
ATOM 3083 C CA . VAL A 1 390 ? -28.803 -30.363 69.531 1.00 83.31 390 VAL A CA 1
ATOM 3084 C C . VAL A 1 390 ? -27.787 -31.446 69.903 1.00 83.31 390 VAL A C 1
ATOM 3086 O O . VAL A 1 390 ? -26.660 -31.115 70.257 1.00 83.31 390 VAL A O 1
ATOM 3089 N N . ALA A 1 391 ? -28.130 -32.729 69.737 1.00 84.00 391 ALA A N 1
ATOM 3090 C CA . ALA A 1 391 ? -27.222 -33.847 70.005 1.00 84.00 391 ALA A CA 1
ATOM 3091 C C . ALA A 1 391 ? -25.983 -33.873 69.086 1.00 84.00 391 ALA A C 1
ATOM 3093 O O . ALA A 1 391 ? -24.930 -34.352 69.498 1.00 84.00 391 ALA A O 1
ATOM 3094 N N . ALA A 1 392 ? -26.099 -33.363 67.854 1.00 86.06 392 ALA A N 1
ATOM 3095 C CA . ALA A 1 392 ? -24.983 -33.234 66.916 1.00 86.06 392 ALA A CA 1
ATOM 3096 C C . ALA A 1 392 ? -24.157 -31.945 67.109 1.00 86.06 392 ALA A C 1
ATOM 3098 O O . ALA A 1 392 ? -23.017 -31.871 66.649 1.00 86.06 392 ALA A O 1
ATOM 3099 N N . SER A 1 393 ? -24.715 -30.916 67.756 1.00 83.00 393 SER A N 1
ATOM 3100 C CA . SER A 1 393 ? -24.027 -29.641 67.970 1.00 83.00 393 SER A CA 1
ATOM 3101 C C . SER A 1 393 ? -22.954 -29.748 69.060 1.00 83.00 393 SER A C 1
ATOM 3103 O O . SER A 1 393 ? -23.192 -30.284 70.139 1.00 83.00 393 SER A O 1
ATOM 3105 N N . GLN A 1 394 ? -21.756 -29.216 68.794 1.00 77.38 394 GLN A N 1
ATOM 3106 C CA . GLN A 1 394 ? -20.634 -29.271 69.745 1.00 77.38 394 GLN A CA 1
ATOM 3107 C C . GLN A 1 394 ? -20.753 -28.243 70.889 1.00 77.38 394 GLN A C 1
ATOM 3109 O O . GLN A 1 394 ? -20.154 -28.427 71.950 1.00 77.38 394 GLN A O 1
ATOM 3114 N N . ASN A 1 395 ? -21.546 -27.180 70.707 1.00 78.00 395 ASN A N 1
ATOM 3115 C CA . ASN A 1 395 ? -21.743 -26.138 71.714 1.00 78.00 395 ASN A CA 1
ATOM 3116 C C . ASN A 1 395 ? -22.815 -26.546 72.733 1.00 78.00 395 ASN A C 1
ATOM 3118 O O . ASN A 1 395 ? -24.010 -26.525 72.440 1.00 78.00 395 ASN A O 1
ATOM 3122 N N . LYS A 1 396 ? -22.392 -26.845 73.965 1.00 66.62 396 LYS A N 1
ATOM 3123 C CA . LYS A 1 396 ? -23.292 -27.131 75.092 1.00 66.62 396 LYS A CA 1
ATOM 3124 C C . LYS A 1 396 ? -23.936 -25.845 75.620 1.00 66.62 396 LYS A C 1
ATOM 3126 O O . LYS A 1 396 ? -23.416 -25.219 76.540 1.00 66.62 396 LYS A O 1
ATOM 3131 N N . VAL A 1 397 ? -25.072 -25.463 75.043 1.00 65.56 397 VAL A N 1
ATOM 3132 C CA . VAL A 1 397 ? -25.923 -24.374 75.547 1.00 65.56 397 VAL A CA 1
ATOM 3133 C C . VAL A 1 397 ? -27.038 -24.969 76.408 1.00 65.56 397 VAL A C 1
ATOM 3135 O O . VAL A 1 397 ? -27.786 -25.829 75.944 1.00 65.56 397 VAL A O 1
ATOM 3138 N N . TYR A 1 398 ? -27.170 -24.509 77.654 1.00 69.69 398 TYR A N 1
ATOM 3139 C CA . TYR A 1 398 ? -28.306 -24.867 78.506 1.00 69.69 398 TYR A CA 1
ATOM 3140 C C . TYR A 1 398 ? -29.557 -24.121 78.027 1.00 69.69 398 TYR A C 1
ATOM 3142 O O . TYR A 1 398 ? -29.723 -22.932 78.290 1.00 69.69 398 TYR A O 1
ATOM 3150 N N . LEU A 1 399 ? -30.424 -24.828 77.306 1.00 71.19 399 LEU A N 1
ATOM 3151 C CA . LEU A 1 399 ? -31.723 -24.344 76.840 1.00 71.19 399 LEU A CA 1
ATOM 3152 C C . LEU A 1 399 ? -32.825 -25.089 77.600 1.00 71.19 399 LEU A C 1
ATOM 3154 O O . LEU A 1 399 ? -32.717 -26.297 77.816 1.00 71.19 399 LEU A O 1
ATOM 3158 N N . SER A 1 400 ? -33.882 -24.388 78.013 1.00 73.38 400 SER A N 1
ATOM 3159 C CA . SER A 1 400 ? -35.013 -25.024 78.696 1.00 73.38 400 SER A CA 1
ATOM 3160 C C . SER A 1 400 ? -35.804 -25.907 77.726 1.00 73.38 400 SER A C 1
ATOM 3162 O O . SER A 1 400 ? -36.034 -25.527 76.575 1.00 73.38 400 SER A O 1
ATOM 3164 N N . SER A 1 401 ? -36.258 -27.074 78.189 1.00 70.31 401 SER A N 1
ATOM 3165 C CA . SER A 1 401 ? -37.004 -28.048 77.372 1.00 70.31 401 SER A CA 1
ATOM 3166 C C . SER A 1 401 ? -38.263 -27.461 76.725 1.00 70.31 401 SER A C 1
ATOM 3168 O O . SER A 1 401 ? -38.625 -27.852 75.613 1.00 70.31 401 SER A O 1
ATOM 3170 N N . ASP A 1 402 ? -38.890 -26.488 77.390 1.00 71.69 402 ASP A N 1
ATOM 3171 C CA . ASP A 1 402 ? -40.075 -25.787 76.892 1.00 71.69 402 ASP A CA 1
ATOM 3172 C C . ASP A 1 402 ? -39.732 -24.833 75.735 1.00 71.69 402 ASP A C 1
ATOM 3174 O O . ASP A 1 402 ? -40.480 -24.758 74.762 1.00 71.69 402 ASP A O 1
ATOM 3178 N N . SER A 1 403 ? -38.556 -24.184 75.758 1.00 73.38 403 SER A N 1
ATOM 3179 C CA . SER A 1 403 ? -38.089 -23.337 74.642 1.00 73.38 403 SER A CA 1
ATOM 3180 C C . SER A 1 403 ? -37.796 -24.127 73.360 1.00 73.38 403 SER A C 1
ATOM 3182 O O . SER A 1 403 ? -37.886 -23.584 72.260 1.00 73.38 403 SER A O 1
ATOM 3184 N N . LEU A 1 404 ? -37.486 -25.421 73.494 1.00 72.31 404 LEU A N 1
ATOM 3185 C CA . LEU A 1 404 ? -37.201 -26.337 72.386 1.00 72.31 404 LEU A CA 1
ATOM 3186 C C . LEU A 1 404 ? -38.421 -27.169 71.952 1.00 72.31 404 LEU A C 1
ATOM 3188 O O . LEU A 1 404 ? -38.304 -27.988 71.039 1.00 72.31 404 LEU A O 1
ATOM 3192 N N . VAL A 1 405 ? -39.587 -26.976 72.585 1.00 72.12 405 VAL A N 1
ATOM 3193 C CA . VAL A 1 405 ? -40.829 -27.736 72.324 1.00 72.12 405 VAL A CA 1
ATOM 3194 C C . VAL A 1 405 ? -40.622 -29.260 72.466 1.00 72.12 405 VAL A C 1
ATOM 3196 O O . VAL A 1 405 ? -41.245 -30.066 71.774 1.00 72.12 405 VAL A O 1
ATOM 3199 N N . LEU A 1 406 ? -39.716 -29.669 73.365 1.00 74.06 406 LEU A N 1
ATOM 3200 C CA . LEU A 1 406 ? -39.393 -31.079 73.633 1.00 74.06 406 LEU A CA 1
ATOM 3201 C C . LEU A 1 406 ? -40.302 -31.699 74.704 1.00 74.06 406 LEU A C 1
ATOM 3203 O O . LEU A 1 406 ? -40.349 -32.920 74.845 1.00 74.06 406 LEU A O 1
ATOM 3207 N N . ASN A 1 407 ? -41.027 -30.867 75.452 1.00 74.12 407 ASN A N 1
ATOM 3208 C CA . ASN A 1 407 ? -41.973 -31.291 76.472 1.00 74.12 407 ASN A CA 1
ATOM 3209 C C . ASN A 1 407 ? -43.288 -31.765 75.820 1.00 74.12 407 ASN A C 1
ATOM 3211 O O . ASN A 1 407 ? -44.177 -30.971 75.523 1.00 74.12 407 ASN A O 1
ATOM 3215 N N . LEU A 1 408 ? -43.380 -33.068 75.536 1.00 71.62 408 LEU A N 1
ATOM 3216 C CA . LEU A 1 408 ? -44.524 -33.695 74.853 1.00 71.62 408 LEU A CA 1
ATOM 3217 C C . LEU A 1 408 ? -45.658 -34.139 75.806 1.00 71.62 408 LEU A C 1
ATOM 3219 O O . LEU A 1 408 ? -46.584 -34.808 75.351 1.00 71.62 408 LEU A O 1
ATOM 3223 N N . GLN A 1 409 ? -45.560 -33.840 77.108 1.00 69.88 409 GLN A N 1
ATOM 3224 C CA . GLN A 1 409 ? -46.436 -34.384 78.163 1.00 69.88 409 GLN A CA 1
ATOM 3225 C C . GLN A 1 409 ? -47.303 -33.334 78.884 1.00 69.88 409 GLN A C 1
ATOM 3227 O O . GLN A 1 409 ? -48.114 -33.710 79.723 1.00 69.88 409 GLN A O 1
ATOM 3232 N N . ASP A 1 410 ? -47.138 -32.044 78.588 1.00 66.50 410 ASP A N 1
ATOM 3233 C CA . ASP A 1 410 ? -47.868 -30.958 79.256 1.00 66.50 410 ASP A CA 1
ATOM 3234 C C . ASP A 1 410 ? -49.320 -30.814 78.747 1.00 66.50 410 ASP A C 1
ATOM 3236 O O . ASP A 1 410 ? -49.556 -30.813 77.540 1.00 66.50 410 ASP A O 1
ATOM 3240 N N . ASP A 1 411 ? -50.288 -30.609 79.651 1.00 56.72 411 ASP A N 1
ATOM 3241 C CA . ASP A 1 411 ? -51.738 -30.489 79.377 1.00 56.72 411 ASP A CA 1
ATOM 3242 C C . ASP A 1 411 ? -52.098 -29.335 78.416 1.00 56.72 411 ASP A C 1
ATOM 3244 O O . ASP A 1 411 ? -53.189 -29.302 77.829 1.00 56.72 411 ASP A O 1
ATOM 3248 N N . SER A 1 412 ? -51.180 -28.385 78.208 1.00 58.78 412 SER A N 1
ATOM 3249 C CA . SER A 1 412 ? -51.287 -27.372 77.153 1.00 58.78 412 SER A CA 1
ATOM 3250 C C . SER A 1 412 ? -51.321 -27.968 75.731 1.00 58.78 412 SER A C 1
ATOM 3252 O O . SER A 1 412 ? -51.742 -27.286 74.790 1.00 58.78 412 SER A O 1
ATOM 3254 N N . PHE A 1 413 ? -50.957 -29.249 75.555 1.00 54.31 413 PHE A N 1
ATOM 3255 C CA . PHE A 1 413 ? -51.052 -29.977 74.284 1.00 54.31 413 PHE A CA 1
ATOM 3256 C C . PHE A 1 413 ? -52.477 -30.060 73.725 1.00 54.31 413 PHE A C 1
ATOM 3258 O O . PHE A 1 413 ? -52.653 -29.949 72.508 1.00 54.31 413 PHE A O 1
ATOM 3265 N N . ASP A 1 414 ? -53.477 -30.264 74.588 1.00 57.34 414 ASP A N 1
ATOM 3266 C CA . ASP A 1 414 ? -54.846 -30.597 74.167 1.00 57.34 414 ASP A CA 1
ATOM 3267 C C . ASP A 1 414 ? -55.815 -29.410 74.210 1.00 57.34 414 ASP A C 1
ATOM 3269 O O . ASP A 1 414 ? -56.784 -29.375 73.453 1.00 57.34 414 ASP A O 1
ATOM 3273 N N . LYS A 1 415 ? -55.530 -28.376 75.010 1.00 49.66 415 LYS A N 1
ATOM 3274 C CA . LYS A 1 415 ? -56.418 -27.209 75.195 1.00 49.66 415 LYS A CA 1
ATOM 3275 C C . LYS A 1 415 ? -56.301 -26.120 74.115 1.00 49.66 415 LYS A C 1
ATOM 3277 O O . LYS A 1 415 ? -56.765 -25.008 74.324 1.00 49.66 415 LYS A O 1
ATOM 3282 N N . SER A 1 416 ? -55.728 -26.406 72.943 1.00 46.47 416 SER A N 1
ATOM 3283 C CA . SER A 1 416 ? -55.508 -25.400 71.879 1.00 46.47 416 SER A CA 1
ATOM 3284 C C . SER A 1 416 ? -56.742 -25.048 71.019 1.00 46.47 416 SER A C 1
ATOM 3286 O O . SER A 1 416 ? -56.609 -24.552 69.901 1.00 46.47 416 SER A O 1
ATOM 3288 N N . HIS A 1 417 ? -57.949 -25.223 71.565 1.00 47.19 417 HIS A N 1
ATOM 3289 C CA . HIS A 1 417 ? -59.161 -24.555 71.085 1.00 47.19 417 HIS A CA 1
ATOM 3290 C C . HIS A 1 417 ? -59.436 -23.325 71.966 1.00 47.19 417 HIS A C 1
ATOM 3292 O O . HIS A 1 417 ? -59.378 -23.421 73.185 1.00 47.19 417 HIS A O 1
ATOM 3298 N N . VAL A 1 418 ? -59.794 -22.196 71.340 1.00 38.00 418 VAL A N 1
ATOM 3299 C CA . VAL A 1 418 ? -59.956 -20.855 71.951 1.00 38.00 418 VAL A CA 1
ATOM 3300 C C . VAL A 1 418 ? -58.634 -20.120 72.240 1.00 38.00 418 VAL A C 1
ATOM 3302 O O . VAL A 1 418 ? -58.185 -19.989 73.375 1.00 38.00 418 VAL A O 1
ATOM 3305 N N . LEU A 1 419 ? -58.067 -19.514 71.191 1.00 31.05 419 LEU A N 1
ATOM 3306 C CA . LEU A 1 419 ? -57.309 -18.264 71.331 1.00 31.05 419 LEU A CA 1
ATOM 3307 C C . LEU A 1 419 ? -58.286 -17.087 71.157 1.00 31.05 419 LEU A C 1
ATOM 3309 O O . LEU A 1 419 ? -58.968 -17.038 70.130 1.00 31.05 419 LEU A O 1
ATOM 3313 N N . PRO A 1 420 ? -58.370 -16.125 72.096 1.00 34.03 420 PRO A N 1
ATOM 3314 C CA . PRO A 1 420 ? -59.148 -14.912 71.884 1.00 34.03 420 PRO A CA 1
ATOM 3315 C C . PRO A 1 420 ? -58.459 -14.012 70.848 1.00 34.03 420 PRO A C 1
ATOM 3317 O O . PRO A 1 420 ? -57.262 -13.731 70.922 1.00 34.03 420 PRO A O 1
ATOM 3320 N N . MET A 1 421 ? -59.245 -13.525 69.890 1.00 30.47 421 MET A N 1
ATOM 3321 C CA . MET A 1 421 ? -58.824 -12.714 68.741 1.00 30.47 421 MET A CA 1
ATOM 3322 C C . MET A 1 421 ? -58.489 -11.253 69.127 1.00 30.47 421 MET A C 1
ATOM 3324 O O . MET A 1 421 ? -58.975 -10.324 68.494 1.00 30.47 421 MET A O 1
ATOM 3328 N N . LEU A 1 422 ? -57.701 -11.024 70.189 1.00 32.53 422 LEU A N 1
ATOM 3329 C CA . LEU A 1 422 ? -57.538 -9.684 70.786 1.00 32.53 422 LEU A CA 1
ATOM 3330 C C . LEU A 1 422 ? -56.111 -9.099 70.777 1.00 32.53 422 LEU A C 1
ATOM 3332 O O . LEU A 1 422 ? -55.951 -7.909 71.026 1.00 32.53 422 LEU A O 1
ATOM 3336 N N . VAL A 1 423 ? -55.069 -9.889 70.490 1.00 33.72 423 VAL A N 1
ATOM 3337 C CA . VAL A 1 423 ? -53.664 -9.420 70.604 1.00 33.72 423 VAL A CA 1
ATOM 3338 C C . VAL A 1 423 ? -53.053 -8.987 69.259 1.00 33.72 423 VAL A C 1
ATOM 3340 O O . VAL A 1 423 ? -52.111 -8.202 69.235 1.00 33.72 423 VAL A O 1
ATOM 3343 N N . LEU A 1 424 ? -53.619 -9.409 68.122 1.00 32.62 424 LEU A N 1
ATOM 3344 C CA . LEU A 1 424 ? -53.105 -9.044 66.789 1.00 32.62 424 LEU A CA 1
ATOM 3345 C C . LEU A 1 424 ? -53.578 -7.670 66.271 1.00 32.62 424 LEU A C 1
ATOM 3347 O O . LEU A 1 424 ? -52.971 -7.137 65.346 1.00 32.62 424 LEU A O 1
ATOM 3351 N N . CYS A 1 425 ? -54.601 -7.051 66.873 1.00 32.78 425 CYS A N 1
ATOM 3352 C CA . CYS A 1 425 ? -55.113 -5.752 66.413 1.00 32.78 425 CYS A CA 1
ATOM 3353 C C . CYS A 1 425 ? -54.277 -4.543 66.878 1.00 32.78 425 CYS A C 1
ATOM 3355 O O . CYS A 1 425 ? -54.191 -3.562 66.141 1.00 32.78 425 CYS A O 1
ATOM 3357 N N . LEU A 1 426 ? -53.609 -4.596 68.041 1.00 32.66 426 LEU A N 1
ATOM 3358 C CA . LEU A 1 426 ? -52.802 -3.456 68.517 1.00 32.66 426 LEU A CA 1
ATOM 3359 C C . LEU A 1 426 ? -51.483 -3.259 67.748 1.00 32.66 426 LEU A C 1
ATOM 3361 O O . LEU A 1 426 ? -50.959 -2.148 67.727 1.00 32.66 426 LEU A O 1
ATOM 3365 N N . GLY A 1 427 ? -50.968 -4.288 67.067 1.00 32.31 427 GLY A N 1
ATOM 3366 C CA . GLY A 1 427 ? -49.784 -4.154 66.207 1.00 32.31 427 GLY A CA 1
ATOM 3367 C C . GLY A 1 427 ? -50.049 -3.391 64.902 1.00 32.31 427 GLY A C 1
ATOM 3368 O O . GLY A 1 427 ? -49.147 -2.751 64.368 1.00 32.31 427 GLY A O 1
ATOM 3369 N N . ALA A 1 428 ? -51.288 -3.416 64.398 1.00 35.00 428 ALA A N 1
ATOM 3370 C CA . ALA A 1 428 ? -51.648 -2.794 63.122 1.00 35.00 428 ALA A CA 1
ATOM 3371 C C . ALA A 1 428 ? -51.905 -1.277 63.230 1.00 35.00 428 ALA A C 1
ATOM 3373 O O . ALA A 1 428 ? -51.673 -0.540 62.272 1.00 35.00 428 ALA A O 1
ATOM 3374 N N . HIS A 1 429 ? -52.350 -0.784 64.390 1.00 31.92 429 HIS A N 1
ATOM 3375 C CA . HIS A 1 429 ? -52.747 0.623 64.534 1.00 31.92 429 HIS A CA 1
ATOM 3376 C C . HIS A 1 429 ? -51.577 1.603 64.726 1.00 31.92 429 HIS A C 1
ATOM 3378 O O . HIS A 1 429 ? -51.709 2.775 64.384 1.00 31.92 429 HIS A O 1
ATOM 3384 N N . ILE A 1 430 ? -50.408 1.130 65.170 1.00 33.62 430 ILE A N 1
ATOM 3385 C CA . ILE A 1 430 ? -49.194 1.964 65.269 1.00 33.62 430 ILE A CA 1
ATOM 3386 C C . ILE A 1 430 ? -48.512 2.127 63.894 1.00 33.62 430 ILE A C 1
ATOM 3388 O O . ILE A 1 430 ? -47.876 3.146 63.640 1.00 33.62 430 ILE A O 1
ATOM 3392 N N . GLY A 1 431 ? -48.702 1.179 62.966 1.00 33.50 431 GLY A N 1
ATOM 3393 C CA . GLY A 1 431 ? -48.214 1.294 61.585 1.00 33.50 431 GLY A CA 1
ATOM 3394 C C . GLY A 1 431 ? -49.055 2.213 60.687 1.00 33.50 431 GLY A C 1
ATOM 3395 O O . GLY A 1 431 ? -48.524 2.793 59.745 1.00 33.50 431 GLY A O 1
ATOM 3396 N N . SER A 1 432 ? -50.352 2.375 60.978 1.00 34.31 432 SER A N 1
ATOM 3397 C CA . SER A 1 432 ? -51.275 3.149 60.130 1.00 34.31 432 SER A CA 1
ATOM 3398 C C . SER A 1 432 ? -51.205 4.664 60.361 1.00 34.31 432 SER A C 1
ATOM 3400 O O . SER A 1 432 ? -51.370 5.435 59.422 1.00 34.31 432 SER A O 1
ATOM 3402 N N . LEU A 1 433 ? -50.924 5.111 61.591 1.00 33.25 433 LEU A N 1
ATOM 3403 C CA . LEU A 1 433 ? -50.932 6.539 61.955 1.00 33.25 433 LEU A CA 1
ATOM 3404 C C . LEU A 1 433 ? -49.696 7.332 61.490 1.00 33.25 433 LEU A C 1
ATOM 3406 O O . LEU A 1 433 ? -49.658 8.548 61.642 1.00 33.25 433 LEU A O 1
ATOM 3410 N N . ILE A 1 434 ? -48.707 6.669 60.883 1.00 36.41 434 ILE A N 1
ATOM 3411 C CA . ILE A 1 434 ? -47.554 7.322 60.236 1.00 36.41 434 ILE A CA 1
ATOM 3412 C C . ILE A 1 434 ? -47.826 7.570 58.731 1.00 36.41 434 ILE A C 1
ATOM 3414 O O . ILE A 1 434 ? -47.087 8.308 58.084 1.00 36.41 434 ILE A O 1
ATOM 3418 N N . ALA A 1 435 ? -48.908 7.014 58.165 1.00 36.88 435 ALA A N 1
ATOM 3419 C CA . ALA A 1 435 ? -49.189 7.052 56.724 1.00 36.88 435 ALA A CA 1
ATOM 3420 C C . ALA A 1 435 ? -50.153 8.167 56.255 1.00 36.88 435 ALA A C 1
ATOM 3422 O O . ALA A 1 435 ? -50.172 8.471 55.066 1.00 36.88 435 ALA A O 1
ATOM 3423 N N . GLU A 1 436 ? -50.922 8.804 57.147 1.00 36.03 436 GLU A N 1
ATOM 3424 C CA . GLU A 1 436 ? -51.943 9.819 56.785 1.00 36.03 436 GLU A CA 1
ATOM 3425 C C . GLU A 1 436 ? -51.575 11.258 57.208 1.00 36.03 436 GLU A C 1
ATOM 3427 O O . GLU A 1 436 ? -52.420 12.149 57.252 1.00 36.03 436 GLU A O 1
ATOM 3432 N N . GLY A 1 437 ? -50.296 11.503 57.513 1.00 33.97 437 GLY A N 1
ATOM 3433 C CA . GLY A 1 437 ? -49.814 12.744 58.134 1.00 33.97 437 GLY A CA 1
ATOM 3434 C C . GLY A 1 437 ? -48.914 13.647 57.285 1.00 33.97 437 GLY A C 1
ATOM 3435 O O . GLY A 1 437 ? -48.223 14.475 57.869 1.00 33.97 437 GLY A O 1
ATOM 3436 N N . LEU A 1 438 ? -48.855 13.504 55.952 1.00 30.47 438 LEU A N 1
ATOM 3437 C CA . LEU A 1 438 ? -48.063 14.410 55.098 1.00 30.47 438 LEU A CA 1
ATOM 3438 C C . LEU A 1 438 ? -48.572 14.473 53.649 1.00 30.47 438 LEU A C 1
ATOM 3440 O O . LEU A 1 438 ? -48.151 13.729 52.764 1.00 30.47 438 LEU A O 1
ATOM 3444 N N . GLY A 1 439 ? -49.468 15.428 53.399 1.00 30.97 439 GLY A N 1
ATOM 3445 C CA . GLY A 1 439 ? -49.746 15.897 52.046 1.00 30.97 439 GLY A CA 1
ATOM 3446 C C . GLY A 1 439 ? -48.579 16.725 51.489 1.00 30.97 439 GLY A C 1
ATOM 3447 O O . GLY A 1 439 ? -47.924 17.470 52.211 1.00 30.97 439 GLY A O 1
ATOM 3448 N N . THR A 1 440 ? -48.371 16.624 50.174 1.00 36.38 440 THR A N 1
ATOM 3449 C CA . THR A 1 440 ? -47.588 17.558 49.339 1.00 36.38 440 THR A CA 1
ATOM 3450 C C . THR A 1 440 ? -46.112 17.802 49.707 1.00 36.38 440 THR A C 1
ATOM 3452 O O . THR A 1 440 ? -45.768 18.858 50.228 1.00 36.38 440 THR A O 1
ATOM 3455 N N . ALA A 1 441 ? -45.205 16.927 49.251 1.00 28.80 441 ALA A N 1
ATOM 3456 C CA . ALA A 1 441 ? -43.868 17.355 48.814 1.00 28.80 441 ALA A CA 1
ATOM 3457 C C . ALA A 1 441 ? -43.235 16.404 47.778 1.00 28.80 441 ALA A C 1
ATOM 3459 O O . ALA A 1 441 ? -43.264 15.184 47.891 1.00 28.80 441 ALA A O 1
ATOM 3460 N N . LYS A 1 442 ? -42.653 17.024 46.754 1.00 27.89 442 LYS A N 1
ATOM 3461 C CA . LYS A 1 442 ? -41.952 16.470 45.588 1.00 27.89 442 LYS A CA 1
ATOM 3462 C C . LYS A 1 442 ? -40.743 15.590 45.974 1.00 27.89 442 LYS A C 1
ATOM 3464 O O . LYS A 1 442 ? -39.974 15.966 46.851 1.00 27.89 442 LYS A O 1
ATOM 3469 N N . ALA A 1 443 ? -40.542 14.468 45.275 1.00 32.72 443 ALA A N 1
ATOM 3470 C CA . ALA A 1 443 ? -39.410 13.553 45.490 1.00 32.72 443 ALA A CA 1
ATOM 3471 C C . ALA A 1 443 ? -38.033 14.213 45.257 1.00 32.72 443 ALA A C 1
ATOM 3473 O O . ALA A 1 443 ? -37.896 15.045 44.353 1.00 32.72 443 ALA A O 1
ATOM 3474 N N . PRO A 1 444 ? -37.001 13.783 46.010 1.00 30.80 444 PRO A N 1
ATOM 3475 C CA . PRO A 1 444 ? -35.848 13.143 45.356 1.00 30.80 444 PRO A CA 1
ATOM 3476 C C . PRO A 1 444 ? -35.225 11.945 46.121 1.00 30.80 444 PRO A C 1
ATOM 3478 O O . PRO A 1 444 ? -35.283 11.878 47.339 1.00 30.80 444 PRO A O 1
ATOM 3481 N N . HIS A 1 445 ? -34.600 11.045 45.346 1.00 28.03 445 HIS A N 1
ATOM 3482 C CA . HIS A 1 445 ? -33.579 10.006 45.636 1.00 28.03 445 HIS A CA 1
ATOM 3483 C C . HIS A 1 445 ? -33.478 9.268 47.006 1.00 28.03 445 HIS A C 1
ATOM 3485 O O . HIS A 1 445 ? -33.392 9.892 48.059 1.00 28.03 445 HIS A O 1
ATOM 3491 N N . PRO A 1 446 ? -33.317 7.921 47.004 1.00 29.77 446 PRO A N 1
ATOM 3492 C CA . PRO A 1 446 ? -33.141 7.130 48.224 1.00 29.77 446 PRO A CA 1
ATOM 3493 C C . PRO A 1 446 ? -31.663 6.952 48.621 1.00 29.77 446 PRO A C 1
ATOM 3495 O O . PRO A 1 446 ? -30.928 6.212 47.967 1.00 29.77 446 PRO A O 1
ATOM 3498 N N . SER A 1 447 ? -31.235 7.546 49.741 1.00 33.03 447 SER A N 1
ATOM 3499 C CA . SER A 1 447 ? -29.954 7.196 50.383 1.00 33.03 447 SER A CA 1
ATOM 3500 C C . SER A 1 447 ? -29.886 7.575 51.873 1.00 33.03 447 SER A C 1
ATOM 3502 O O . SER A 1 447 ? -29.186 8.515 52.247 1.00 33.03 447 SER A O 1
ATOM 3504 N N . SER A 1 448 ? -30.566 6.816 52.737 1.00 27.44 448 SER A N 1
ATOM 3505 C CA . SER A 1 448 ? -30.225 6.713 54.168 1.00 27.44 448 SER A CA 1
ATOM 3506 C C . SER A 1 448 ? -30.901 5.501 54.824 1.00 27.44 448 SER A C 1
ATOM 3508 O O . SER A 1 448 ? -32.124 5.380 54.846 1.00 27.44 448 SER A O 1
ATOM 3510 N N . LEU A 1 449 ? -30.093 4.587 55.375 1.00 25.05 449 LEU A N 1
ATOM 3511 C CA . LEU A 1 449 ? -30.567 3.581 56.330 1.00 25.05 449 LEU A CA 1
ATOM 3512 C C . LEU A 1 449 ? -30.729 4.238 57.703 1.00 25.05 449 LEU A C 1
ATOM 3514 O O . LEU A 1 449 ? -29.792 4.867 58.192 1.00 25.05 449 LEU A O 1
ATOM 3518 N N . TRP A 1 450 ? -31.868 4.016 58.358 1.00 23.72 450 TRP A N 1
ATOM 3519 C CA . TRP A 1 450 ? -32.019 4.287 59.787 1.00 23.72 450 TRP A CA 1
ATOM 3520 C C . TRP A 1 450 ? -31.743 3.012 60.585 1.00 23.72 450 TRP A C 1
ATOM 3522 O O . TRP A 1 450 ? -32.445 2.012 60.440 1.00 23.72 450 TRP A O 1
ATOM 3532 N N . VAL A 1 451 ? -30.722 3.055 61.441 1.00 23.78 451 VAL A N 1
ATOM 3533 C CA . VAL A 1 451 ? -30.439 2.001 62.423 1.00 23.78 451 VAL A CA 1
ATOM 3534 C C . VAL A 1 451 ? -31.240 2.300 63.687 1.00 23.78 451 VAL A C 1
ATOM 3536 O O . VAL A 1 451 ? -30.966 3.279 64.379 1.00 23.78 451 VAL A O 1
ATOM 3539 N N . ILE A 1 452 ? -32.221 1.456 64.006 1.00 24.72 452 ILE A N 1
ATOM 3540 C CA . ILE A 1 452 ? -32.947 1.525 65.279 1.00 24.72 452 ILE A CA 1
ATOM 3541 C C . ILE A 1 452 ? -32.161 0.714 66.310 1.00 24.72 452 ILE A C 1
ATOM 3543 O O . ILE A 1 452 ? -32.138 -0.514 66.253 1.00 24.72 452 ILE A O 1
ATOM 3547 N N . ASN A 1 453 ? -31.517 1.401 67.252 1.00 23.23 453 ASN A N 1
ATOM 3548 C CA . ASN A 1 453 ? -30.795 0.767 68.351 1.00 23.23 453 ASN A CA 1
ATOM 3549 C C . ASN A 1 453 ? -31.695 0.710 69.599 1.00 23.23 453 ASN A C 1
ATOM 3551 O O . ASN A 1 453 ? -32.095 1.752 70.118 1.00 23.23 453 ASN A O 1
ATOM 3555 N N . VAL A 1 454 ? -32.032 -0.493 70.074 1.00 24.91 454 VAL A N 1
ATOM 3556 C CA . VAL A 1 454 ? -32.890 -0.693 71.255 1.00 24.91 454 VAL A CA 1
ATOM 3557 C C . VAL A 1 454 ? -32.035 -1.147 72.433 1.00 24.91 454 VAL A C 1
ATOM 3559 O O . VAL A 1 454 ? -31.742 -2.330 72.588 1.00 24.91 454 VAL A O 1
ATOM 3562 N N . SER A 1 455 ? -31.665 -0.196 73.288 1.00 25.31 455 SER A N 1
ATOM 3563 C CA . SER A 1 455 ? -31.040 -0.487 74.579 1.00 25.31 455 SER A CA 1
ATOM 3564 C C . SER A 1 455 ? -32.092 -0.895 75.615 1.00 25.31 455 SER A C 1
ATOM 3566 O O . SER A 1 455 ? -33.118 -0.230 75.771 1.00 25.31 455 SER A O 1
ATOM 3568 N N . LYS A 1 456 ? -31.816 -1.967 76.365 1.00 28.00 456 LYS A N 1
ATOM 3569 C CA . LYS A 1 456 ? -32.487 -2.297 77.629 1.00 28.00 456 LYS A CA 1
ATOM 3570 C C . LYS A 1 456 ? -31.432 -2.629 78.680 1.00 28.00 456 LYS A C 1
ATOM 3572 O O . LYS A 1 456 ? -30.767 -3.654 78.582 1.00 28.00 456 LYS A O 1
ATOM 3577 N N . GLY A 1 457 ? -31.348 -1.796 79.711 1.00 28.48 457 GLY A N 1
ATOM 3578 C CA . GLY A 1 457 ? -30.559 -2.037 80.916 1.00 28.48 457 GLY A CA 1
ATOM 3579 C C . GLY A 1 457 ? -31.129 -1.208 82.073 1.00 28.48 457 GLY A C 1
ATOM 3580 O O . GLY A 1 457 ? -31.389 -0.023 81.867 1.00 28.48 457 GLY A O 1
ATOM 3581 N N . PRO A 1 458 ? -31.399 -1.799 83.249 1.00 37.19 458 PRO A N 1
ATOM 3582 C CA . PRO A 1 458 ? -31.856 -1.059 84.420 1.00 37.19 458 PRO A CA 1
ATOM 3583 C C . PRO A 1 458 ? -30.688 -0.555 85.289 1.00 37.19 458 PRO A C 1
ATOM 3585 O O . PRO A 1 458 ? -29.573 -1.061 85.199 1.00 37.19 458 PRO A O 1
ATOM 3588 N N . HIS A 1 459 ? -31.037 0.352 86.209 1.00 29.34 459 HIS A N 1
ATOM 3589 C CA . HIS A 1 459 ? -30.292 0.858 87.376 1.00 29.34 459 HIS A CA 1
ATOM 3590 C C . HIS A 1 459 ? -29.603 2.236 87.292 1.00 29.34 459 HIS A C 1
ATOM 3592 O O . HIS A 1 459 ? -28.771 2.523 86.443 1.00 29.34 459 HIS A O 1
ATOM 3598 N N . ASN A 1 460 ? -29.932 3.000 88.340 1.00 28.12 460 ASN A N 1
ATOM 3599 C CA . ASN A 1 460 ? -29.331 4.196 88.925 1.00 28.12 460 ASN A CA 1
ATOM 3600 C C . ASN A 1 460 ? -29.395 5.567 88.231 1.00 28.12 460 ASN A C 1
ATOM 3602 O O . ASN A 1 460 ? -28.915 5.820 87.133 1.00 28.12 460 ASN A O 1
ATOM 3606 N N . CYS A 1 461 ? -29.956 6.478 89.026 1.00 24.06 461 CYS A N 1
ATOM 3607 C CA . CYS A 1 461 ? -30.071 7.912 88.856 1.00 24.06 461 CYS A CA 1
ATOM 3608 C C . CYS A 1 461 ? -28.716 8.631 88.820 1.00 24.06 461 CYS A C 1
ATOM 3610 O O . CYS A 1 461 ? -27.871 8.385 89.678 1.00 24.06 461 CYS A O 1
ATOM 3612 N N . SER A 1 462 ? -28.636 9.693 88.023 1.00 24.94 462 SER A N 1
ATOM 3613 C CA . SER A 1 462 ? -28.370 11.042 88.546 1.00 24.94 462 SER A CA 1
ATOM 3614 C C . SER A 1 462 ? -28.816 12.093 87.524 1.00 24.94 462 SER A C 1
ATOM 3616 O O . SER A 1 462 ? -28.711 11.893 86.317 1.00 24.94 462 SER A O 1
ATOM 3618 N N . ALA A 1 463 ? -29.382 13.200 88.004 1.00 27.52 463 ALA A N 1
ATOM 3619 C CA . ALA A 1 463 ? -29.817 14.311 87.163 1.00 27.52 463 ALA A CA 1
ATOM 3620 C C . ALA A 1 463 ? -28.808 15.456 87.250 1.00 27.52 463 ALA A C 1
ATOM 3622 O O . ALA A 1 463 ? -28.426 15.823 88.359 1.00 27.52 463 ALA A O 1
ATOM 3623 N N . GLN A 1 464 ? -28.466 16.080 86.118 1.00 25.06 464 GLN A N 1
ATOM 3624 C CA . GLN A 1 464 ? -27.959 17.455 86.102 1.00 25.06 464 GLN A CA 1
ATOM 3625 C C . GLN A 1 464 ? -28.085 18.113 84.717 1.00 25.06 464 GLN A C 1
ATOM 3627 O O . GLN A 1 464 ? -27.457 17.710 83.745 1.00 25.06 464 GLN A O 1
ATOM 3632 N N . LEU A 1 465 ? -28.906 19.164 84.670 1.00 29.23 465 LEU A N 1
ATOM 3633 C CA . LEU A 1 465 ? -28.795 20.291 83.736 1.00 29.23 465 LEU A CA 1
ATOM 3634 C C . LEU A 1 465 ? -27.683 21.229 84.258 1.00 29.23 465 LEU A C 1
ATOM 3636 O O . LEU A 1 465 ? -27.478 21.275 85.476 1.00 29.23 465 LEU A O 1
ATOM 3640 N N . PRO A 1 466 ? -26.979 21.982 83.388 1.00 32.66 466 PRO A N 1
ATOM 3641 C CA . PRO A 1 466 ? -27.462 23.335 83.084 1.00 32.66 466 PRO A CA 1
ATOM 3642 C C . PRO A 1 466 ? -27.222 23.856 81.646 1.00 32.66 466 PRO A C 1
ATOM 3644 O O . PRO A 1 466 ? -26.528 23.273 80.820 1.00 32.66 466 PRO A O 1
ATOM 3647 N N . SER A 1 467 ? -27.860 24.999 81.397 1.00 28.48 467 SER A N 1
ATOM 3648 C CA . SER A 1 467 ? -27.796 25.939 80.265 1.00 28.48 467 SER A CA 1
ATOM 3649 C C . SER A 1 467 ? -26.589 26.917 80.370 1.00 28.48 467 SER A C 1
ATOM 3651 O O . SER A 1 467 ? -25.804 26.762 81.305 1.00 28.48 467 SER A O 1
ATOM 3653 N N . PRO A 1 468 ? -26.480 28.027 79.591 1.00 42.56 468 PRO A N 1
ATOM 3654 C CA . PRO A 1 468 ? -26.665 28.274 78.145 1.00 42.56 468 PRO A CA 1
ATOM 3655 C C . PRO A 1 468 ? -25.439 29.004 77.490 1.00 42.56 468 PRO A C 1
ATOM 3657 O O . PRO A 1 468 ? -24.368 29.107 78.077 1.00 42.56 468 PRO A O 1
ATOM 3660 N N . LEU A 1 469 ? -25.627 29.531 76.265 1.00 30.31 469 LEU A N 1
ATOM 3661 C CA . LEU A 1 469 ? -24.749 30.430 75.472 1.00 30.31 469 LEU A CA 1
ATOM 3662 C C . LEU A 1 469 ? -24.134 31.622 76.252 1.00 30.31 469 LEU A C 1
ATOM 3664 O O . LEU A 1 469 ? -24.754 32.125 77.191 1.00 30.31 469 LEU A O 1
ATOM 3668 N N . PRO A 1 470 ? -22.962 32.140 75.823 1.00 37.50 470 PRO A N 1
ATOM 3669 C CA . PRO A 1 470 ? -22.900 33.247 74.833 1.00 37.50 470 PRO A CA 1
ATOM 3670 C C . PRO A 1 470 ? -21.961 32.897 73.633 1.00 37.50 470 PRO A C 1
ATOM 3672 O O . PRO A 1 470 ? -21.611 31.731 73.493 1.00 37.50 470 PRO A O 1
ATOM 3675 N N . SER A 1 471 ? -21.532 33.759 72.690 1.00 26.03 471 SER A N 1
ATOM 3676 C CA . SER A 1 471 ? -21.579 35.233 72.523 1.00 26.03 471 SER A CA 1
ATOM 3677 C C . SER A 1 471 ? -21.697 35.672 71.027 1.00 26.03 471 SER A C 1
ATOM 3679 O O . SER A 1 471 ? -22.311 34.966 70.231 1.00 26.03 471 SER A O 1
ATOM 3681 N N . LEU A 1 472 ? -21.156 36.845 70.642 1.00 26.05 472 LEU A N 1
ATOM 3682 C CA . LEU A 1 472 ? -21.079 37.412 69.279 1.00 26.05 472 LEU A CA 1
ATOM 3683 C C . LEU A 1 472 ? -19.631 37.772 68.884 1.00 26.05 472 LEU A C 1
ATOM 3685 O O . LEU A 1 472 ? -18.862 38.188 69.750 1.00 26.05 472 LEU A O 1
ATOM 3689 N N . SER A 1 473 ? -19.346 37.843 67.575 1.00 25.44 473 SER A N 1
ATOM 3690 C CA . SER A 1 473 ? -18.687 39.019 66.962 1.00 25.44 473 SER A CA 1
ATOM 3691 C C . SER A 1 473 ? -18.887 39.080 65.431 1.00 25.44 473 SER A C 1
ATOM 3693 O O . SER A 1 473 ? -19.115 38.065 64.776 1.00 25.44 473 SER A O 1
ATOM 3695 N N . LEU A 1 474 ? -18.879 40.299 64.876 1.00 26.89 474 LEU A N 1
ATOM 3696 C CA . LEU A 1 474 ? -19.121 40.640 63.460 1.00 26.89 474 LEU A CA 1
ATOM 3697 C C . LEU A 1 474 ? -17.819 41.008 62.731 1.00 26.89 474 LEU A C 1
ATOM 3699 O O . LEU A 1 474 ? -16.925 41.525 63.383 1.00 26.89 474 LEU A O 1
ATOM 3703 N N . PHE A 1 475 ? -17.782 40.831 61.401 1.00 24.39 475 PHE A N 1
ATOM 3704 C CA . PHE A 1 475 ? -17.174 41.677 60.336 1.00 24.39 475 PHE A CA 1
ATOM 3705 C C . PHE A 1 475 ? -17.114 40.813 59.043 1.00 24.39 475 PHE A C 1
ATOM 3707 O O . PHE A 1 475 ? -16.677 39.674 59.130 1.00 24.39 475 PHE A O 1
ATOM 3714 N N . SER A 1 476 ? -17.436 41.179 57.794 1.00 24.03 476 SER A N 1
ATOM 3715 C CA . SER A 1 476 ? -18.226 42.217 57.096 1.00 24.03 476 SER A CA 1
ATOM 3716 C C . SER A 1 476 ? -17.504 42.575 55.777 1.00 24.03 476 SER A C 1
ATOM 3718 O O . SER A 1 476 ? -16.545 43.334 55.843 1.00 24.03 476 SER A O 1
ATOM 3720 N N . LEU A 1 477 ? -18.038 42.118 54.625 1.00 25.39 477 LEU A N 1
ATOM 3721 C CA . LEU A 1 477 ? -17.807 42.589 53.229 1.00 25.39 477 LEU A CA 1
ATOM 3722 C C . LEU A 1 477 ? -16.349 42.559 52.681 1.00 25.39 477 LEU A C 1
ATOM 3724 O O . LEU A 1 477 ? -15.396 42.751 53.415 1.00 25.39 477 LEU A O 1
ATOM 3728 N N . SER A 1 478 ? -16.051 42.335 51.392 1.00 25.45 478 SER A N 1
ATOM 3729 C CA . SER A 1 478 ? -16.797 42.244 50.109 1.00 25.45 478 SER A CA 1
ATOM 3730 C C . SER A 1 478 ? -16.049 41.250 49.166 1.00 25.45 478 SER A C 1
ATOM 3732 O O . SER A 1 478 ? -14.928 40.870 49.478 1.00 25.45 478 SER A O 1
ATOM 3734 N N . THR A 1 479 ? -16.522 40.734 48.016 1.00 26.89 479 THR A N 1
ATOM 3735 C CA . THR A 1 479 ? -17.325 41.305 46.904 1.00 26.89 479 THR A CA 1
ATOM 3736 C C . THR A 1 479 ? -17.955 40.163 46.047 1.00 26.89 479 THR A C 1
ATOM 3738 O O . THR A 1 479 ? -17.495 39.028 46.123 1.00 26.89 479 THR A O 1
ATOM 3741 N N . LEU A 1 480 ? -19.013 40.436 45.260 1.00 28.27 480 LEU A N 1
ATOM 3742 C CA . LEU A 1 480 ? -19.850 39.472 44.485 1.00 28.27 480 LEU A CA 1
ATOM 3743 C C . LEU A 1 480 ? -19.363 39.239 43.009 1.00 28.27 480 LEU A C 1
ATOM 3745 O O . LEU A 1 480 ? -18.318 39.781 42.663 1.00 28.27 480 LEU A O 1
ATOM 3749 N N . PRO A 1 481 ? -20.161 38.657 42.066 1.00 39.50 481 PRO A N 1
ATOM 3750 C CA . PRO A 1 481 ? -20.582 37.247 41.816 1.00 39.50 481 PRO A CA 1
ATOM 3751 C C . PRO A 1 481 ? -20.175 36.812 40.350 1.00 39.50 481 PRO A C 1
ATOM 3753 O O . PRO A 1 481 ? -19.235 37.430 39.853 1.00 39.50 481 PRO A O 1
ATOM 3756 N N . PRO A 1 482 ? -20.807 35.874 39.569 1.00 40.53 482 PRO A N 1
ATOM 3757 C CA . PRO A 1 482 ? -21.894 34.898 39.817 1.00 40.53 482 PRO A CA 1
ATOM 3758 C C . PRO A 1 482 ? -21.746 33.454 39.207 1.00 40.53 482 PRO A C 1
ATOM 3760 O O . PRO A 1 482 ? -20.896 33.187 38.371 1.00 40.53 482 PRO A O 1
ATOM 3763 N N . LEU A 1 483 ? -22.718 32.583 39.548 1.00 25.05 483 LEU A N 1
ATOM 3764 C CA . LEU A 1 483 ? -23.304 31.450 38.772 1.00 25.05 483 LEU A CA 1
ATOM 3765 C C . LEU A 1 483 ? -22.547 30.109 38.489 1.00 25.05 483 LEU A C 1
ATOM 3767 O O . LEU A 1 483 ? -21.695 29.998 37.622 1.00 25.05 483 LEU A O 1
ATOM 3771 N N . HIS A 1 484 ? -23.116 29.050 39.095 1.00 25.53 484 HIS A N 1
ATOM 3772 C CA . HIS A 1 484 ? -23.380 27.674 38.599 1.00 25.53 484 HIS A CA 1
ATOM 3773 C C . HIS A 1 484 ? -22.288 26.592 38.326 1.00 25.53 484 HIS A C 1
ATOM 3775 O O . HIS A 1 484 ? -21.676 26.536 37.267 1.00 25.53 484 HIS A O 1
ATOM 3781 N N . SER A 1 485 ? -22.381 25.531 39.157 1.00 25.69 485 SER A N 1
ATOM 3782 C CA . SER A 1 485 ? -22.664 24.108 38.797 1.00 25.69 485 SER A CA 1
ATOM 3783 C C . SER A 1 485 ? -21.556 23.023 38.868 1.00 25.69 485 SER A C 1
ATOM 3785 O O . SER A 1 485 ? -20.530 23.147 38.223 1.00 25.69 485 SER A O 1
ATOM 3787 N N . HIS A 1 486 ? -21.880 21.929 39.601 1.00 27.69 486 HIS A N 1
ATOM 3788 C CA . HIS A 1 486 ? -21.422 20.508 39.536 1.00 27.69 486 HIS A CA 1
ATOM 3789 C C . HIS A 1 486 ? -19.905 20.138 39.493 1.00 27.69 486 HIS A C 1
ATOM 3791 O O . HIS A 1 486 ? -19.088 20.896 39.006 1.00 27.69 486 HIS A O 1
ATOM 3797 N N . PHE A 1 487 ? -19.426 18.933 39.867 1.00 25.52 487 PHE A N 1
ATOM 3798 C CA . PHE A 1 487 ? -19.744 17.941 40.928 1.00 25.52 487 PHE A CA 1
ATOM 3799 C C . PHE A 1 487 ? -18.585 16.887 40.960 1.00 25.52 487 PHE A C 1
ATOM 3801 O O . PHE A 1 487 ? -18.262 16.370 39.901 1.00 25.52 487 PHE A O 1
ATOM 3808 N N . VAL A 1 488 ? -17.974 16.609 42.134 1.00 28.72 488 VAL A N 1
ATOM 3809 C CA . VAL A 1 488 ? -17.425 15.318 42.696 1.00 28.72 488 VAL A CA 1
ATOM 3810 C C . VAL A 1 488 ? -16.839 14.249 41.713 1.00 28.72 488 VAL A C 1
ATOM 3812 O O . VAL A 1 488 ? -17.562 13.873 40.795 1.00 28.72 488 VAL A O 1
ATOM 3815 N N . PRO A 1 489 ? -15.621 13.645 41.906 1.00 31.86 489 PRO A N 1
ATOM 3816 C CA . PRO A 1 489 ? -15.225 12.890 43.124 1.00 31.86 489 PRO A CA 1
ATOM 3817 C C . PRO A 1 489 ? -13.738 12.969 43.577 1.00 31.86 489 PRO A C 1
ATOM 3819 O O . PRO A 1 489 ? -12.891 13.513 42.870 1.00 31.86 489 PRO A O 1
ATOM 3822 N N . PRO A 1 490 ? -13.403 12.417 44.767 1.00 30.16 490 PRO A N 1
ATOM 3823 C CA . PRO A 1 490 ? -12.676 11.130 44.805 1.00 30.16 490 PRO A CA 1
ATOM 3824 C C . PRO A 1 490 ? -13.112 10.163 45.939 1.00 30.16 490 PRO A C 1
ATOM 3826 O O . PRO A 1 490 ? -14.029 10.444 46.706 1.00 30.16 490 PRO A O 1
ATOM 3829 N N . ALA A 1 491 ? -12.463 8.992 46.015 1.00 26.83 491 ALA A N 1
ATOM 3830 C CA . ALA A 1 491 ? -12.838 7.840 46.848 1.00 26.83 491 ALA A CA 1
ATOM 3831 C C . ALA A 1 491 ? -11.992 7.647 48.131 1.00 26.83 491 ALA A C 1
ATOM 3833 O O . ALA A 1 491 ? -10.830 8.038 48.173 1.00 26.83 491 ALA A O 1
ATOM 3834 N N . PHE A 1 492 ? -12.555 6.926 49.112 1.00 25.12 492 PHE A N 1
ATOM 3835 C CA . PHE A 1 492 ? -11.877 6.209 50.214 1.00 25.12 492 PHE A CA 1
ATOM 3836 C C . PHE A 1 492 ? -12.638 4.872 50.408 1.00 25.12 492 PHE A C 1
ATOM 3838 O O . PHE A 1 492 ? -13.865 4.889 50.382 1.00 25.12 492 PHE A O 1
ATOM 3845 N N . LEU A 1 493 ? -12.068 3.659 50.408 1.00 24.31 493 LEU A N 1
ATOM 3846 C CA . LEU A 1 493 ? -10.919 3.072 51.124 1.00 24.31 493 LEU A CA 1
ATOM 3847 C C . LEU A 1 493 ? -11.216 2.863 52.626 1.00 24.31 493 LEU A C 1
ATOM 3849 O O . LEU A 1 493 ? -11.193 3.800 53.416 1.00 24.31 493 LEU A O 1
ATOM 3853 N N . ILE A 1 494 ? -11.530 1.611 52.989 1.00 25.23 494 ILE A N 1
ATOM 3854 C CA . ILE A 1 494 ? -11.877 1.155 54.347 1.00 25.23 494 ILE A CA 1
ATOM 3855 C C . ILE A 1 494 ? -10.704 0.347 54.912 1.00 25.23 494 ILE A C 1
ATOM 3857 O O . ILE A 1 494 ? -10.209 -0.564 54.250 1.00 25.23 494 ILE A O 1
ATOM 3861 N N . VAL A 1 495 ? -10.309 0.643 56.151 1.00 25.12 495 VAL A N 1
ATOM 3862 C CA . VAL A 1 495 ? -9.362 -0.154 56.945 1.00 25.12 495 VAL A CA 1
ATOM 3863 C C . VAL A 1 495 ? -10.115 -0.760 58.128 1.00 25.12 495 VAL A C 1
ATOM 3865 O O . VAL A 1 495 ? -10.817 -0.051 58.846 1.00 25.12 495 VAL A O 1
ATOM 3868 N N . CYS A 1 496 ? -9.971 -2.069 58.334 1.00 25.64 496 CYS A N 1
ATOM 3869 C CA . CYS A 1 496 ? -10.498 -2.770 59.504 1.00 25.64 496 CYS A CA 1
ATOM 3870 C C . CYS A 1 496 ? -9.421 -2.900 60.585 1.00 25.64 496 CYS A C 1
ATOM 3872 O O . CYS A 1 496 ? -8.352 -3.430 60.296 1.00 25.64 496 CYS A O 1
ATOM 3874 N N . THR A 1 497 ? -9.754 -2.579 61.837 1.00 27.05 497 THR A N 1
ATOM 3875 C CA . THR A 1 497 ? -9.107 -3.168 63.024 1.00 27.05 497 THR A CA 1
ATOM 3876 C C . THR A 1 497 ? -10.104 -3.301 64.172 1.00 27.05 497 THR A C 1
ATOM 3878 O O . THR A 1 497 ? -10.879 -2.386 64.437 1.00 27.05 497 THR A O 1
ATOM 3881 N N . HIS A 1 498 ? -10.054 -4.451 64.845 1.00 29.11 498 HIS A N 1
ATOM 3882 C CA . HIS A 1 498 ? -10.741 -4.744 66.105 1.00 29.11 498 HIS A CA 1
ATOM 3883 C C . HIS A 1 498 ? -10.278 -3.823 67.245 1.00 29.11 498 HIS A C 1
ATOM 3885 O O . HIS A 1 498 ? -9.070 -3.642 67.402 1.00 29.11 498 HIS A O 1
ATOM 3891 N N . GLN A 1 499 ? -11.200 -3.428 68.130 1.00 31.91 499 GLN A N 1
ATOM 3892 C CA . GLN A 1 499 ? -11.317 -4.085 69.443 1.00 31.91 499 GLN A CA 1
ATOM 3893 C C . GLN A 1 499 ? -12.728 -3.946 70.022 1.00 31.91 499 GLN A C 1
ATOM 3895 O O . GLN A 1 499 ? -13.313 -2.854 69.868 1.00 31.91 499 GLN A O 1
#

Nearest PDB structures (foldseek):
  8rrh-assembly1_J  TM=6.405E-01  e=4.219E-37  Homo sapiens
  5x74-assembly1_A  TM=9.816E-01  e=7.978E-22  Homo sapiens
  5tb5-assembly1_B  TM=9.828E-01  e=1.869E-21  Homo sapiens
  8rrh-assembly1_E  TM=6.563E-01  e=2.280E-27  Homo sapiens
  5e80-assembly2_A  TM=9.780E-01  e=6.890E-21  Homo sapiens

Sequence (499 aa):
MNLRDAETGKVLWQGTEDLSLPGVEHEARVPKKILKCKAVSRELNFSSVEKLEKFRLEQKVFFKGQCLEEWFFEFGFVIPNSTNTWQSLIEAAPESQMMPANVLTGNVVIETKFFDDDLHVSTSRRFIQHLRDLAGRMSSGSRGAGLGLKLLIGAGALAYGVKEATYTVEGGQRAIVFNRIGGMQMDTVLAEGLHFRLPWFQYPIIYDIRAKPRKISSLTGSKDLQMVNIALRVLSRPVASNLPVLYQQLGKDYDERVLPSIVNEVLKSVVAKFNASQLITQRAQVSLLIRRELFERAKDFNIILDDVAVTELSFSKEYTAAVEAKQVAQQEAQRAQFFVEKAKQDQRQKIIQAEGEAQAAKMLGEAVTKNPGYLKLRRIRAAQNIAKTVAASQNKVYLSSDSLVLNLQDDSFDKSHVLPMLVLCLGAHIGSLIAEGLGTAKAPHPSSLWVINVSKGPHNCSAQLPSPLPSLSLFSLSTLPPLHSHFVPPAFLIVCTHQ

pLDDT: mean 75.69, std 23.76, range [23.23, 98.31]

InterPro domains:
  IPR000163 Prohibitin [PR00679] (210-226)
  IPR000163 Prohibitin [PR00679] (228-247)
  IPR000163 Prohibitin [PR00679] (251-269)
  IPR000163 Prohibitin [PR00679] (274-290)
  IPR000163 Prohibitin [PR00679] (297-316)
  IPR000163 Prohibitin [PR00679] (322-345)
  IPR000163 Prohibitin [PR00679] (345-361)
  IPR000163 Prohibitin [PTHR23222] (140-412)
  IPR000163 Prohibitin [cd03401] (167-361)
  IPR001107 Band 7 domain [PF01145] (168-357)
  IPR001107 Band 7 domain [SM00244] (165-327)
  IPR008015 GMP phosphodiesterase, delta subunit [PF05351] (1-126)
  IPR014756 Immunoglobulin E-set [SSF81296] (1-128)
  IPR036013 Band 7/SPFH domain superfamily [G3DSA:3.30.479.30] (203-325)
  IPR036013 Band 7/SPFH domain superfamily [SSF117892] (198-333)
  IPR037036 GMP phosphodiesterase, delta subunit superfamily [G3DSA:2.70.50.40] (1-129)

Solvent-accessible surface area (backbone atoms only — not comparable to full-atom values): 30394 Å² total; per-residue (Å²): 66,39,34,21,34,57,89,76,67,44,77,64,42,76,46,90,70,80,78,62,53,57,94,48,82,40,82,44,77,45,54,68,68,62,84,72,43,69,31,38,32,35,39,43,67,51,70,36,71,63,69,32,74,33,29,30,39,43,37,39,37,24,48,84,84,43,76,77,49,77,47,82,48,78,78,34,70,40,61,54,71,37,76,49,77,46,75,46,80,46,76,51,78,62,75,94,75,59,76,58,66,86,68,47,42,72,38,32,37,39,40,40,36,37,26,41,66,89,46,77,74,44,54,16,42,33,40,37,38,48,72,78,94,80,83,89,87,86,89,79,83,73,100,69,55,77,60,59,53,52,52,50,51,51,51,50,51,48,53,48,50,52,55,66,19,44,48,72,39,53,86,65,31,36,32,38,43,36,31,79,86,76,43,67,47,68,89,52,67,39,65,54,46,81,46,79,43,55,70,94,44,43,47,76,48,79,42,72,54,55,74,45,82,43,80,49,74,45,81,35,48,23,54,73,70,46,60,32,43,39,29,35,37,38,26,37,24,55,39,74,85,49,48,49,62,36,39,74,76,51,39,92,58,37,64,74,70,42,48,61,53,55,50,52,51,45,50,41,63,53,40,40,75,34,42,68,72,44,59,67,79,41,38,70,61,54,45,51,49,48,39,52,58,46,57,56,60,31,48,82,65,48,36,42,68,82,46,65,44,76,74,48,79,47,65,51,70,68,58,50,50,52,50,51,53,49,49,51,53,51,51,51,51,52,50,52,50,52,50,53,52,49,54,51,50,56,49,50,52,51,51,54,49,51,51,50,49,52,52,51,49,50,55,48,49,54,56,40,72,75,34,68,66,56,56,54,52,50,47,54,52,48,26,52,51,49,52,50,52,56,74,69,45,88,74,91,70,96,70,58,54,71,84,60,57,59,64,87,80,54,75,74,75,76,60,78,70,86,78,78,94,69,73,75,62,68,68,55,59,70,64,52,70,73,72,80,75,77,81,90,81,84,89,80,85,94,84,79,89,83,83,86,81,84,86,85,82,88,86,86,88,85,87,83,87,85,87,82,85,89,88,87,90,88,89,80,90,86,84,88,90,85,87,88,82,90,78,91,89,89,88,81,91,88,85,90,79,89,133

Mean predicted aligned error: 20.93 Å

Radius of gyration: 51.66 Å; Cα contacts (8 Å, |Δi|>4): 581; chains: 1; bounding box: 123×78×130 Å

Organism: Anabarilius grahami (NCBI:txid495550)

Secondary structure (DSSP, 8-state):
-EEEETTT--EEEE--S-TT-TTSEEEE---GGGGG-SEEEEEEEEEESS-EEEEEEEEEEEETTEEEEEEEEEEEEE-TTEEEEEEEEEEPPPTTTPPPHHHHTTTEEEEEEEEETTEEEEEEEEEE-------SS-----TTHHHHHHHHHHHHHHHHHHHHHEEEEPTTEEEEEEETTTEEEEEEEE-SEEEE--TTTEEEEEEE-S-EEEEEEEEEE-TTS-EEEEEEEEEEEE-GGGHHHHHHHH-TTHHHHHHHHHHHHHHHHHHTTS-HHHHHHTHHHHHHHHHHHHHHHHHHTTEEEEEEEEEEEEE-HHHHHHHHHHHHHHHHHHHHHHHHHHHHHHHHHHHHHHHHHHHHHHHHHHHHHH-HHHHHHHHHHHHHHHHHHHHH-SS-----TTTTT-----GGGT--S---TTSSSHHHHHHHTTSSS--------------------------------------------------------------